Protein AF-0000000077050160 (afdb_homodimer)

Organism: Blastocystis hominis (NCBI:txid12968)

Nearest PDB structures (foldseek):
  3p71-assembly1_C  TM=9.881E-01  e=7.514E-26  Homo sapiens
  7k36-assembly1_C  TM=9.887E-01  e=1.638E-25  Homo sapiens
  8rbx-assembly1_q  TM=9.879E-01  e=2.647E-25  Homo sapiens
  2iae-assembly1_C  TM=9.768E-01  e=7.076E-26  Homo sapiens
  4v0v-assembly2_C  TM=9.607E-01  e=2.349E-20  Mus musculus

Secondary structure (DSSP, 8-state):
--------HHHHHHHHHHHHTTPPPPHHHHHHHHHHHHHHHHTS-SEEEEPSSEEEE---TT-HHHHHHHHHHH--TTTS-EEE-S--SSSSS-HHHHHHHHHHHHHH-TTTEEEB--TTSSHHHHHHTTHHHHHHHHHSSSHHHHHHHHHHTT-BSEEEETTTEEEESS---TT--SHHHHHT---SS---TTTSS--/--------HHHHHHHHHHHHTTPPPPHHHHHHHHHHHHHHHHTS-SEEEEPSSEEEE---TT-HHHHHHHHHHH--TTTS-EEE-S--SSSSS-HHHHHHHHHHHHHH-TTTEEEB--TTSSHHHHHHTTHHHHHHHHHSSSHHHHHHHHHHTT-BSEEEETTTEEEESS---TT--SHHHHHT---SS---TTTSS--

Solvent-accessible surface area (backbone atoms only — not comparable to full-atom values): 20282 Å² total; per-residue (Å²): 129,85,72,76,76,71,85,44,71,66,56,50,53,52,50,46,56,42,26,75,70,69,40,79,74,52,69,69,54,48,48,52,50,37,52,54,38,40,60,57,35,68,71,52,53,34,53,33,78,40,68,76,59,32,35,39,35,32,49,49,22,5,39,38,68,36,52,53,36,33,32,68,40,70,38,47,77,80,83,29,32,39,36,35,33,18,25,40,39,23,86,38,91,30,22,67,44,34,46,49,44,53,47,49,48,30,61,76,36,61,91,31,42,46,58,28,35,20,45,44,56,35,69,75,47,19,55,77,45,43,40,43,56,49,33,27,73,75,67,73,40,62,64,63,42,50,41,51,52,62,36,36,34,42,41,26,55,31,34,29,38,72,82,36,34,42,39,32,16,36,16,54,27,82,85,42,65,46,74,69,50,49,50,67,54,74,55,80,40,86,63,58,80,71,49,64,33,20,63,129,86,74,76,75,72,84,44,72,68,55,49,54,51,51,45,54,42,27,75,71,68,39,81,74,52,69,70,54,48,50,52,50,36,54,55,38,40,61,58,35,67,72,51,52,33,54,33,79,38,68,77,59,32,34,39,34,32,49,48,23,5,38,38,70,37,53,54,35,32,32,69,41,69,39,46,79,81,84,31,32,38,37,34,33,18,26,41,40,23,86,38,91,30,22,67,43,32,46,50,44,54,49,48,46,29,61,75,36,62,90,32,40,45,57,30,34,20,48,42,55,35,69,76,46,19,56,76,43,42,40,43,56,49,33,28,72,75,67,74,41,59,66,62,43,50,41,50,51,60,38,37,34,42,40,23,56,32,34,29,39,73,82,37,34,42,37,34,17,36,15,53,29,83,85,43,66,45,73,70,50,48,52,66,55,74,55,76,40,84,62,60,78,73,48,61,31,21,63

Radius of gyration: 20.78 Å; Cα contacts (8 Å, |Δi|>4): 787; chains: 2; bounding box: 42×75×48 Å

Structure (mmCIF, N/CA/C/O backbone):
data_AF-0000000077050160-model_v1
#
loop_
_entity.id
_entity.type
_entity.pdbx_description
1 polymer 'Serine/threonine-protein phosphatase'
#
loop_
_atom_site.group_PDB
_atom_site.id
_atom_site.type_symbol
_atom_site.label_atom_id
_atom_site.label_alt_id
_atom_site.label_comp_id
_atom_site.label_asym_id
_atom_site.label_entity_id
_atom_site.label_seq_id
_atom_site.pdbx_PDB_ins_code
_atom_site.Cartn_x
_atom_site.Cartn_y
_atom_site.Cartn_z
_atom_site.occupancy
_atom_site.B_iso_or_equiv
_atom_site.auth_seq_id
_atom_site.auth_comp_id
_atom_site.auth_asym_id
_atom_site.auth_atom_id
_atom_site.pdbx_PDB_model_num
ATOM 1 N N . MET A 1 1 ? -2.697 -35.281 -28.5 1 31.02 1 MET A N 1
ATOM 2 C CA . MET A 1 1 ? -3.154 -35.406 -27.109 1 31.02 1 MET A CA 1
ATOM 3 C C . MET A 1 1 ? -2.574 -34.281 -26.25 1 31.02 1 MET A C 1
ATOM 5 O O . MET A 1 1 ? -1.364 -34.25 -26.031 1 31.02 1 MET A O 1
ATOM 9 N N . SER A 1 2 ? -2.9 -33.031 -26.375 1 35.25 2 SER A N 1
ATOM 10 C CA . SER A 1 2 ? -2.336 -31.797 -25.812 1 35.25 2 SER A CA 1
ATOM 11 C C . SER A 1 2 ? -2.098 -31.953 -24.312 1 35.25 2 SER A C 1
ATOM 13 O O . SER A 1 2 ? -3.033 -32.219 -23.547 1 35.25 2 SER A O 1
ATOM 15 N N . GLN A 1 3 ? -1.143 -32.688 -23.812 1 40.5 3 GLN A N 1
ATOM 16 C CA . GLN A 1 3 ? -0.768 -33.031 -22.453 1 40.5 3 GLN A CA 1
ATOM 17 C C . GLN A 1 3 ? -0.972 -31.875 -21.484 1 40.5 3 GLN A C 1
ATOM 19 O O . GLN A 1 3 ? -0.324 -30.828 -21.625 1 40.5 3 GLN A O 1
ATOM 24 N N . THR A 1 4 ? -2.156 -31.531 -21.109 1 46.53 4 THR A N 1
ATOM 25 C CA . THR A 1 4 ? -2.502 -30.578 -20.062 1 46.53 4 THR A CA 1
ATOM 26 C C . THR A 1 4 ? -1.497 -30.641 -18.922 1 46.53 4 THR A C 1
ATOM 28 O O . THR A 1 4 ? -1.394 -31.656 -18.234 1 46.53 4 THR A O 1
ATOM 31 N N . LEU A 1 5 ? -0.265 -30.297 -19.156 1 55.25 5 LEU A N 1
ATOM 32 C CA . LEU A 1 5 ? 0.802 -30.297 -18.172 1 55.25 5 LEU A CA 1
ATOM 33 C C . LEU A 1 5 ? 0.271 -29.891 -16.797 1 55.25 5 LEU A C 1
ATOM 35 O O . LEU A 1 5 ? -0.174 -28.75 -16.609 1 55.25 5 LEU A O 1
ATOM 39 N N . GLU A 1 6 ? -0.238 -30.844 -16.031 1 78.88 6 GLU A N 1
ATOM 40 C CA . GLU A 1 6 ? -0.594 -30.625 -14.641 1 78.88 6 GLU A CA 1
ATOM 41 C C . GLU A 1 6 ? 0.589 -30.078 -13.852 1 78.88 6 GLU A C 1
ATOM 43 O O . GLU A 1 6 ? 1.718 -30.547 -14 1 78.88 6 GLU A O 1
ATOM 48 N N . ILE A 1 7 ? 0.459 -28.922 -13.359 1 89.56 7 ILE A N 1
ATOM 49 C CA . ILE A 1 7 ? 1.52 -28.328 -12.547 1 89.56 7 ILE A CA 1
ATOM 50 C C . ILE A 1 7 ? 1.723 -29.156 -11.281 1 89.56 7 ILE A C 1
ATOM 52 O O . ILE A 1 7 ? 0.797 -29.328 -10.484 1 89.56 7 ILE A O 1
ATOM 56 N N . SER A 1 8 ? 2.846 -29.812 -11.211 1 93 8 SER A N 1
ATOM 57 C CA . SER A 1 8 ? 3.176 -30.547 -10 1 93 8 SER A CA 1
ATOM 58 C C . SER A 1 8 ? 3.811 -29.641 -8.953 1 93 8 SER A C 1
ATOM 60 O O . SER A 1 8 ? 4.285 -28.547 -9.273 1 93 8 SER A O 1
ATOM 62 N N . LEU A 1 9 ? 3.811 -30.109 -7.738 1 94.5 9 LEU A N 1
ATOM 63 C CA . LEU A 1 9 ? 4.434 -29.359 -6.652 1 94.5 9 LEU A CA 1
ATOM 64 C C . LEU A 1 9 ? 5.93 -29.203 -6.891 1 94.5 9 LEU A C 1
ATOM 66 O O . LEU A 1 9 ? 6.504 -28.156 -6.582 1 94.5 9 LEU A O 1
ATOM 70 N N . GLN A 1 10 ? 6.523 -30.219 -7.438 1 94.81 10 GLN A N 1
ATOM 71 C CA . GLN A 1 10 ? 7.949 -30.156 -7.73 1 94.81 10 GLN A CA 1
ATOM 72 C C . GLN A 1 10 ? 8.25 -29.109 -8.805 1 94.81 10 GLN A C 1
ATOM 74 O O . GLN A 1 10 ? 9.242 -28.391 -8.711 1 94.81 10 GLN A O 1
ATOM 79 N N . MET A 1 11 ? 7.402 -29.125 -9.773 1 95.81 11 MET A N 1
ATOM 80 C CA . MET A 1 11 ? 7.551 -28.141 -10.844 1 95.81 11 MET A CA 1
ATOM 81 C C . MET A 1 11 ? 7.438 -26.719 -10.297 1 95.81 11 MET A C 1
ATOM 83 O O . MET A 1 11 ? 8.227 -25.844 -10.656 1 95.81 11 MET A O 1
ATOM 87 N N . LEU A 1 12 ? 6.469 -26.547 -9.414 1 97.69 12 LEU A N 1
ATOM 88 C CA . LEU A 1 12 ? 6.27 -25.234 -8.797 1 97.69 12 LEU A CA 1
ATOM 89 C C . LEU A 1 12 ? 7.5 -24.812 -8.008 1 97.69 12 LEU A C 1
ATOM 91 O O . LEU A 1 12 ? 7.953 -23.672 -8.109 1 97.69 12 LEU A O 1
ATOM 95 N N . ASP A 1 13 ? 8.047 -25.703 -7.23 1 98 13 ASP A N 1
ATOM 96 C CA . ASP A 1 13 ? 9.227 -25.406 -6.43 1 98 13 ASP A CA 1
ATOM 97 C C . ASP A 1 13 ? 10.414 -25.031 -7.312 1 98 13 ASP A C 1
ATOM 99 O O . ASP A 1 13 ? 11.18 -24.125 -6.973 1 98 13 ASP A O 1
ATOM 103 N N . GLU A 1 14 ? 10.547 -25.703 -8.406 1 97.88 14 GLU A N 1
ATOM 104 C CA . GLU A 1 14 ? 11.617 -25.391 -9.344 1 97.88 14 GLU A CA 1
ATOM 105 C C . GLU A 1 14 ? 11.414 -24.016 -9.977 1 97.88 14 GLU A C 1
ATOM 107 O O . GLU A 1 14 ? 12.367 -23.25 -10.125 1 97.88 14 GLU A O 1
ATOM 112 N N . TRP A 1 15 ? 10.156 -23.75 -10.406 1 98.38 15 TRP A N 1
ATOM 113 C CA . TRP A 1 15 ? 9.844 -22.438 -10.969 1 98.38 15 TRP A CA 1
ATOM 114 C C . TRP A 1 15 ? 10.117 -21.328 -9.961 1 98.38 15 TRP A C 1
ATOM 116 O O . TRP A 1 15 ? 10.68 -20.281 -10.305 1 98.38 15 TRP A O 1
ATOM 126 N N . ILE A 1 16 ? 9.734 -21.531 -8.664 1 98.5 16 ILE A N 1
ATOM 127 C CA . ILE A 1 16 ? 9.945 -20.562 -7.605 1 98.5 16 ILE A CA 1
ATOM 128 C C . ILE A 1 16 ? 11.438 -20.297 -7.43 1 98.5 16 ILE A C 1
ATOM 130 O O . ILE A 1 16 ? 11.867 -19.141 -7.336 1 98.5 16 ILE A O 1
ATOM 134 N N . ARG A 1 17 ? 12.203 -21.328 -7.402 1 97.88 17 ARG A N 1
ATOM 135 C CA . ARG A 1 17 ? 13.648 -21.188 -7.277 1 97.88 17 ARG A CA 1
ATOM 136 C C . ARG A 1 17 ? 14.227 -20.375 -8.438 1 97.88 17 ARG A C 1
ATOM 138 O O . ARG A 1 17 ? 15.016 -19.453 -8.219 1 97.88 17 ARG A O 1
ATOM 145 N N . GLY A 1 18 ? 13.898 -20.719 -9.633 1 98.38 18 GLY A N 1
ATOM 146 C CA . GLY A 1 18 ? 14.383 -20.016 -10.805 1 98.38 18 GLY A CA 1
ATOM 147 C C . GLY A 1 18 ? 13.992 -18.547 -10.836 1 98.38 18 GLY A C 1
ATOM 148 O O . GLY A 1 18 ? 14.844 -17.672 -11.039 1 98.38 18 GLY A O 1
ATOM 149 N N . VAL A 1 19 ? 12.727 -18.266 -10.617 1 98.5 19 VAL A N 1
ATOM 150 C CA . VAL A 1 19 ? 12.227 -16.891 -10.68 1 98.5 19 VAL A CA 1
ATOM 151 C C . VAL A 1 19 ? 12.828 -16.078 -9.539 1 98.5 19 VAL A C 1
ATOM 153 O O . VAL A 1 19 ? 13.109 -14.883 -9.695 1 98.5 19 VAL A O 1
ATOM 156 N N . SER A 1 20 ? 13.023 -16.703 -8.352 1 97.62 20 SER A N 1
ATOM 157 C CA . SER A 1 20 ? 13.656 -16.016 -7.23 1 97.62 20 SER A CA 1
ATOM 158 C C . SER A 1 20 ? 15.055 -15.539 -7.594 1 97.62 20 SER A C 1
ATOM 160 O O . SER A 1 20 ? 15.594 -14.633 -6.953 1 97.62 20 SER A O 1
ATOM 162 N N . GLU A 1 21 ? 15.617 -16.172 -8.586 1 96.94 21 GLU A N 1
ATOM 163 C CA . GLU A 1 21 ? 16.922 -15.758 -9.102 1 96.94 21 GLU A CA 1
ATOM 164 C C . GLU A 1 21 ? 16.781 -14.898 -10.352 1 96.94 21 GLU A C 1
ATOM 166 O O . GLU A 1 21 ? 17.703 -14.789 -11.148 1 96.94 21 GLU A O 1
ATOM 171 N N . CYS A 1 22 ? 15.562 -14.406 -10.586 1 96.12 22 CYS A N 1
ATOM 172 C CA . CYS A 1 22 ? 15.219 -13.414 -11.602 1 96.12 22 CYS A CA 1
ATOM 173 C C . CYS A 1 22 ? 15.188 -14.039 -12.984 1 96.12 22 CYS A C 1
ATOM 175 O O . CYS A 1 22 ? 15.406 -13.352 -13.984 1 96.12 22 CYS A O 1
ATOM 177 N N . GLN A 1 23 ? 15.023 -15.375 -13.055 1 97.56 23 GLN A N 1
ATOM 178 C CA . GLN A 1 23 ? 14.828 -16.047 -14.336 1 97.56 23 GLN A CA 1
ATOM 179 C C . GLN A 1 23 ? 13.375 -15.953 -14.781 1 97.56 23 GLN A C 1
ATOM 181 O O . GLN A 1 23 ? 12.461 -16.031 -13.953 1 97.56 23 GLN A O 1
ATOM 186 N N . LEU A 1 24 ? 13.188 -15.945 -16.047 1 98.38 24 LEU A N 1
ATOM 187 C CA . LEU A 1 24 ? 11.844 -15.867 -16.594 1 98.38 24 LEU A CA 1
ATOM 188 C C . LEU A 1 24 ? 11.289 -17.266 -16.859 1 98.38 24 LEU A C 1
ATOM 190 O O . LEU A 1 24 ? 12.023 -18.172 -17.266 1 98.38 24 LEU A O 1
ATOM 194 N N . LEU A 1 25 ? 10.055 -17.438 -16.625 1 98.5 25 LEU A N 1
ATOM 195 C CA . LEU A 1 25 ? 9.367 -18.609 -17.125 1 98.5 25 LEU A CA 1
ATOM 196 C C . LEU A 1 25 ? 9.141 -18.516 -18.641 1 98.5 25 LEU A C 1
ATOM 198 O O . LEU A 1 25 ? 9.055 -17.406 -19.172 1 98.5 25 LEU A O 1
ATOM 202 N N . SER A 1 26 ? 9.023 -19.641 -19.297 1 98 26 SER A N 1
ATOM 203 C CA . SER A 1 26 ? 8.641 -19.641 -20.703 1 98 26 SER A CA 1
ATOM 204 C C . SER A 1 26 ? 7.176 -19.25 -20.875 1 98 26 SER A C 1
ATOM 206 O O . SER A 1 26 ? 6.398 -19.297 -19.922 1 98 26 SER A O 1
ATOM 208 N N . LYS A 1 27 ? 6.828 -18.922 -22.094 1 97.81 27 LYS A N 1
ATOM 209 C CA . LYS A 1 27 ? 5.461 -18.5 -22.375 1 97.81 27 LYS A CA 1
ATOM 210 C C . LYS A 1 27 ? 4.461 -19.594 -22 1 97.81 27 LYS A C 1
ATOM 212 O O . LYS A 1 27 ? 3.494 -19.328 -21.281 1 97.81 27 LYS A O 1
ATOM 217 N N . PRO A 1 28 ? 4.738 -20.812 -22.375 1 97.12 28 PRO A N 1
ATOM 218 C CA . PRO A 1 28 ? 3.779 -21.844 -22 1 97.12 28 PRO A CA 1
ATOM 219 C C . PRO A 1 28 ? 3.686 -22.047 -20.484 1 97.12 28 PRO A C 1
ATOM 221 O O . PRO A 1 28 ? 2.611 -22.344 -19.969 1 97.12 28 PRO A O 1
ATOM 224 N N . GLU A 1 29 ? 4.758 -21.891 -19.812 1 97.81 29 GLU A N 1
ATOM 225 C CA . GLU A 1 29 ? 4.762 -22.031 -18.359 1 97.81 29 GLU A CA 1
ATOM 226 C C . GLU A 1 29 ? 3.943 -20.922 -17.703 1 97.81 29 GLU A C 1
ATOM 228 O O . GLU A 1 29 ? 3.184 -21.188 -16.766 1 97.81 29 GLU A O 1
ATOM 233 N N . VAL A 1 30 ? 4.066 -19.703 -18.172 1 98.44 30 VAL A N 1
ATOM 234 C CA . VAL A 1 30 ? 3.299 -18.578 -17.641 1 98.44 30 VAL A CA 1
ATOM 235 C C . VAL A 1 30 ? 1.808 -18.812 -17.859 1 98.44 30 VAL A C 1
ATOM 237 O O . VAL A 1 30 ? 0.996 -18.562 -16.969 1 98.44 30 VAL A O 1
ATOM 240 N N . GLU A 1 31 ? 1.505 -19.234 -19.062 1 97.69 31 GLU A N 1
ATOM 241 C CA . GLU A 1 31 ? 0.109 -19.5 -19.391 1 97.69 31 GLU A CA 1
ATOM 242 C C . GLU A 1 31 ? -0.494 -20.531 -18.438 1 97.69 31 GLU A C 1
ATOM 244 O O . GLU A 1 31 ? -1.593 -20.328 -17.906 1 97.69 31 GLU A O 1
ATOM 249 N N . LYS A 1 32 ? 0.192 -21.578 -18.25 1 97.62 32 LYS A N 1
ATOM 250 C CA . LYS A 1 32 ? -0.268 -22.625 -17.344 1 97.62 32 LYS A CA 1
ATOM 251 C C . LYS A 1 32 ? -0.391 -22.109 -15.914 1 97.62 32 LYS A C 1
ATOM 253 O O . LYS A 1 32 ? -1.358 -22.422 -15.219 1 97.62 32 LYS A O 1
ATOM 258 N N . LEU A 1 33 ? 0.587 -21.422 -15.484 1 98.31 33 LEU A N 1
ATOM 259 C CA . LEU A 1 33 ? 0.586 -20.844 -14.141 1 98.31 33 LEU A CA 1
ATOM 260 C C . LEU A 1 33 ? -0.634 -19.953 -13.938 1 98.31 33 LEU A C 1
ATOM 262 O O . LEU A 1 33 ? -1.321 -20.047 -12.922 1 98.31 33 LEU A O 1
ATOM 266 N N . CYS A 1 34 ? -0.883 -19.047 -14.875 1 98.25 34 CYS A N 1
ATOM 267 C CA . CYS A 1 34 ? -1.996 -18.109 -14.773 1 98.25 34 CYS A CA 1
ATOM 268 C C . CYS A 1 34 ? -3.33 -18.844 -14.75 1 98.25 34 CYS A C 1
ATOM 270 O O . CYS A 1 34 ? -4.25 -18.453 -14.031 1 98.25 34 CYS A O 1
ATOM 272 N N . GLU A 1 35 ? -3.416 -19.891 -15.5 1 97.19 35 GLU A N 1
ATOM 273 C CA . GLU A 1 35 ? -4.645 -20.672 -15.508 1 97.19 35 GLU A CA 1
ATOM 274 C C . GLU A 1 35 ? -4.895 -21.312 -14.141 1 97.19 35 GLU A C 1
ATOM 276 O O . GLU A 1 35 ? -6.02 -21.281 -13.633 1 97.19 35 GLU A O 1
ATOM 281 N N . LYS A 1 36 ? -3.906 -21.875 -13.641 1 97.75 36 LYS A N 1
ATOM 282 C CA . LYS A 1 36 ? -4.035 -22.484 -12.328 1 97.75 36 LYS A CA 1
ATOM 283 C C . LYS A 1 36 ? -4.371 -21.453 -11.266 1 97.75 36 LYS A C 1
ATOM 285 O O . LYS A 1 36 ? -5.191 -21.703 -10.375 1 97.75 36 LYS A O 1
ATOM 290 N N . ALA A 1 37 ? -3.664 -20.328 -11.32 1 98.12 37 ALA A N 1
ATOM 291 C CA . ALA A 1 37 ? -3.922 -19.25 -10.375 1 98.12 37 ALA A CA 1
ATOM 292 C C . ALA A 1 37 ? -5.367 -18.766 -10.477 1 98.12 37 ALA A C 1
ATOM 294 O O . ALA A 1 37 ? -6 -18.469 -9.461 1 98.12 37 ALA A O 1
ATOM 295 N N . LYS A 1 38 ? -5.867 -18.688 -11.664 1 97 38 LYS A N 1
ATOM 296 C CA . LYS A 1 38 ? -7.242 -18.266 -11.891 1 97 38 LYS A CA 1
ATOM 297 C C . LYS A 1 38 ? -8.227 -19.188 -11.18 1 97 38 LYS A C 1
ATOM 299 O O . LYS A 1 38 ? -9.211 -18.719 -10.602 1 97 38 LYS A O 1
ATOM 304 N N . GLU A 1 39 ? -7.992 -20.406 -11.219 1 96.5 39 GLU A N 1
ATOM 305 C CA . GLU A 1 39 ? -8.844 -21.391 -10.539 1 96.5 39 GLU A CA 1
ATOM 306 C C . GLU A 1 39 ? -8.891 -21.125 -9.039 1 96.5 39 GLU A C 1
ATOM 308 O O . GLU A 1 39 ? -9.953 -21.203 -8.422 1 96.5 39 GLU A O 1
ATOM 313 N N . ILE A 1 40 ? -7.812 -20.844 -8.516 1 97 40 ILE A N 1
ATOM 314 C CA . ILE A 1 40 ? -7.699 -20.609 -7.082 1 97 40 ILE A CA 1
ATOM 315 C C . ILE A 1 40 ? -8.383 -19.297 -6.707 1 97 40 ILE A C 1
ATOM 317 O O . ILE A 1 40 ? -9.211 -19.266 -5.793 1 97 40 ILE A O 1
ATOM 321 N N . LEU A 1 41 ? -8.078 -18.25 -7.445 1 96.38 41 LEU A N 1
ATOM 322 C CA . LEU A 1 41 ? -8.57 -16.906 -7.133 1 96.38 41 LEU A CA 1
ATOM 323 C C . LEU A 1 41 ? -10.07 -16.812 -7.363 1 96.38 41 LEU A C 1
ATOM 325 O O . LEU A 1 41 ? -10.766 -16.062 -6.68 1 96.38 41 LEU A O 1
ATOM 329 N N . ALA A 1 42 ? -10.539 -17.594 -8.312 1 94.06 42 ALA A N 1
ATOM 330 C CA . ALA A 1 42 ? -11.969 -17.594 -8.617 1 94.06 42 ALA A CA 1
ATOM 331 C C . ALA A 1 42 ? -12.781 -18.062 -7.41 1 94.06 42 ALA A C 1
ATOM 333 O O . ALA A 1 42 ? -13.953 -17.703 -7.258 1 94.06 42 ALA A O 1
ATOM 334 N N . GLU A 1 43 ? -12.188 -18.812 -6.555 1 94.38 43 GLU A N 1
ATOM 335 C CA . GLU A 1 43 ? -12.883 -19.359 -5.391 1 94.38 43 GLU A CA 1
ATOM 336 C C . GLU A 1 43 ? -12.766 -18.422 -4.195 1 94.38 43 GLU A C 1
ATOM 338 O O . GLU A 1 43 ? -13.438 -18.609 -3.182 1 94.38 43 GLU A O 1
ATOM 343 N N . GLU A 1 44 ? -11.992 -17.422 -4.266 1 93.19 44 GLU A N 1
ATOM 344 C CA . GLU A 1 44 ? -11.773 -16.484 -3.162 1 93.19 44 GLU A CA 1
ATOM 345 C C . GLU A 1 44 ? -12.828 -15.391 -3.152 1 93.19 44 GLU A C 1
ATOM 347 O O . GLU A 1 44 ? -13.25 -14.914 -4.211 1 93.19 44 GLU A O 1
ATOM 352 N N . SER A 1 45 ? -13.211 -15.008 -1.997 1 91.12 45 SER A N 1
ATOM 353 C CA . SER A 1 45 ? -14.18 -13.93 -1.829 1 91.12 45 SER A CA 1
ATOM 354 C C . SER A 1 45 ? -13.539 -12.57 -2.105 1 91.12 45 SER A C 1
ATOM 356 O O . SER A 1 45 ? -12.32 -12.422 -2 1 91.12 45 SER A O 1
ATOM 358 N N . ASN A 1 46 ? -14.367 -11.586 -2.406 1 88.19 46 ASN A N 1
ATOM 359 C CA . ASN A 1 46 ? -13.914 -10.219 -2.629 1 88.19 46 ASN A CA 1
ATOM 360 C C . ASN A 1 46 ? -13.266 -9.633 -1.376 1 88.19 46 ASN A C 1
ATOM 362 O O . ASN A 1 46 ? -12.359 -8.805 -1.47 1 88.19 46 ASN A O 1
ATOM 366 N N . VAL A 1 47 ? -13.859 -10.023 -0.271 1 90.38 47 VAL A N 1
ATOM 367 C CA . VAL A 1 47 ? -13.289 -9.68 1.028 1 90.38 47 VAL A CA 1
ATOM 368 C C . VAL A 1 47 ? -12.742 -10.938 1.698 1 90.38 47 VAL A C 1
ATOM 370 O O . VAL A 1 47 ? -13.5 -11.727 2.27 1 90.38 47 VAL A O 1
ATOM 373 N N . GLN A 1 48 ? -11.445 -11.102 1.716 1 93.75 48 GLN A N 1
ATOM 374 C CA . GLN A 1 48 ? -10.836 -12.336 2.195 1 93.75 48 GLN A CA 1
ATOM 375 C C . GLN A 1 48 ? -10.695 -12.328 3.713 1 93.75 48 GLN A C 1
ATOM 377 O O . GLN A 1 48 ? -10.078 -11.414 4.277 1 93.75 48 GLN A O 1
ATOM 382 N N . PRO A 1 49 ? -11.305 -13.312 4.352 1 95.06 49 PRO A N 1
ATOM 383 C CA . PRO A 1 49 ? -11.039 -13.453 5.785 1 95.06 49 PRO A CA 1
ATOM 384 C C . PRO A 1 49 ? -9.656 -14.047 6.066 1 95.06 49 PRO A C 1
ATOM 386 O O . PRO A 1 49 ? -9.297 -15.086 5.504 1 95.06 49 PRO A O 1
ATOM 389 N N . ILE A 1 50 ? -8.859 -13.398 6.883 1 95.94 50 ILE A N 1
ATOM 390 C CA . ILE A 1 50 ? -7.488 -13.844 7.121 1 95.94 50 ILE A CA 1
ATOM 391 C C . ILE A 1 50 ? -7.223 -13.914 8.625 1 95.94 50 ILE A C 1
ATOM 393 O O . ILE A 1 50 ? -7.688 -13.062 9.383 1 95.94 50 ILE A O 1
ATOM 397 N N . SER A 1 51 ? -6.492 -14.906 9.031 1 95.06 51 SER A N 1
ATOM 398 C CA . SER A 1 51 ? -6.125 -15.062 10.438 1 95.06 51 SER A CA 1
ATOM 399 C C . SER A 1 51 ? -4.723 -14.516 10.703 1 95.06 51 SER A C 1
ATOM 401 O O . SER A 1 51 ? -3.908 -14.414 9.789 1 95.06 51 SER A O 1
ATOM 403 N N . CYS A 1 52 ? -4.504 -14.148 11.961 1 93.06 52 CYS A N 1
ATOM 404 C CA . CYS A 1 52 ? -3.174 -13.75 12.406 1 93.06 52 CYS A CA 1
ATOM 405 C C . CYS A 1 52 ? -2.326 -14.977 12.742 1 93.06 52 CYS A C 1
ATOM 407 O O . CYS A 1 52 ? -2.859 -16.062 12.992 1 93.06 52 CYS A O 1
ATOM 409 N N . PRO A 1 53 ? -0.99 -14.82 12.672 1 94.69 53 PRO A N 1
ATOM 410 C CA . PRO A 1 53 ? -0.236 -13.617 12.312 1 94.69 53 PRO A CA 1
ATOM 411 C C . PRO A 1 53 ? -0.11 -13.43 10.805 1 94.69 53 PRO A C 1
ATOM 413 O O . PRO A 1 53 ? -0.101 -14.406 10.055 1 94.69 53 PRO A O 1
ATOM 416 N N . VAL A 1 54 ? -0.027 -12.172 10.336 1 95.62 54 VAL A N 1
ATOM 417 C CA . VAL A 1 54 ? 0.12 -11.891 8.914 1 95.62 54 VAL A CA 1
ATOM 418 C C . VAL A 1 54 ? 0.907 -10.594 8.719 1 95.62 54 VAL A C 1
ATOM 420 O O . VAL A 1 54 ? 0.846 -9.695 9.562 1 95.62 54 VAL A O 1
ATOM 423 N N . THR A 1 55 ? 1.677 -10.539 7.699 1 92.44 55 THR A N 1
ATOM 424 C CA . THR A 1 55 ? 2.391 -9.336 7.285 1 92.44 55 THR A CA 1
ATOM 425 C C . THR A 1 55 ? 1.688 -8.672 6.105 1 92.44 55 THR A C 1
ATOM 427 O O . THR A 1 55 ? 1.371 -9.328 5.109 1 92.44 55 THR A O 1
ATOM 430 N N . ILE A 1 56 ? 1.384 -7.367 6.219 1 92.88 56 ILE A N 1
ATOM 431 C CA . ILE A 1 56 ? 0.744 -6.613 5.148 1 92.88 56 ILE A CA 1
ATOM 432 C C . ILE A 1 56 ? 1.779 -5.738 4.441 1 92.88 56 ILE A C 1
ATOM 434 O O . ILE A 1 56 ? 2.469 -4.941 5.082 1 92.88 56 ILE A O 1
ATOM 438 N N . CYS A 1 57 ? 1.854 -5.883 3.15 1 90.81 57 CYS A N 1
ATOM 439 C CA . CYS A 1 57 ? 2.871 -5.215 2.35 1 90.81 57 CYS A CA 1
ATOM 440 C C . CYS A 1 57 ? 2.234 -4.27 1.337 1 90.81 57 CYS A C 1
ATOM 442 O O . CYS A 1 57 ? 1.221 -4.605 0.722 1 90.81 57 CYS A O 1
ATOM 444 N N . GLY A 1 58 ? 2.82 -3.16 1.159 1 88.19 58 GLY A N 1
ATOM 445 C CA . GLY A 1 58 ? 2.332 -2.172 0.212 1 88.19 58 GLY A CA 1
ATOM 446 C C . GLY A 1 58 ? 2.805 -2.42 -1.208 1 88.19 58 GLY A C 1
ATOM 447 O O . GLY A 1 58 ? 2.973 -3.568 -1.62 1 88.19 58 GLY A O 1
ATOM 448 N N . ASP A 1 59 ? 3.002 -1.387 -1.969 1 84.75 59 ASP A N 1
ATOM 449 C CA . ASP A 1 59 ? 3.209 -1.473 -3.41 1 84.75 59 ASP A CA 1
ATOM 450 C C . ASP A 1 59 ? 4.645 -1.884 -3.736 1 84.75 59 ASP A C 1
ATOM 452 O O . ASP A 1 59 ? 5.598 -1.245 -3.283 1 84.75 59 ASP A O 1
ATOM 456 N N . ILE A 1 60 ? 4.754 -2.92 -4.531 1 86.44 60 ILE A N 1
ATOM 457 C CA . ILE A 1 60 ? 6.074 -3.416 -4.902 1 86.44 60 ILE A CA 1
ATOM 458 C C . ILE A 1 60 ? 6.531 -2.744 -6.195 1 86.44 60 ILE A C 1
ATOM 460 O O . ILE A 1 60 ? 7.699 -2.363 -6.328 1 86.44 60 ILE A O 1
ATOM 464 N N . HIS A 1 61 ? 5.664 -2.688 -7.191 1 88.06 61 HIS A N 1
ATOM 465 C CA . HIS A 1 61 ? 5.887 -1.955 -8.43 1 88.06 61 HIS A CA 1
ATOM 466 C C . HIS A 1 61 ? 7.125 -2.471 -9.164 1 88.06 61 HIS A C 1
ATOM 468 O O . HIS A 1 61 ? 7.98 -1.684 -9.57 1 88.06 61 HIS A O 1
ATOM 474 N N . GLY A 1 62 ? 7.238 -3.791 -9.219 1 90.69 62 GLY A N 1
ATOM 475 C CA . GLY A 1 62 ? 8.305 -4.391 -10 1 90.69 62 GLY A CA 1
ATOM 476 C C . GLY A 1 62 ? 9.664 -4.289 -9.336 1 90.69 62 GLY A C 1
ATOM 477 O O . GLY A 1 62 ? 10.688 -4.57 -9.961 1 90.69 62 GLY A O 1
ATOM 478 N N . GLN A 1 63 ? 9.703 -3.84 -8.156 1 85.75 63 GLN A N 1
ATOM 479 C CA . GLN A 1 63 ? 10.945 -3.816 -7.387 1 85.75 63 GLN A CA 1
ATOM 480 C C . GLN A 1 63 ? 11.258 -5.191 -6.805 1 85.75 63 GLN A C 1
ATOM 482 O O . GLN A 1 63 ? 11.156 -5.402 -5.594 1 85.75 63 GLN A O 1
ATOM 487 N N . PHE A 1 64 ? 11.758 -5.977 -7.672 1 90.94 64 PHE A N 1
ATOM 488 C CA . PHE A 1 64 ? 11.914 -7.402 -7.41 1 90.94 64 PHE A CA 1
ATOM 489 C C . PHE A 1 64 ? 12.906 -7.633 -6.27 1 90.94 64 PHE A C 1
ATOM 491 O O . PHE A 1 64 ? 12.672 -8.484 -5.406 1 90.94 64 PHE A O 1
ATOM 498 N N . ARG A 1 65 ? 13.992 -6.961 -6.273 1 86.62 65 ARG A N 1
ATOM 499 C CA . ARG A 1 65 ? 14.984 -7.117 -5.215 1 86.62 65 ARG A CA 1
ATOM 500 C C . ARG A 1 65 ? 14.391 -6.785 -3.854 1 86.62 65 ARG A C 1
ATOM 502 O O . ARG A 1 65 ? 14.695 -7.445 -2.857 1 86.62 65 ARG A O 1
ATOM 509 N N . ASP A 1 66 ? 13.555 -5.828 -3.854 1 82.38 66 ASP A N 1
ATOM 510 C CA . ASP A 1 66 ? 12.875 -5.457 -2.615 1 82.38 66 ASP A CA 1
ATOM 511 C C . ASP A 1 66 ? 11.945 -6.57 -2.141 1 82.38 66 ASP A C 1
ATOM 513 O O . ASP A 1 66 ? 11.82 -6.812 -0.938 1 82.38 66 ASP A O 1
ATOM 517 N N . LEU A 1 67 ? 11.312 -7.121 -3.062 1 90.5 67 LEU A N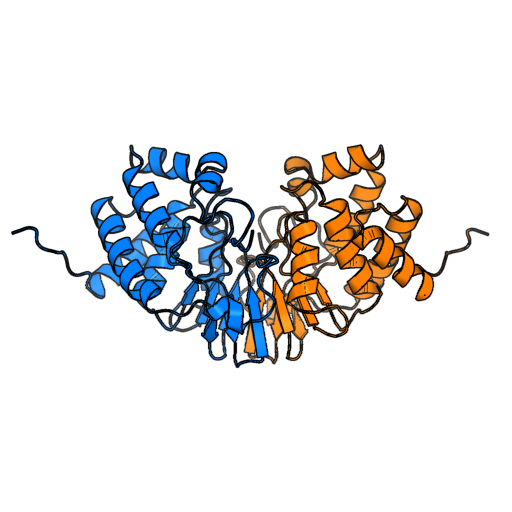 1
ATOM 518 C CA . LEU A 1 67 ? 10.43 -8.234 -2.734 1 90.5 67 LEU A CA 1
ATOM 519 C C . LEU A 1 67 ? 11.211 -9.391 -2.121 1 90.5 67 LEU A C 1
ATOM 521 O O . LEU A 1 67 ? 10.797 -9.953 -1.104 1 90.5 67 LEU A O 1
ATOM 525 N N . ILE A 1 68 ? 12.328 -9.695 -2.727 1 90.75 68 ILE A N 1
ATOM 526 C CA . ILE A 1 68 ? 13.164 -10.781 -2.225 1 90.75 68 ILE A CA 1
ATOM 527 C C . ILE A 1 68 ? 13.656 -10.445 -0.817 1 90.75 68 ILE A C 1
ATOM 529 O O . ILE A 1 68 ? 13.641 -11.297 0.072 1 90.75 68 ILE A O 1
ATOM 533 N N . GLU A 1 69 ? 14.016 -9.266 -0.667 1 84.75 69 GLU A N 1
ATOM 534 C CA . GLU A 1 69 ? 14.492 -8.836 0.642 1 84.75 69 GLU A CA 1
ATOM 535 C C . GLU A 1 69 ? 13.383 -8.883 1.685 1 84.75 69 GLU A C 1
ATOM 537 O O . GLU A 1 69 ? 13.633 -9.18 2.854 1 84.75 69 GLU A O 1
ATOM 542 N N . LEU A 1 70 ? 12.227 -8.5 1.282 1 85.19 70 LEU A N 1
ATOM 543 C CA . LEU A 1 70 ? 11.07 -8.578 2.166 1 85.19 70 LEU A CA 1
ATOM 544 C C . LEU A 1 70 ? 10.891 -9.992 2.707 1 85.19 70 LEU A C 1
ATOM 546 O O . LEU A 1 70 ? 10.68 -10.18 3.906 1 85.19 70 LEU A O 1
ATOM 550 N N . PHE A 1 71 ? 11.031 -10.992 1.829 1 89.62 71 PHE A N 1
ATOM 551 C CA . PHE A 1 71 ? 10.859 -12.375 2.244 1 89.62 71 PHE A CA 1
ATOM 552 C C . PHE A 1 71 ? 12.016 -12.82 3.133 1 89.62 71 PHE A C 1
ATOM 554 O O . PHE A 1 71 ? 11.828 -13.609 4.059 1 89.62 71 PHE A O 1
ATOM 561 N N . LYS A 1 72 ? 13.125 -12.32 2.807 1 84.69 72 LYS A N 1
ATOM 562 C CA . LYS A 1 72 ? 14.305 -12.672 3.598 1 84.69 72 LYS A CA 1
ATOM 563 C C . LYS A 1 72 ? 14.172 -12.156 5.031 1 84.69 72 LYS A C 1
ATOM 565 O O . LYS A 1 72 ? 14.477 -12.883 5.98 1 84.69 72 LYS A O 1
ATOM 570 N N . ILE A 1 73 ? 13.695 -10.992 5.148 1 78.81 73 ILE A N 1
ATOM 571 C CA . ILE A 1 73 ? 13.633 -10.328 6.449 1 78.81 73 ILE A CA 1
ATOM 572 C C . ILE A 1 73 ? 12.352 -10.75 7.176 1 78.81 73 ILE A C 1
ATOM 574 O O . ILE A 1 73 ? 12.383 -11.039 8.375 1 78.81 73 ILE A O 1
ATOM 578 N N . GLY A 1 74 ? 11.273 -10.734 6.469 1 83.12 74 GLY A N 1
ATOM 579 C CA . GLY A 1 74 ? 9.969 -10.992 7.062 1 83.12 74 GLY A CA 1
ATOM 580 C C . GLY A 1 74 ? 9.664 -12.477 7.211 1 83.12 74 GLY A C 1
ATOM 581 O O . GLY A 1 74 ? 8.734 -12.852 7.922 1 83.12 74 GLY A O 1
ATOM 582 N N . GLY A 1 75 ? 10.469 -13.297 6.5 1 87.94 75 GLY A N 1
ATOM 583 C CA . GLY A 1 75 ? 10.234 -14.734 6.508 1 87.94 75 GLY A CA 1
ATOM 584 C C . GLY A 1 75 ? 9.711 -15.258 5.184 1 87.94 75 GLY A C 1
ATOM 585 O O . GLY A 1 75 ? 8.953 -14.57 4.492 1 87.94 75 GLY A O 1
ATOM 586 N N . THR A 1 76 ? 10.055 -16.422 4.977 1 92.44 76 THR A N 1
ATOM 587 C CA . THR A 1 76 ? 9.648 -17.031 3.717 1 92.44 76 THR A CA 1
ATOM 588 C C . THR A 1 76 ? 8.266 -17.672 3.838 1 92.44 76 THR A C 1
ATOM 590 O O . THR A 1 76 ? 7.824 -18 4.941 1 92.44 76 THR A O 1
ATOM 593 N N . ILE A 1 77 ? 7.641 -17.672 2.756 1 95.31 77 ILE A N 1
ATOM 594 C CA . ILE A 1 77 ? 6.418 -18.469 2.66 1 95.31 77 ILE A CA 1
ATOM 595 C C . ILE A 1 77 ? 6.766 -19.938 2.537 1 95.31 77 ILE A C 1
ATOM 597 O O . ILE A 1 77 ? 7.645 -20.312 1.755 1 95.31 77 ILE A O 1
ATOM 601 N N . PRO A 1 78 ? 6.18 -20.875 3.275 1 96.38 78 PRO A N 1
ATOM 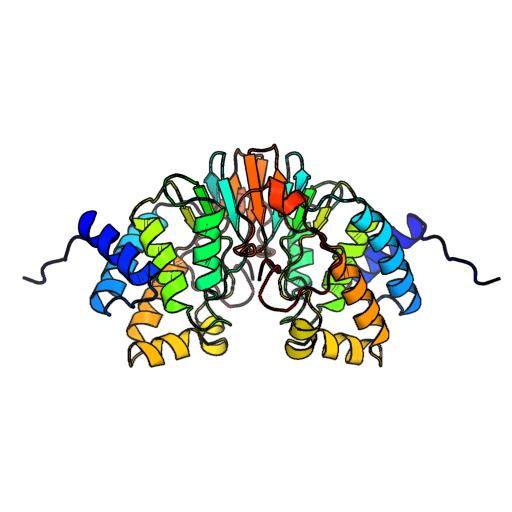602 C CA . PRO A 1 78 ? 4.91 -20.75 3.994 1 96.38 78 PRO A CA 1
ATOM 603 C C . PRO A 1 78 ? 5.102 -20.484 5.488 1 96.38 78 PRO A C 1
ATOM 605 O O . PRO A 1 78 ? 4.148 -20.609 6.266 1 96.38 78 PRO A O 1
ATOM 608 N N . ASN A 1 79 ? 6.219 -20.156 5.91 1 94.5 79 ASN A N 1
ATOM 609 C CA . ASN A 1 79 ? 6.457 -19.953 7.336 1 94.5 79 ASN A CA 1
ATOM 610 C C . ASN A 1 79 ? 5.855 -18.641 7.812 1 94.5 79 ASN A C 1
ATOM 612 O O . ASN A 1 79 ? 5.668 -18.438 9.016 1 94.5 79 ASN A O 1
ATOM 616 N N . THR A 1 80 ? 5.625 -17.75 6.93 1 93.88 80 THR A N 1
ATOM 617 C CA . THR A 1 80 ? 5.02 -16.453 7.207 1 93.88 80 THR A CA 1
ATOM 618 C C . THR A 1 80 ? 3.855 -16.188 6.254 1 93.88 80 THR A C 1
ATOM 620 O O . THR A 1 80 ? 3.932 -16.5 5.066 1 93.88 80 THR A O 1
ATOM 623 N N . ASN A 1 81 ? 2.789 -15.578 6.77 1 96.31 81 ASN A N 1
ATOM 624 C CA . ASN A 1 81 ? 1.644 -15.188 5.957 1 96.31 81 ASN A CA 1
ATOM 625 C C . ASN A 1 81 ? 1.773 -13.75 5.465 1 96.31 81 ASN A C 1
ATOM 627 O O . ASN A 1 81 ? 2.23 -12.875 6.203 1 96.31 81 ASN A O 1
ATOM 631 N N . TYR A 1 82 ? 1.323 -13.523 4.23 1 96.06 82 TYR A N 1
ATOM 632 C CA . TYR A 1 82 ? 1.466 -12.195 3.652 1 96.06 82 TYR A CA 1
ATOM 633 C C . TYR A 1 82 ? 0.178 -11.758 2.965 1 96.06 82 TYR A C 1
ATOM 635 O O . TYR A 1 82 ? -0.485 -12.555 2.305 1 96.06 82 TYR A O 1
ATOM 643 N N . ILE A 1 83 ? -0.161 -10.484 3.137 1 96 83 ILE A N 1
ATOM 644 C CA . ILE A 1 83 ? -1.106 -9.789 2.27 1 96 83 ILE A CA 1
ATOM 645 C C . ILE A 1 83 ? -0.372 -8.734 1.446 1 96 83 ILE A C 1
ATOM 647 O O . ILE A 1 83 ? 0.294 -7.859 2.002 1 96 83 ILE A O 1
ATOM 651 N N . PHE A 1 84 ? -0.416 -8.836 0.193 1 94.69 84 PHE A N 1
ATOM 652 C CA . PHE A 1 84 ? 0.1 -7.801 -0.693 1 94.69 84 PHE A CA 1
ATOM 653 C C . PHE A 1 84 ? -1.034 -6.938 -1.232 1 94.69 84 PHE A C 1
ATOM 655 O O . PHE A 1 84 ? -1.982 -7.449 -1.83 1 94.69 84 PHE A O 1
ATOM 662 N N . MET A 1 85 ? -0.894 -5.672 -1.119 1 92.44 85 MET A N 1
ATOM 663 C CA . MET A 1 85 ? -2.033 -4.77 -1.27 1 92.44 85 MET A CA 1
ATOM 664 C C . MET A 1 85 ? -2.182 -4.32 -2.719 1 92.44 85 MET A C 1
ATOM 666 O O . MET A 1 85 ? -2.965 -3.416 -3.014 1 92.44 85 MET A O 1
ATOM 670 N N . GLY A 1 86 ? -1.487 -4.93 -3.623 1 91 86 GLY A N 1
ATOM 671 C CA . GLY A 1 86 ? -1.625 -4.555 -5.02 1 91 86 GLY A CA 1
ATOM 672 C C . GLY A 1 86 ? -0.482 -3.693 -5.523 1 91 86 GLY A C 1
ATOM 673 O O . GLY A 1 86 ? 0.515 -3.504 -4.824 1 91 86 GLY A O 1
ATOM 674 N N . ASP A 1 87 ? -0.597 -3.309 -6.855 1 89.12 87 ASP A N 1
ATOM 675 C CA . ASP A 1 87 ? 0.431 -2.527 -7.539 1 89.12 87 ASP A CA 1
ATOM 676 C C . ASP A 1 87 ? 1.766 -3.27 -7.551 1 89.12 87 ASP A C 1
ATOM 678 O O . ASP A 1 87 ? 2.775 -2.75 -7.07 1 89.12 87 ASP A O 1
ATOM 682 N N . PHE A 1 88 ? 1.701 -4.402 -8.164 1 93 88 PHE A N 1
ATOM 683 C CA . PHE A 1 88 ? 2.842 -5.305 -8.258 1 93 88 PHE A CA 1
ATOM 684 C C . PHE A 1 88 ? 3.721 -4.953 -9.453 1 93 88 PHE A C 1
ATOM 686 O O . PHE A 1 88 ? 4.93 -5.191 -9.43 1 93 88 PHE A O 1
ATOM 693 N N . VAL A 1 89 ? 3 -4.34 -10.383 1 93.88 89 VAL A N 1
ATOM 694 C CA . VAL A 1 89 ? 3.686 -4.129 -11.648 1 93.88 89 VAL A CA 1
ATOM 695 C C . VAL A 1 89 ? 3.859 -2.631 -11.906 1 93.88 89 VAL A C 1
ATOM 697 O O . VAL A 1 89 ? 3.336 -1.805 -11.148 1 93.88 89 VAL A O 1
ATOM 700 N N . ASP A 1 90 ? 4.664 -2.338 -12.93 1 88.5 90 ASP A N 1
ATOM 701 C CA . ASP A 1 90 ? 4.922 -0.989 -13.422 1 88.5 90 ASP A CA 1
ATOM 702 C C . ASP A 1 90 ? 5.953 -0.273 -12.555 1 88.5 90 ASP A C 1
ATOM 704 O O . ASP A 1 90 ? 6.156 -0.638 -11.398 1 88.5 90 ASP A O 1
ATOM 708 N N . ARG A 1 91 ? 6.68 0.68 -13.141 1 78.62 91 ARG A N 1
ATOM 709 C CA . ARG A 1 91 ? 7.613 1.616 -12.523 1 78.62 91 ARG A CA 1
ATOM 710 C C . ARG A 1 91 ? 8.977 0.968 -12.312 1 78.62 91 ARG A C 1
ATOM 712 O O . ARG A 1 91 ? 10.008 1.645 -12.359 1 78.62 91 ARG A O 1
ATOM 719 N N . GLY A 1 92 ? 8.961 -0.288 -11.992 1 79.44 92 GLY A N 1
ATOM 720 C CA . GLY A 1 92 ? 10.227 -0.997 -11.875 1 79.44 92 GLY A CA 1
ATOM 721 C C . GLY A 1 92 ? 10.602 -1.75 -13.141 1 79.44 92 GLY A C 1
ATOM 722 O O . GLY A 1 92 ? 9.852 -1.757 -14.117 1 79.44 92 GLY A O 1
ATOM 723 N N . PHE A 1 93 ? 11.742 -2.457 -13.039 1 86.56 93 PHE A N 1
ATOM 724 C CA . PHE A 1 93 ? 12.281 -3.1 -14.234 1 86.56 93 PHE A CA 1
ATOM 725 C C . PHE A 1 93 ? 11.992 -4.598 -14.219 1 86.56 93 PHE A C 1
ATOM 727 O O . PHE A 1 93 ? 12.203 -5.285 -15.219 1 86.56 93 PHE A O 1
ATOM 734 N N . HIS A 1 94 ? 11.484 -5.047 -13.172 1 95.31 94 HIS A N 1
ATOM 735 C CA . HIS A 1 94 ? 11.289 -6.484 -13.039 1 95.31 94 HIS A CA 1
ATOM 736 C C . HIS A 1 94 ? 9.859 -6.809 -12.617 1 95.31 94 HIS A C 1
ATOM 738 O O . HIS A 1 94 ? 9.641 -7.566 -11.672 1 95.31 94 HIS A O 1
ATOM 744 N N . SER A 1 95 ? 8.961 -6.168 -13.281 1 96.75 95 SER A N 1
ATOM 745 C CA . SER A 1 95 ? 7.547 -6.383 -13 1 96.75 95 SER A CA 1
ATOM 746 C C . SER A 1 95 ? 7.141 -7.824 -13.281 1 96.75 95 SER A C 1
ATOM 748 O O . SER A 1 95 ? 6.387 -8.422 -12.508 1 96.75 95 SER A O 1
ATOM 750 N N . VAL A 1 96 ? 7.703 -8.367 -14.375 1 98.44 96 VAL A N 1
ATOM 751 C CA . VAL A 1 96 ? 7.336 -9.719 -14.781 1 98.44 96 VAL A CA 1
ATOM 752 C C . VAL A 1 96 ? 7.793 -10.719 -13.719 1 98.44 96 VAL A C 1
ATOM 754 O O . VAL A 1 96 ? 7.012 -11.555 -13.266 1 98.44 96 VAL A O 1
ATOM 757 N N . GLU A 1 97 ? 8.992 -10.594 -13.266 1 98.19 97 GLU A N 1
ATOM 758 C CA . GLU A 1 97 ? 9.523 -11.484 -12.242 1 98.19 97 GLU A CA 1
ATOM 759 C C . GLU A 1 97 ? 8.766 -11.328 -10.93 1 98.19 97 GLU A C 1
ATOM 761 O O . GLU A 1 97 ? 8.469 -12.312 -10.258 1 98.19 97 GLU A O 1
ATOM 766 N N . THR A 1 98 ? 8.453 -10.094 -10.617 1 97.06 98 THR A N 1
ATOM 767 C CA . THR A 1 98 ? 7.758 -9.781 -9.375 1 97.06 98 THR A CA 1
ATOM 768 C C . THR A 1 98 ? 6.395 -10.461 -9.336 1 97.06 98 THR A C 1
ATOM 770 O O . THR A 1 98 ? 6.109 -11.242 -8.422 1 97.06 98 THR A O 1
ATOM 773 N N . ILE A 1 99 ? 5.582 -10.211 -10.375 1 98.44 99 ILE A N 1
ATOM 774 C CA . ILE A 1 99 ? 4.227 -10.758 -10.375 1 98.44 99 ILE A CA 1
ATOM 775 C C . ILE A 1 99 ? 4.277 -12.273 -10.523 1 98.44 99 ILE A C 1
ATOM 777 O O . ILE A 1 99 ? 3.469 -12.992 -9.93 1 98.44 99 ILE A O 1
ATOM 781 N N . THR A 1 100 ? 5.258 -12.773 -11.312 1 98.81 100 THR A N 1
ATOM 782 C CA . THR A 1 100 ? 5.395 -14.219 -11.5 1 98.81 100 THR A CA 1
ATOM 783 C C . THR A 1 100 ? 5.684 -14.906 -10.172 1 98.81 100 THR A C 1
ATOM 785 O O . THR A 1 100 ? 5.043 -15.906 -9.836 1 98.81 100 THR A O 1
ATOM 788 N N . LEU A 1 101 ? 6.582 -14.375 -9.438 1 98.56 101 LEU A N 1
ATOM 789 C CA . LEU A 1 101 ? 6.934 -14.984 -8.156 1 98.56 101 LEU A CA 1
ATOM 790 C C . LEU A 1 101 ? 5.738 -14.984 -7.207 1 98.56 101 LEU A C 1
ATOM 792 O O . LEU A 1 101 ? 5.461 -15.992 -6.555 1 98.56 101 LEU A O 1
ATOM 796 N N . LEU A 1 102 ? 5.055 -13.898 -7.109 1 98.38 102 LEU A N 1
ATOM 797 C CA . LEU A 1 102 ? 3.908 -13.789 -6.219 1 98.38 102 LEU A CA 1
ATOM 798 C C . LEU A 1 102 ? 2.824 -14.789 -6.598 1 98.38 102 LEU A C 1
ATOM 800 O O . LEU A 1 102 ? 2.227 -15.43 -5.727 1 98.38 102 LEU A O 1
ATOM 804 N N . ILE A 1 103 ? 2.607 -14.969 -7.891 1 98.69 103 ILE A N 1
ATOM 805 C CA . ILE A 1 103 ? 1.59 -15.906 -8.359 1 98.69 103 ILE A CA 1
ATOM 806 C C . ILE A 1 103 ? 2.041 -17.344 -8.078 1 98.69 103 ILE A C 1
ATOM 808 O O . ILE A 1 103 ? 1.234 -18.188 -7.68 1 98.69 103 ILE A O 1
ATOM 812 N N . LEU A 1 104 ? 3.318 -17.594 -8.344 1 98.81 104 LEU A N 1
ATOM 813 C CA . LEU A 1 104 ? 3.852 -18.922 -8.031 1 98.81 104 LEU A CA 1
ATOM 814 C C . LEU A 1 104 ? 3.625 -19.266 -6.566 1 98.81 104 LEU A C 1
ATOM 816 O O . LEU A 1 104 ? 3.191 -20.375 -6.242 1 98.81 104 LEU A O 1
ATOM 820 N N . LEU A 1 105 ? 3.889 -18.359 -5.711 1 98.56 105 LEU A N 1
ATOM 821 C CA . LEU A 1 105 ? 3.713 -18.562 -4.277 1 98.56 105 LEU A CA 1
ATOM 822 C C . LEU A 1 105 ? 2.238 -18.75 -3.93 1 98.56 105 LEU A C 1
ATOM 824 O O . LEU A 1 105 ? 1.893 -19.547 -3.066 1 98.56 105 LEU A O 1
ATOM 828 N N . LYS A 1 106 ? 1.375 -18 -4.582 1 98.5 106 LYS A N 1
ATOM 829 C CA . LYS A 1 106 ? -0.064 -18.141 -4.379 1 98.5 106 LYS A CA 1
ATOM 830 C C . LYS A 1 106 ? -0.545 -19.531 -4.766 1 98.5 106 LYS A C 1
ATOM 832 O O . LYS A 1 106 ? -1.345 -20.141 -4.051 1 98.5 106 LYS A O 1
ATOM 837 N N . VAL A 1 107 ? -0.053 -20 -5.859 1 98.38 107 VAL A N 1
ATOM 838 C CA . VAL A 1 107 ? -0.472 -21.312 -6.336 1 98.38 107 VAL A CA 1
ATOM 839 C C . VAL A 1 107 ? 0.12 -22.406 -5.445 1 98.38 107 VAL A C 1
ATOM 841 O O . VAL A 1 107 ? -0.561 -23.375 -5.102 1 98.38 107 VAL A O 1
ATOM 844 N N . ARG A 1 108 ? 1.332 -22.25 -5.027 1 98.38 108 ARG A N 1
ATOM 845 C CA . ARG A 1 108 ? 2.037 -23.25 -4.219 1 98.38 108 ARG A CA 1
ATOM 846 C C . ARG A 1 108 ? 1.473 -23.297 -2.803 1 98.38 108 ARG A C 1
ATOM 848 O O . ARG A 1 108 ? 1.413 -24.359 -2.191 1 98.38 108 ARG A O 1
ATOM 855 N N . TYR A 1 109 ? 1.125 -22.125 -2.26 1 97.81 109 TYR A N 1
ATOM 856 C CA . TYR A 1 109 ? 0.646 -21.984 -0.889 1 97.81 109 TYR A CA 1
ATOM 857 C C . TYR A 1 109 ? -0.578 -21.078 -0.825 1 97.81 109 TYR A C 1
ATOM 859 O O . TYR A 1 109 ? -0.533 -20 -0.219 1 97.81 109 TYR A O 1
ATOM 867 N N . PRO A 1 110 ? -1.715 -21.5 -1.316 1 97.19 110 PRO A N 1
ATOM 868 C CA . PRO A 1 110 ? -2.881 -20.641 -1.51 1 97.19 110 PRO A CA 1
ATOM 869 C C . PRO A 1 110 ? -3.418 -20.062 -0.198 1 97.19 110 PRO A C 1
ATOM 871 O O . PRO A 1 110 ? -4.09 -19.031 -0.199 1 97.19 110 PRO A O 1
ATOM 874 N N . ASP A 1 111 ? -3.045 -20.656 0.961 1 96.62 111 ASP A N 1
ATOM 875 C CA . ASP A 1 111 ? -3.6 -20.203 2.232 1 96.62 111 ASP A CA 1
ATOM 876 C C . ASP A 1 111 ? -2.566 -19.406 3.027 1 96.62 111 ASP A C 1
ATOM 878 O O . ASP A 1 111 ? -2.725 -19.219 4.234 1 96.62 111 ASP A O 1
ATOM 882 N N . ARG A 1 112 ? -1.486 -19.016 2.354 1 97.75 112 ARG A N 1
ATOM 883 C CA . ARG A 1 112 ? -0.412 -18.344 3.078 1 97.75 112 ARG A CA 1
ATOM 884 C C . ARG A 1 112 ? -0.134 -16.969 2.488 1 97.75 112 ARG A C 1
ATOM 886 O O . ARG A 1 112 ? 0.578 -16.156 3.09 1 97.75 112 ARG A O 1
ATOM 893 N N . ILE A 1 113 ? -0.679 -16.656 1.349 1 97.88 113 ILE A N 1
ATOM 894 C CA . ILE A 1 113 ? -0.441 -15.375 0.684 1 97.88 113 ILE A CA 1
ATOM 895 C C . ILE A 1 113 ? -1.727 -14.891 0.015 1 97.88 113 ILE A C 1
ATOM 897 O O . ILE A 1 113 ? -2.453 -15.688 -0.589 1 97.88 113 ILE A O 1
ATOM 901 N N . TRP A 1 114 ? -2.068 -13.641 0.19 1 97.12 114 TRP A N 1
ATOM 902 C CA . TRP A 1 114 ? -3.24 -13.008 -0.411 1 97.12 114 TRP A CA 1
ATOM 903 C C . TRP A 1 114 ? -2.842 -11.789 -1.239 1 97.12 114 TRP A C 1
ATOM 905 O O . TRP A 1 114 ? -2.025 -10.977 -0.803 1 97.12 114 TRP A O 1
ATOM 915 N N . LEU A 1 115 ? -3.381 -11.711 -2.381 1 96.5 115 LEU A N 1
ATOM 916 C CA . LEU A 1 115 ? -3.02 -10.68 -3.348 1 96.5 115 LEU A CA 1
ATOM 917 C C . LEU A 1 115 ? -4.219 -9.797 -3.678 1 96.5 115 LEU A C 1
ATOM 919 O O . LEU A 1 115 ? -5.172 -10.25 -4.312 1 96.5 115 LEU A O 1
ATOM 923 N N . LEU A 1 116 ? -4.148 -8.57 -3.293 1 93.38 116 LEU A N 1
ATOM 924 C CA . LEU A 1 116 ? -5.203 -7.621 -3.633 1 93.38 116 LEU A CA 1
ATOM 925 C C . LEU A 1 116 ? -4.934 -6.965 -4.98 1 93.38 116 LEU A C 1
ATOM 927 O O . LEU A 1 116 ? -3.791 -6.949 -5.449 1 93.38 116 LEU A O 1
ATOM 931 N N . ARG A 1 117 ? -5.969 -6.449 -5.547 1 91.38 117 ARG A N 1
ATOM 932 C CA . ARG A 1 117 ? -5.828 -5.762 -6.828 1 91.38 117 ARG A CA 1
ATOM 933 C C . ARG A 1 117 ? -5.57 -4.273 -6.625 1 91.38 117 ARG A C 1
ATOM 935 O O . ARG A 1 117 ? -6.266 -3.617 -5.848 1 91.38 117 ARG A O 1
ATOM 942 N N . GLY A 1 118 ? -4.562 -3.814 -7.195 1 87.94 118 GLY A N 1
ATOM 943 C CA . GLY A 1 118 ? -4.316 -2.381 -7.246 1 87.94 118 GLY A CA 1
ATOM 944 C C . GLY A 1 118 ? -4.695 -1.757 -8.578 1 87.94 118 GLY A C 1
ATOM 945 O O . GLY A 1 118 ? -5.195 -2.443 -9.469 1 87.94 118 GLY A O 1
ATOM 946 N N . ASN A 1 119 ? -4.52 -0.517 -8.727 1 82.44 119 ASN A N 1
ATOM 947 C CA . ASN A 1 119 ? -4.934 0.146 -9.961 1 82.44 119 ASN A CA 1
ATOM 948 C C . ASN A 1 119 ? -3.996 -0.182 -11.117 1 82.44 119 ASN A C 1
ATOM 950 O O . ASN A 1 119 ? -4.379 -0.065 -12.281 1 82.44 119 ASN A O 1
ATOM 954 N N . HIS A 1 120 ? -2.781 -0.591 -10.906 1 88.5 120 HIS A N 1
ATOM 955 C CA . HIS A 1 120 ? -1.833 -0.934 -11.961 1 88.5 120 HIS A CA 1
ATOM 956 C C . HIS A 1 120 ? -2.105 -2.33 -12.508 1 88.5 120 HIS A C 1
ATOM 958 O O . HIS A 1 120 ? -1.574 -2.699 -13.562 1 88.5 120 HIS A O 1
ATOM 964 N N . GLU A 1 121 ? -2.955 -3.066 -11.82 1 91.44 121 GLU A N 1
ATOM 965 C CA . GLU A 1 121 ? -3.428 -4.344 -12.352 1 91.44 121 GLU A CA 1
ATOM 966 C C . GLU A 1 121 ? -4.688 -4.16 -13.188 1 91.44 121 GLU A C 1
ATOM 968 O O . GLU A 1 121 ? -5.656 -4.902 -13.039 1 91.44 121 GLU A O 1
ATOM 973 N N . ALA A 1 122 ? -4.578 -3.182 -14.031 1 88.5 122 ALA A N 1
ATOM 974 C CA . ALA A 1 122 ? -5.598 -2.844 -15.023 1 88.5 122 ALA A CA 1
ATOM 975 C C . ALA A 1 122 ? -4.969 -2.592 -16.391 1 88.5 122 ALA A C 1
ATOM 977 O O . ALA A 1 122 ? -3.924 -1.947 -16.5 1 88.5 122 ALA A O 1
ATOM 978 N N . ARG A 1 123 ? -5.523 -3.066 -17.453 1 91.62 123 ARG A N 1
ATOM 979 C CA . ARG A 1 123 ? -4.977 -3.088 -18.797 1 91.62 123 ARG A CA 1
ATOM 980 C C . ARG A 1 123 ? -4.559 -1.691 -19.25 1 91.62 123 ARG A C 1
ATOM 982 O O . ARG A 1 123 ? -3.398 -1.469 -19.594 1 91.62 123 ARG A O 1
ATOM 989 N N . GLN A 1 124 ? -5.43 -0.711 -19.156 1 87.12 124 GLN A N 1
ATOM 990 C CA . GLN A 1 124 ? -5.141 0.627 -19.656 1 87.12 124 GLN A CA 1
ATOM 991 C C . GLN A 1 124 ? -3.994 1.271 -18.891 1 87.12 124 GLN A C 1
ATOM 993 O O . GLN A 1 124 ? -3.154 1.958 -19.469 1 87.12 124 GLN A O 1
ATOM 998 N N . VAL A 1 125 ? -3.947 1.011 -17.656 1 85.88 125 VAL A N 1
ATOM 999 C CA . VAL A 1 125 ? -2.926 1.61 -16.812 1 85.88 125 VAL A CA 1
ATOM 1000 C C . VAL A 1 125 ? -1.566 0.987 -17.109 1 85.88 125 VAL A C 1
ATOM 1002 O O . VAL A 1 125 ? -0.579 1.699 -17.312 1 85.88 125 VAL A O 1
ATOM 1005 N N . ASN A 1 126 ? -1.533 -0.368 -17.188 1 90.88 126 ASN A N 1
ATOM 1006 C CA . ASN A 1 126 ? -0.213 -0.983 -17.297 1 90.88 126 ASN A CA 1
ATOM 1007 C C . ASN A 1 126 ? 0.3 -0.988 -18.734 1 90.88 126 ASN A C 1
ATOM 1009 O O . ASN A 1 126 ? 1.462 -1.315 -18.969 1 90.88 126 ASN A O 1
ATOM 1013 N N . ILE A 1 127 ? -0.538 -0.578 -19.719 1 92.5 127 ILE A N 1
ATOM 1014 C CA . ILE A 1 127 ? -0.053 -0.24 -21.062 1 92.5 127 ILE A CA 1
ATOM 1015 C C . ILE A 1 127 ? 0.735 1.067 -21 1 92.5 127 ILE A C 1
ATOM 1017 O O . ILE A 1 127 ? 1.802 1.181 -21.609 1 92.5 127 ILE A O 1
ATOM 1021 N N . SER A 1 128 ? 0.253 2.004 -20.234 1 88.5 128 SER A N 1
ATOM 1022 C CA . SER A 1 128 ? 0.821 3.348 -20.203 1 88.5 128 SER A CA 1
ATOM 1023 C C . SER A 1 128 ? 1.959 3.439 -19.188 1 88.5 128 SER A C 1
ATOM 1025 O O . SER A 1 128 ? 2.785 4.352 -19.266 1 88.5 128 SER A O 1
ATOM 1027 N N . CYS A 1 129 ? 2.033 2.434 -18.344 1 88.12 129 CYS A N 1
ATOM 1028 C CA . CYS A 1 129 ? 2.967 2.602 -17.234 1 88.12 129 CYS A CA 1
ATOM 1029 C C . CYS A 1 129 ? 4.125 1.615 -17.344 1 88.12 129 CYS A C 1
ATOM 1031 O O . CYS A 1 129 ? 5 1.585 -16.484 1 88.12 129 CYS A O 1
ATOM 1033 N N . GLY A 1 130 ? 4.125 0.797 -18.406 1 92.38 130 GLY A N 1
ATOM 1034 C CA . GLY A 1 130 ? 5.383 0.148 -18.734 1 92.38 130 GLY A CA 1
ATOM 1035 C C . GLY A 1 130 ? 5.309 -1.366 -18.672 1 92.38 130 GLY A C 1
ATOM 1036 O O . GLY A 1 130 ? 6.172 -2.059 -19.219 1 92.38 130 GLY A O 1
ATOM 1037 N N . PHE A 1 131 ? 4.289 -1.926 -18.016 1 96.69 131 PHE A N 1
ATOM 1038 C CA . PHE A 1 131 ? 4.227 -3.377 -17.875 1 96.69 131 PHE A CA 1
ATOM 1039 C C . PHE A 1 131 ? 4.043 -4.039 -19.234 1 96.69 131 PHE A C 1
ATOM 1041 O O . PHE A 1 131 ? 4.66 -5.07 -19.516 1 96.69 131 PHE A O 1
ATOM 1048 N N . PHE A 1 132 ? 3.178 -3.453 -20.031 1 97.44 132 PHE A N 1
ATOM 1049 C CA . PHE A 1 132 ? 2.953 -3.947 -21.375 1 97.44 132 PHE A CA 1
ATOM 1050 C C . PHE A 1 132 ? 4.258 -4 -22.156 1 97.44 132 PHE A C 1
ATOM 1052 O O . PHE A 1 132 ? 4.613 -5.043 -22.719 1 97.44 132 PHE A O 1
ATOM 1059 N N . ASP A 1 133 ? 4.996 -2.938 -22.156 1 97.38 133 ASP A N 1
ATOM 1060 C CA . ASP A 1 133 ? 6.25 -2.844 -22.891 1 97.38 133 ASP A CA 1
ATOM 1061 C C . ASP A 1 133 ? 7.27 -3.855 -22.375 1 97.38 133 ASP A C 1
ATOM 1063 O O . ASP A 1 133 ? 8.016 -4.449 -23.156 1 97.38 133 ASP A O 1
ATOM 1067 N N . GLU A 1 134 ? 7.285 -4.004 -21.078 1 97.56 134 GLU A N 1
ATOM 1068 C CA . GLU A 1 134 ? 8.211 -4.965 -20.484 1 97.56 134 GLU A CA 1
ATOM 1069 C C . GLU A 1 134 ? 7.918 -6.383 -20.969 1 97.56 134 GLU A C 1
ATOM 1071 O O . GLU A 1 134 ? 8.836 -7.137 -21.297 1 97.56 134 GLU A O 1
ATOM 1076 N N . CYS A 1 135 ? 6.648 -6.754 -20.969 1 98 135 CYS A N 1
ATOM 1077 C CA . CYS A 1 135 ? 6.258 -8.078 -21.438 1 98 135 CYS A CA 1
ATOM 1078 C C . CYS A 1 135 ? 6.66 -8.281 -22.891 1 98 135 CYS A C 1
ATOM 1080 O O . CYS A 1 135 ? 7.168 -9.344 -23.25 1 98 135 CYS A O 1
ATOM 1082 N N . ILE A 1 136 ? 6.449 -7.262 -23.719 1 97.94 136 ILE A N 1
ATOM 1083 C CA . ILE A 1 136 ? 6.812 -7.352 -25.125 1 97.94 136 ILE A CA 1
ATOM 1084 C C . ILE A 1 136 ? 8.328 -7.527 -25.25 1 97.94 136 ILE A C 1
ATOM 1086 O O . ILE A 1 136 ? 8.797 -8.359 -26.031 1 97.94 136 ILE A O 1
ATOM 1090 N N . ARG A 1 137 ? 9.07 -6.758 -24.516 1 97.75 137 ARG A N 1
ATOM 1091 C CA . ARG A 1 137 ? 10.523 -6.805 -24.578 1 97.75 137 ARG A CA 1
ATOM 1092 C C . ARG A 1 137 ? 11.047 -8.18 -24.156 1 97.75 137 ARG A C 1
ATOM 1094 O O . ARG A 1 137 ? 11.961 -8.719 -24.781 1 97.75 137 ARG A O 1
ATOM 1101 N N . LYS A 1 138 ? 10.438 -8.758 -23.219 1 97.81 138 LYS A N 1
ATOM 1102 C CA . LYS A 1 138 ? 10.969 -9.984 -22.641 1 97.81 138 LYS A CA 1
ATOM 1103 C C . LYS A 1 138 ? 10.469 -11.219 -23.391 1 97.81 138 LYS A C 1
ATOM 1105 O O . LYS A 1 138 ? 11.172 -12.227 -23.469 1 97.81 138 LYS A O 1
ATOM 1110 N N . TYR A 1 139 ? 9.281 -11.086 -23.953 1 98.25 139 TYR A N 1
ATOM 1111 C CA . TYR A 1 139 ? 8.703 -12.297 -24.516 1 98.25 139 TYR A CA 1
ATOM 1112 C C . TYR A 1 139 ? 8.477 -12.148 -26.031 1 98.25 139 TYR A C 1
ATOM 1114 O O . TYR A 1 139 ? 8.117 -13.109 -26.703 1 98.25 139 TYR A O 1
ATOM 1122 N N . GLY A 1 140 ? 8.602 -10.961 -26.578 1 97.62 140 GLY A N 1
ATOM 1123 C CA . GLY A 1 140 ? 8.562 -10.75 -28.016 1 97.62 140 GLY A CA 1
ATOM 1124 C C . GLY A 1 140 ? 7.172 -10.445 -28.547 1 97.62 140 GLY A C 1
ATOM 1125 O O . GLY A 1 140 ? 7.004 -10.094 -29.703 1 97.62 140 GLY A O 1
ATOM 1126 N N . ASP A 1 141 ? 6.137 -10.672 -27.688 1 97.38 141 ASP A N 1
ATOM 1127 C CA . ASP A 1 141 ? 4.766 -10.352 -28.047 1 97.38 141 ASP A CA 1
ATOM 1128 C C . ASP A 1 141 ? 3.904 -10.094 -26.812 1 97.38 141 ASP A C 1
ATOM 1130 O O . ASP A 1 141 ? 4.414 -10.062 -25.703 1 97.38 141 ASP A O 1
ATOM 1134 N N . SER A 1 142 ? 2.605 -9.961 -26.969 1 98.06 142 SER A N 1
ATOM 1135 C CA . SER A 1 142 ? 1.738 -9.523 -25.875 1 98.06 142 SER A CA 1
ATOM 1136 C C . SER A 1 142 ? 1.077 -10.719 -25.188 1 98.06 142 SER A C 1
ATOM 1138 O O . SER A 1 142 ? 0.195 -10.539 -24.359 1 98.06 142 SER A O 1
ATOM 1140 N N . SER A 1 143 ? 1.408 -11.93 -25.531 1 98.12 143 SER A N 1
ATOM 1141 C CA . SER A 1 143 ? 0.714 -13.102 -25.016 1 98.12 143 SER A CA 1
ATOM 1142 C C . SER A 1 143 ? 0.814 -13.195 -23.5 1 98.12 143 SER A C 1
ATOM 1144 O O . SER A 1 143 ? -0.186 -13.43 -22.828 1 98.12 143 SER A O 1
ATOM 1146 N N . VAL A 1 144 ? 1.973 -12.984 -22.969 1 98.44 144 VAL A N 1
ATOM 1147 C CA . VAL A 1 144 ? 2.205 -13.062 -21.531 1 98.44 144 VAL A CA 1
ATOM 1148 C C . VAL A 1 144 ? 1.467 -11.922 -20.828 1 98.44 144 VAL A C 1
ATOM 1150 O O . VAL A 1 144 ? 0.859 -12.125 -19.781 1 98.44 144 VAL A O 1
ATOM 1153 N N . TRP A 1 145 ? 1.505 -10.781 -21.422 1 98.44 145 TRP A N 1
ATOM 1154 C CA . TRP A 1 145 ? 0.764 -9.641 -20.891 1 98.44 145 TRP A CA 1
ATOM 1155 C C . TRP A 1 145 ? -0.725 -9.953 -20.797 1 98.44 145 TRP A C 1
ATOM 1157 O O . TRP A 1 145 ? -1.362 -9.656 -19.781 1 98.44 145 TRP A O 1
ATOM 1167 N N . LYS A 1 146 ? -1.235 -10.547 -21.797 1 98.31 146 LYS A N 1
ATOM 1168 C CA . LYS A 1 146 ? -2.648 -10.922 -21.828 1 98.31 146 LYS A CA 1
ATOM 1169 C C . LYS A 1 146 ? -2.967 -11.93 -20.734 1 98.31 146 LYS A C 1
ATOM 1171 O O . LYS A 1 146 ? -4 -11.828 -20.062 1 98.31 146 LYS A O 1
ATOM 1176 N N . CYS A 1 147 ? -2.068 -12.883 -20.562 1 98.12 147 CYS A N 1
ATOM 1177 C CA . CYS A 1 147 ? -2.254 -13.891 -19.531 1 98.12 147 CYS A CA 1
ATOM 1178 C C . CYS A 1 147 ? -2.344 -13.242 -18.141 1 98.12 147 CYS A C 1
ATOM 1180 O O . CYS A 1 147 ? -3.262 -13.539 -17.375 1 98.12 147 CYS A O 1
ATOM 1182 N N . PHE A 1 148 ? -1.444 -12.336 -17.859 1 98.25 148 PHE A N 1
ATOM 1183 C CA . PHE A 1 148 ? -1.424 -11.688 -16.547 1 98.25 148 PHE A CA 1
ATOM 1184 C C . PHE A 1 148 ? -2.65 -10.797 -16.359 1 98.25 148 PHE A C 1
ATOM 1186 O O . PHE A 1 148 ? -3.256 -10.781 -15.289 1 98.25 148 PHE A O 1
ATOM 1193 N N . ASN A 1 149 ? -3.023 -10.094 -17.344 1 96.94 149 ASN A N 1
ATOM 1194 C CA . ASN A 1 149 ? -4.148 -9.18 -17.203 1 96.94 149 ASN A CA 1
ATOM 1195 C C . ASN A 1 149 ? -5.469 -9.93 -17.047 1 96.94 149 ASN A C 1
ATOM 1197 O O . ASN A 1 149 ? -6.355 -9.492 -16.312 1 96.94 149 ASN A O 1
ATOM 1201 N N . ASP A 1 150 ? -5.539 -11.055 -17.75 1 96.38 150 ASP A N 1
ATOM 1202 C CA . ASP A 1 150 ? -6.703 -11.906 -17.531 1 96.38 150 ASP A CA 1
ATOM 1203 C C . ASP A 1 150 ? -6.754 -12.383 -16.078 1 96.38 150 ASP A C 1
ATOM 1205 O O . ASP A 1 150 ? -7.824 -12.422 -15.469 1 96.38 150 ASP A O 1
ATOM 1209 N N . LEU A 1 151 ? -5.656 -12.695 -15.562 1 97.19 151 LEU A N 1
ATOM 1210 C CA . LEU A 1 151 ? -5.562 -13.148 -14.18 1 97.19 151 LEU A CA 1
ATOM 1211 C C . LEU A 1 151 ? -5.863 -12.008 -13.211 1 97.19 151 LEU A C 1
ATOM 1213 O O . LEU A 1 151 ? -6.484 -12.227 -12.164 1 97.19 151 LEU A O 1
ATOM 1217 N N . PHE A 1 152 ? -5.391 -10.742 -13.539 1 95.81 152 PHE A N 1
ATOM 1218 C CA . PHE A 1 152 ? -5.566 -9.578 -12.672 1 95.81 152 PHE A CA 1
ATOM 1219 C C . PHE A 1 152 ? -7.043 -9.344 -12.383 1 95.81 152 PHE A C 1
ATOM 1221 O O . PHE A 1 152 ? -7.402 -8.883 -11.297 1 95.81 152 PHE A O 1
ATOM 1228 N N . ASP A 1 153 ? -7.871 -9.781 -13.289 1 92.06 153 ASP A N 1
ATOM 1229 C CA . ASP A 1 153 ? -9.312 -9.609 -13.133 1 92.06 153 ASP A CA 1
ATOM 1230 C C . ASP A 1 153 ? -9.844 -10.438 -11.961 1 92.06 153 ASP A C 1
ATOM 1232 O O . ASP A 1 153 ? -10.938 -10.172 -11.453 1 92.06 153 ASP A O 1
ATOM 1236 N N . TYR A 1 154 ? -9.047 -11.352 -11.523 1 93.88 154 TYR A N 1
ATOM 1237 C CA . TYR A 1 154 ? -9.531 -12.273 -10.5 1 93.88 154 TYR A CA 1
ATOM 1238 C C . TYR A 1 154 ? -8.938 -11.93 -9.133 1 93.88 154 TYR A C 1
ATOM 1240 O O . TYR A 1 154 ? -9.289 -12.547 -8.125 1 93.88 154 TYR A O 1
ATOM 1248 N N . LEU A 1 155 ? -8.078 -10.969 -9.055 1 93.88 155 LEU A N 1
ATOM 1249 C CA . LEU A 1 155 ? -7.512 -10.562 -7.777 1 93.88 155 LEU A CA 1
ATOM 1250 C C . LEU A 1 155 ? -8.594 -10.023 -6.844 1 93.88 155 LEU A C 1
ATOM 1252 O O . LEU A 1 155 ? -9.586 -9.453 -7.297 1 93.88 155 LEU A O 1
ATOM 1256 N N . THR A 1 156 ? -8.383 -10.18 -5.578 1 90.94 156 THR A N 1
ATOM 1257 C CA . THR A 1 156 ? -9.398 -9.805 -4.605 1 90.94 156 THR A CA 1
ATOM 1258 C C . THR A 1 156 ? -9.336 -8.312 -4.297 1 90.94 156 THR A C 1
ATOM 1260 O O . THR A 1 156 ? -8.336 -7.656 -4.605 1 90.94 156 THR A O 1
ATOM 1263 N N . ILE A 1 157 ? -10.383 -7.82 -3.682 1 86.44 157 ILE A N 1
ATOM 1264 C CA . ILE A 1 157 ? -10.562 -6.383 -3.516 1 86.44 157 ILE A CA 1
ATOM 1265 C C . ILE A 1 157 ? -10.023 -5.949 -2.152 1 86.44 157 ILE A C 1
ATOM 1267 O O . ILE A 1 157 ? -9.375 -4.906 -2.039 1 86.44 157 ILE A O 1
ATOM 1271 N N . SER A 1 158 ? -10.328 -6.727 -1.154 1 89.81 158 SER A N 1
ATOM 1272 C CA . SER A 1 158 ? -9.93 -6.379 0.205 1 89.81 158 SER A CA 1
ATOM 1273 C C . SER A 1 158 ? -9.766 -7.621 1.07 1 89.81 158 SER A C 1
ATOM 1275 O O . SER A 1 158 ? -10.016 -8.742 0.613 1 89.81 158 SER A O 1
ATOM 1277 N N . SER A 1 159 ? -9.227 -7.398 2.277 1 93.12 159 SER A N 1
ATOM 1278 C CA . SER A 1 159 ? -9.125 -8.461 3.27 1 93.12 159 SER A CA 1
ATOM 1279 C C . SER A 1 159 ? -9.578 -7.984 4.645 1 93.12 159 SER A C 1
ATOM 1281 O O . SER A 1 159 ? -9.562 -6.785 4.926 1 93.12 159 SER A O 1
ATOM 1283 N N . LEU A 1 160 ? -10.062 -8.836 5.398 1 93.44 160 LEU A N 1
ATOM 1284 C CA . LEU A 1 160 ? -10.43 -8.609 6.793 1 93.44 160 LEU A CA 1
ATOM 1285 C C . LEU A 1 160 ? -9.672 -9.562 7.715 1 93.44 160 LEU A C 1
ATOM 1287 O O . LEU A 1 160 ? -9.945 -10.766 7.738 1 93.44 160 LEU A O 1
ATOM 1291 N N . VAL A 1 161 ? -8.711 -9 8.5 1 94.75 161 VAL A N 1
ATOM 1292 C CA . VAL A 1 161 ? -7.887 -9.812 9.383 1 94.75 161 VAL A CA 1
ATOM 1293 C C . VAL A 1 161 ? -8.539 -9.906 10.766 1 94.75 161 VAL A C 1
ATOM 1295 O O . VAL A 1 161 ? -8.758 -8.883 11.422 1 94.75 161 VAL A O 1
ATOM 1298 N N . GLU A 1 162 ? -8.844 -11.055 11.242 1 94.69 162 GLU A N 1
ATOM 1299 C CA . GLU A 1 162 ? -9.461 -11.344 12.531 1 94.69 162 GLU A CA 1
ATOM 1300 C C . GLU A 1 162 ? -10.711 -10.492 12.75 1 94.69 162 GLU A C 1
ATOM 1302 O O . GLU A 1 162 ? -10.945 -10.008 13.859 1 94.69 162 GLU A O 1
ATOM 1307 N N . ASN A 1 163 ? -11.328 -10.125 11.719 1 90.94 163 ASN A N 1
ATOM 1308 C CA . ASN A 1 163 ? -12.562 -9.344 11.734 1 90.94 163 ASN A CA 1
ATOM 1309 C C . ASN A 1 163 ? -12.336 -7.965 12.359 1 90.94 163 ASN A C 1
ATOM 1311 O O . ASN A 1 163 ? -13.289 -7.324 12.812 1 90.94 163 ASN A O 1
ATOM 1315 N N . GLU A 1 164 ? -11.086 -7.527 12.422 1 92.75 164 GLU A N 1
ATOM 1316 C CA . GLU A 1 164 ? -10.812 -6.277 13.125 1 92.75 164 GLU A CA 1
ATOM 1317 C C . GLU A 1 164 ? -9.906 -5.363 12.305 1 92.75 164 GLU A C 1
ATOM 1319 O O . GLU A 1 164 ? -9.82 -4.168 12.578 1 92.75 164 GLU A O 1
ATOM 1324 N N . VAL A 1 165 ? -9.25 -5.918 11.352 1 92.06 165 VAL A N 1
ATOM 1325 C CA . VAL A 1 165 ? -8.336 -5.141 10.516 1 92.06 165 VAL A CA 1
ATOM 1326 C C . VAL A 1 165 ? -8.781 -5.203 9.062 1 92.06 165 VAL A C 1
ATOM 1328 O O . VAL A 1 165 ? -8.68 -6.246 8.414 1 92.06 165 VAL A O 1
ATOM 1331 N N . PHE A 1 166 ? -9.305 -4.09 8.555 1 89.94 166 PHE A N 1
ATOM 1332 C CA . PHE A 1 166 ? -9.75 -3.988 7.172 1 89.94 166 PHE A CA 1
ATOM 1333 C C . PHE A 1 166 ? -8.625 -3.498 6.27 1 89.94 166 PHE A C 1
ATOM 1335 O O . PHE A 1 166 ? -8.031 -2.447 6.527 1 89.94 166 PHE A O 1
ATOM 1342 N N . VAL A 1 167 ? -8.242 -4.238 5.23 1 91.25 167 VAL A N 1
ATOM 1343 C CA . VAL A 1 167 ? -7.105 -3.957 4.359 1 91.25 167 VAL A CA 1
ATOM 1344 C C . VAL A 1 167 ? -7.594 -3.686 2.941 1 91.25 167 VAL A C 1
ATOM 1346 O O . VAL A 1 167 ? -8.242 -4.535 2.328 1 91.25 167 VAL A O 1
ATOM 1349 N N . VAL A 1 168 ? -7.305 -2.566 2.41 1 87.5 168 VAL A N 1
ATOM 1350 C CA . VAL A 1 168 ? -7.738 -2.217 1.062 1 87.5 168 VAL A CA 1
ATOM 1351 C C . VAL A 1 168 ? -6.617 -1.481 0.332 1 87.5 168 VAL A C 1
ATOM 1353 O O . VAL A 1 168 ? -5.812 -0.785 0.957 1 87.5 168 VAL A O 1
ATOM 1356 N N . HIS A 1 169 ? -6.43 -1.727 -0.957 1 82.19 169 HIS A N 1
ATOM 1357 C CA . HIS A 1 169 ? -5.402 -1.038 -1.729 1 82.19 169 HIS A CA 1
ATOM 1358 C C . HIS A 1 169 ? -5.656 0.464 -1.772 1 82.19 169 HIS A C 1
ATOM 1360 O O . HIS A 1 169 ? -4.742 1.261 -1.548 1 82.19 169 HIS A O 1
ATOM 1366 N N . GLY A 1 170 ? -6.859 0.88 -2.057 1 72.94 170 GLY A N 1
ATOM 1367 C CA . GLY A 1 170 ? -7.254 2.27 -2.209 1 72.94 170 GLY A CA 1
ATOM 1368 C C . GLY A 1 170 ? -8.734 2.498 -1.962 1 72.94 170 GLY A C 1
ATOM 1369 O O . GLY A 1 170 ? -9.344 1.821 -1.13 1 72.94 170 GLY A O 1
ATOM 1370 N N . GLY A 1 171 ? -9.156 3.555 -2.686 1 63.34 171 GLY A N 1
ATOM 1371 C CA . GLY A 1 171 ? -10.531 3.969 -2.449 1 63.34 171 GLY A CA 1
ATOM 1372 C C . GLY A 1 171 ? -11.547 3.098 -3.162 1 63.34 171 GLY A C 1
ATOM 1373 O O . GLY A 1 171 ? -11.219 2.43 -4.145 1 63.34 171 GLY A O 1
ATOM 1374 N N . LEU A 1 172 ? -12.57 2.701 -2.49 1 63.62 172 LEU A N 1
ATOM 1375 C CA . LEU A 1 172 ? -13.703 1.943 -3.012 1 63.62 172 LEU A CA 1
ATOM 1376 C C . LEU A 1 172 ? -14.68 2.859 -3.736 1 63.62 172 LEU A C 1
ATOM 1378 O O . LEU A 1 172 ? -14.75 4.055 -3.439 1 63.62 172 LEU A O 1
ATOM 1382 N N . SER A 1 173 ? -15.234 2.262 -4.82 1 62.28 173 SER A N 1
ATOM 1383 C CA . SER A 1 173 ? -16.25 3.012 -5.559 1 62.28 173 SER A CA 1
ATOM 1384 C C . SER A 1 173 ? -17.234 3.691 -4.609 1 62.28 173 SER A C 1
ATOM 1386 O O . SER A 1 173 ? -17.594 3.125 -3.576 1 62.28 173 SER A O 1
ATOM 1388 N N . PRO A 1 174 ? -17.625 4.875 -4.953 1 59.53 174 PRO A N 1
ATOM 1389 C CA . PRO A 1 174 ? -18.562 5.641 -4.129 1 59.53 174 PRO A CA 1
ATOM 1390 C C . PRO A 1 174 ? -19.859 4.891 -3.867 1 59.53 174 PRO A C 1
ATOM 1392 O O . PRO A 1 174 ? -20.578 5.207 -2.914 1 59.53 174 PRO A O 1
ATOM 1395 N N . SER A 1 175 ? -20.156 4.004 -4.691 1 61.91 175 SER A N 1
ATOM 1396 C CA . SER A 1 175 ? -21.422 3.289 -4.539 1 61.91 175 SER A CA 1
ATOM 1397 C C . SER A 1 175 ? -21.344 2.248 -3.43 1 61.91 175 SER A C 1
ATOM 1399 O O . SER A 1 175 ? -22.375 1.742 -2.969 1 61.91 175 SER A O 1
ATOM 1401 N N . ILE A 1 176 ? -20.219 2.053 -3.072 1 65.5 176 ILE A N 1
ATOM 1402 C CA . ILE A 1 176 ? -20.016 1.041 -2.037 1 65.5 176 ILE A CA 1
ATOM 1403 C C . ILE A 1 176 ? -20.016 1.703 -0.662 1 65.5 176 ILE A C 1
ATOM 1405 O O . ILE A 1 176 ? -19.188 2.559 -0.376 1 65.5 176 ILE A O 1
ATOM 1409 N N . GLN A 1 177 ? -20.984 1.319 0.198 1 65.31 177 GLN A N 1
ATOM 1410 C CA . GLN A 1 177 ? -21.141 2.004 1.478 1 65.31 177 GLN A CA 1
ATOM 1411 C C . GLN A 1 177 ? -20.859 1.06 2.643 1 65.31 177 GLN A C 1
ATOM 1413 O O . GLN A 1 177 ? -20.844 1.479 3.803 1 65.31 177 GLN A O 1
ATOM 1418 N N . SER A 1 178 ? -20.688 -0.212 2.33 1 72.06 178 SER A N 1
ATOM 1419 C CA . SER A 1 178 ? -20.453 -1.18 3.396 1 72.06 178 SER A CA 1
ATOM 1420 C C . SER A 1 178 ? -19.562 -2.324 2.922 1 72.06 178 SER A C 1
ATOM 1422 O O . SER A 1 178 ? -19.438 -2.562 1.719 1 72.06 178 SER A O 1
ATOM 1424 N N . ILE A 1 179 ? -18.969 -2.977 3.885 1 77.44 179 ILE A N 1
ATOM 1425 C CA . ILE A 1 179 ? -18.156 -4.152 3.59 1 77.44 179 ILE A CA 1
ATOM 1426 C C . ILE A 1 179 ? -19 -5.199 2.877 1 77.44 179 ILE A C 1
ATOM 1428 O O . ILE A 1 179 ? -18.516 -5.902 1.988 1 77.44 179 ILE A O 1
ATOM 1432 N N . ASP A 1 180 ? -20.266 -5.266 3.219 1 78.69 180 ASP A N 1
ATOM 1433 C CA . ASP A 1 180 ? -21.172 -6.238 2.604 1 78.69 180 ASP A CA 1
ATOM 1434 C C . ASP A 1 180 ? -21.344 -5.953 1.115 1 78.69 180 ASP A C 1
ATOM 1436 O O . ASP A 1 180 ? -21.484 -6.879 0.313 1 78.69 180 ASP A O 1
ATOM 1440 N N . GLN A 1 181 ? -21.344 -4.766 0.792 1 78.5 181 GLN A N 1
ATOM 1441 C CA . GLN A 1 181 ? -21.469 -4.398 -0.616 1 78.5 181 GLN A CA 1
ATOM 1442 C C . GLN A 1 181 ? -20.219 -4.805 -1.396 1 78.5 181 GLN A C 1
ATOM 1444 O O . GLN A 1 181 ? -20.312 -5.168 -2.57 1 78.5 181 GLN A O 1
ATOM 1449 N N . ILE A 1 182 ? -19.125 -4.734 -0.709 1 77.75 182 ILE A N 1
ATOM 1450 C CA . ILE A 1 182 ? -17.891 -5.152 -1.353 1 77.75 182 ILE A CA 1
ATOM 1451 C C . ILE A 1 182 ? -17.938 -6.648 -1.646 1 77.75 182 ILE A C 1
ATOM 1453 O O . ILE A 1 182 ? -17.516 -7.094 -2.721 1 77.75 182 ILE A O 1
ATOM 1457 N N . ARG A 1 183 ? -18.469 -7.395 -0.754 1 80.75 183 ARG A N 1
ATOM 1458 C CA . ARG A 1 183 ? -18.578 -8.844 -0.909 1 80.75 183 ARG A CA 1
ATOM 1459 C C . ARG A 1 183 ? -19.406 -9.203 -2.131 1 80.75 183 ARG A C 1
ATOM 1461 O O . ARG A 1 183 ? -19.172 -10.234 -2.77 1 80.75 183 ARG A O 1
ATOM 1468 N N . ALA A 1 184 ? -20.234 -8.336 -2.529 1 78.44 184 ALA A N 1
ATOM 1469 C CA . ALA A 1 184 ? -21.234 -8.641 -3.561 1 78.44 184 ALA A CA 1
ATOM 1470 C C . ALA A 1 184 ? -20.75 -8.188 -4.934 1 78.44 184 ALA A C 1
ATOM 1472 O O . ALA A 1 184 ? -21.391 -8.469 -5.949 1 78.44 184 ALA A O 1
ATOM 1473 N N . ILE A 1 185 ? -19.656 -7.555 -4.992 1 76.62 185 ILE A N 1
ATOM 1474 C CA . ILE A 1 185 ? -19.156 -7.023 -6.25 1 76.62 185 ILE A CA 1
ATOM 1475 C C . ILE A 1 185 ? -18.766 -8.172 -7.176 1 76.62 185 ILE A C 1
ATOM 1477 O O . ILE A 1 185 ? -18.172 -9.164 -6.734 1 76.62 185 ILE A O 1
ATOM 1481 N N . ASP A 1 186 ? -19.141 -8.031 -8.461 1 75.88 186 ASP A N 1
ATOM 1482 C CA . ASP A 1 186 ? -18.594 -8.906 -9.484 1 75.88 186 ASP A CA 1
ATOM 1483 C C . ASP A 1 186 ? -17.234 -8.398 -9.969 1 75.88 186 ASP A C 1
ATOM 1485 O O . ASP A 1 186 ? -17.156 -7.492 -10.797 1 75.88 186 ASP A O 1
ATOM 1489 N N . ARG A 1 187 ? -16.25 -8.953 -9.445 1 73.38 187 ARG A N 1
ATOM 1490 C CA . ARG A 1 187 ? -14.93 -8.375 -9.688 1 73.38 187 ARG A CA 1
ATOM 1491 C C . ARG A 1 187 ? -14.414 -8.758 -11.07 1 73.38 187 ARG A C 1
ATOM 1493 O O . ARG A 1 187 ? -13.5 -8.125 -11.594 1 73.38 187 ARG A O 1
ATOM 1500 N N . VAL A 1 188 ? -14.898 -9.82 -11.594 1 68.5 188 VAL A N 1
ATOM 1501 C CA . VAL A 1 188 ? -14.391 -10.258 -12.891 1 68.5 188 VAL A CA 1
ATOM 1502 C C . VAL A 1 188 ? -14.891 -9.305 -13.977 1 68.5 188 VAL A C 1
ATOM 1504 O O . VAL A 1 188 ? -15.906 -9.578 -14.625 1 68.5 188 VAL A O 1
ATOM 1507 N N . VAL A 1 189 ? -15.047 -7.977 -13.578 1 58.25 189 VAL A N 1
ATOM 1508 C CA . VAL A 1 189 ? -15.445 -6.977 -14.562 1 58.25 189 VAL A CA 1
ATOM 1509 C C . VAL A 1 189 ? -14.25 -6.113 -14.945 1 58.25 189 VAL A C 1
ATOM 1511 O O . VAL A 1 189 ? -13.32 -5.945 -14.156 1 58.25 189 VAL A O 1
ATOM 1514 N N . GLU A 1 190 ? -14.188 -5.957 -16.312 1 49.53 190 GLU A N 1
ATOM 1515 C CA . GLU A 1 190 ? -13.18 -4.988 -16.734 1 49.53 190 GLU A CA 1
ATOM 1516 C C . GLU A 1 190 ? -13.344 -3.662 -16.016 1 49.53 190 GLU A C 1
ATOM 1518 O O . GLU A 1 190 ? -14.461 -3.141 -15.906 1 49.53 190 GLU A O 1
ATOM 1523 N N . VAL A 1 191 ? -12.625 -3.516 -14.945 1 47.16 191 VAL A N 1
ATOM 1524 C CA . VAL A 1 191 ? -12.727 -2.27 -14.195 1 47.16 191 VAL A CA 1
ATOM 1525 C C . VAL A 1 191 ? -12.516 -1.082 -15.133 1 47.16 191 VAL A C 1
ATOM 1527 O O . VAL A 1 191 ? -11.492 -1.001 -15.82 1 47.16 191 VAL A O 1
ATOM 1530 N N . ASP A 1 192 ? -13.641 -0.564 -15.711 1 38.34 192 ASP A N 1
ATOM 1531 C CA . ASP A 1 192 ? -13.359 0.761 -16.25 1 38.34 192 ASP A CA 1
ATOM 1532 C C . ASP A 1 192 ? -12.445 1.556 -15.328 1 38.34 192 ASP A C 1
ATOM 1534 O O . ASP A 1 192 ? -12.391 1.285 -14.125 1 38.34 192 ASP A O 1
ATOM 1538 N N . SER A 1 193 ? -11.578 2.404 -15.758 1 35.06 193 SER A N 1
ATOM 1539 C CA . SER A 1 193 ? -10.5 3.133 -15.102 1 35.06 193 SER A CA 1
ATOM 1540 C C . SER A 1 193 ? -10.797 3.34 -13.617 1 35.06 193 SER A C 1
ATOM 1542 O O . SER A 1 193 ? -9.953 3.035 -12.766 1 35.06 193 SER A O 1
ATOM 1544 N N . ILE A 1 194 ? -11.578 4.398 -13.258 1 35.41 194 ILE A N 1
ATOM 1545 C CA . ILE A 1 194 ? -11.672 5.168 -12.016 1 35.41 194 ILE A CA 1
ATOM 1546 C C . ILE A 1 194 ? -12.414 4.355 -10.961 1 35.41 194 ILE A C 1
ATOM 1548 O O . ILE A 1 194 ? -12.133 4.48 -9.766 1 35.41 194 ILE A O 1
ATOM 1552 N N . SER A 1 195 ? -13.445 3.643 -11.414 1 36.28 195 SER A N 1
ATOM 1553 C CA . SER A 1 195 ? -14.531 3.455 -10.453 1 36.28 195 SER A CA 1
ATOM 1554 C C . SER A 1 195 ? -14.141 2.469 -9.359 1 36.28 195 SER A C 1
ATOM 1556 O O . SER A 1 195 ? -14.406 2.703 -8.18 1 36.28 195 SER A O 1
ATOM 1558 N N . TYR A 1 196 ? -14.297 1.213 -9.797 1 39.59 196 TYR A N 1
ATOM 1559 C CA . TYR A 1 196 ? -14.266 0.242 -8.711 1 39.59 196 TYR A CA 1
ATOM 1560 C C . TYR A 1 196 ? -12.859 0.116 -8.133 1 39.59 196 TYR A C 1
ATOM 1562 O O . TYR A 1 196 ? -12.617 -0.717 -7.254 1 39.59 196 TYR A O 1
ATOM 1570 N N . ILE A 1 197 ? -12.109 0.304 -9.156 1 40.03 197 ILE A N 1
ATOM 1571 C CA . ILE A 1 197 ? -10.742 -0.056 -8.797 1 40.03 197 ILE A CA 1
ATOM 1572 C C . ILE A 1 197 ? -10.273 0.804 -7.629 1 40.03 197 ILE A C 1
ATOM 1574 O O . ILE A 1 197 ? -10.414 2.029 -7.656 1 40.03 197 ILE A O 1
ATOM 1578 N N . VAL A 1 198 ? -10.297 0.241 -6.57 1 40.84 198 VAL A N 1
ATOM 1579 C CA . VAL A 1 198 ? -9.398 0.694 -5.512 1 40.84 198 VAL A CA 1
ATOM 1580 C C . VAL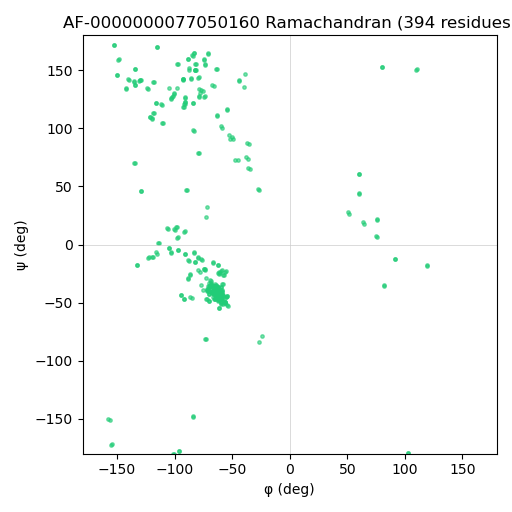 A 1 198 ? -8.164 1.354 -6.125 1 40.84 198 VAL A C 1
ATOM 1582 O O . VAL A 1 198 ? -7.293 0.67 -6.668 1 40.84 198 VAL A O 1
ATOM 1585 N N . LEU A 1 199 ? -8.367 2.344 -7.191 1 33.72 199 LEU A N 1
ATOM 1586 C CA . LEU A 1 199 ? -7.227 3.137 -7.629 1 33.72 199 LEU A CA 1
ATOM 1587 C C . LEU A 1 199 ? -6.422 3.641 -6.434 1 33.72 199 LEU A C 1
ATOM 1589 O O . LEU A 1 199 ? -6.996 4.078 -5.434 1 33.72 199 LEU A O 1
ATOM 1593 N N . MET B 1 1 ? 7.008 40.938 17.812 1 31.11 1 MET B N 1
ATOM 1594 C CA . MET B 1 1 ? 6.602 39.844 18.672 1 31.11 1 MET B CA 1
ATOM 1595 C C . MET B 1 1 ? 5.996 38.688 17.844 1 31.11 1 MET B C 1
ATOM 1597 O O . MET B 1 1 ? 4.922 38.875 17.266 1 31.11 1 MET B O 1
ATOM 1601 N N . SER B 1 2 ? 6.691 38 16.984 1 35.5 2 SER B N 1
ATOM 1602 C CA . SER B 1 2 ? 6.281 37.031 15.969 1 35.5 2 SER B CA 1
ATOM 1603 C C . SER B 1 2 ? 5.258 36.031 16.516 1 35.5 2 SER B C 1
ATOM 1605 O O . SER B 1 2 ? 5.535 35.344 17.5 1 35.5 2 SER B O 1
ATOM 1607 N N . GLN B 1 3 ? 4.012 36.344 16.766 1 41.09 3 GLN B N 1
ATOM 1608 C CA . GLN B 1 3 ? 2.889 35.625 17.359 1 41.09 3 GLN B CA 1
ATOM 1609 C C . GLN B 1 3 ? 2.883 34.156 16.938 1 41.09 3 GLN B C 1
ATOM 1611 O O . GLN B 1 3 ? 2.729 33.844 15.75 1 41.09 3 GLN B O 1
ATOM 1616 N N . THR B 1 4 ? 3.715 33.312 17.438 1 46.91 4 THR B N 1
ATOM 1617 C CA . THR B 1 4 ? 3.729 31.859 17.281 1 46.91 4 THR B CA 1
ATOM 1618 C C . THR B 1 4 ? 2.307 31.312 17.25 1 46.91 4 THR B C 1
ATOM 1620 O O . THR B 1 4 ? 1.582 31.375 18.234 1 46.91 4 THR B O 1
ATOM 1623 N N . LEU B 1 5 ? 1.557 31.656 16.234 1 55.28 5 LEU B N 1
ATOM 1624 C CA . LEU B 1 5 ? 0.175 31.219 16.062 1 55.28 5 LEU B CA 1
ATOM 1625 C C . LEU B 1 5 ? -0.004 29.781 16.531 1 55.28 5 LEU B C 1
ATOM 1627 O O . LEU B 1 5 ? 0.582 28.859 15.953 1 55.28 5 LEU B O 1
ATOM 1631 N N . GLU B 1 6 ? -0.271 29.594 17.797 1 79.12 6 GLU B N 1
ATOM 1632 C CA . GLU B 1 6 ? -0.656 28.297 18.328 1 79.12 6 GLU B CA 1
ATOM 1633 C C . GLU B 1 6 ? -1.853 27.719 17.578 1 79.12 6 GLU B C 1
ATOM 1635 O O . GLU B 1 6 ? -2.809 28.438 17.281 1 79.12 6 GLU B O 1
ATOM 1640 N N . ILE B 1 7 ? -1.672 26.656 16.938 1 89.5 7 ILE B N 1
ATOM 1641 C CA . ILE B 1 7 ? -2.771 26 16.219 1 89.5 7 ILE B CA 1
ATOM 1642 C C . ILE B 1 7 ? -3.84 25.562 17.219 1 89.5 7 ILE B C 1
ATOM 1644 O O . ILE B 1 7 ? -3.566 24.781 18.125 1 89.5 7 ILE B O 1
ATOM 1648 N N . SER B 1 8 ? -4.953 26.219 17.156 1 92.94 8 SER B N 1
ATOM 1649 C CA . SER B 1 8 ? -6.07 25.797 18.016 1 92.94 8 SER B CA 1
ATOM 1650 C C . SER B 1 8 ? -6.863 24.672 17.359 1 92.94 8 SER B C 1
ATOM 1652 O O . SER B 1 8 ? -6.758 24.438 16.156 1 92.94 8 SER B O 1
ATOM 1654 N N . LEU B 1 9 ? -7.637 24 18.172 1 94.5 9 LEU B N 1
ATOM 1655 C CA . LEU B 1 9 ? -8.484 22.922 17.672 1 94.5 9 LEU B CA 1
ATOM 1656 C C . LEU B 1 9 ? -9.508 23.453 16.672 1 94.5 9 LEU B C 1
ATOM 1658 O O . LEU B 1 9 ? -9.828 22.781 15.688 1 94.5 9 LEU B O 1
ATOM 1662 N N . GLN B 1 10 ? -9.992 24.625 16.953 1 94.69 10 GLN B N 1
ATOM 1663 C CA . GLN B 1 10 ? -10.961 25.234 16.047 1 94.69 10 GLN B CA 1
ATOM 1664 C C . GLN B 1 10 ? -10.328 25.547 14.695 1 94.69 10 GLN B C 1
ATOM 1666 O O . GLN B 1 10 ? -10.969 25.359 13.656 1 94.69 10 GLN B O 1
ATOM 1671 N N . MET B 1 11 ? -9.156 26.047 14.773 1 95.88 11 MET B N 1
ATOM 1672 C CA . MET B 1 11 ? -8.43 26.359 13.547 1 95.88 11 MET B CA 1
ATOM 1673 C C . MET B 1 11 ? -8.211 25.094 12.727 1 95.88 11 MET B C 1
ATOM 1675 O O . MET B 1 11 ? -8.391 25.094 11.508 1 95.88 11 MET B O 1
ATOM 1679 N N . LEU B 1 12 ? -7.84 24.031 13.414 1 97.75 12 LEU B N 1
ATOM 1680 C CA . LEU B 1 12 ? -7.617 22.75 12.742 1 97.75 12 LEU B CA 1
ATOM 1681 C C . LEU B 1 12 ? -8.898 22.266 12.07 1 97.75 12 LEU B C 1
ATOM 1683 O O . LEU B 1 12 ? -8.867 21.828 10.922 1 97.75 12 LEU B O 1
ATOM 1687 N N . ASP B 1 13 ? -10 22.328 12.766 1 98 13 ASP B N 1
ATOM 1688 C CA . ASP B 1 13 ? -11.281 21.891 12.211 1 98 13 ASP B CA 1
ATOM 1689 C C . ASP B 1 13 ? -11.648 22.703 10.969 1 98 13 ASP B C 1
ATOM 1691 O O . ASP B 1 13 ? -12.188 22.156 10.008 1 98 13 ASP B O 1
ATOM 1695 N N . GLU B 1 14 ? -11.383 23.969 11.023 1 97.94 14 GLU B N 1
ATOM 1696 C CA . GLU B 1 14 ? -11.656 24.828 9.867 1 97.94 14 GLU B CA 1
ATOM 1697 C C . GLU B 1 14 ? -10.758 24.453 8.688 1 97.94 14 GLU B C 1
ATOM 1699 O O . GLU B 1 14 ? -11.219 24.422 7.543 1 97.94 14 GLU B O 1
ATOM 1704 N N . TRP B 1 15 ? -9.453 24.281 8.969 1 98.44 15 TRP B N 1
ATOM 1705 C CA . TRP B 1 15 ? -8.523 23.875 7.922 1 98.44 15 TRP B CA 1
ATOM 1706 C C . TRP B 1 15 ? -8.945 22.547 7.305 1 98.44 15 TRP B C 1
ATOM 1708 O O . TRP B 1 15 ? -8.906 22.391 6.082 1 98.44 15 TRP B O 1
ATOM 1718 N N . ILE B 1 16 ? -9.367 21.562 8.141 1 98.5 16 ILE B N 1
ATOM 1719 C CA . ILE B 1 16 ? -9.805 20.25 7.676 1 98.5 16 ILE B CA 1
ATOM 1720 C C . ILE B 1 16 ? -11.016 20.391 6.758 1 98.5 16 ILE B C 1
ATOM 1722 O O . ILE B 1 16 ? -11.07 19.797 5.684 1 98.5 16 ILE B O 1
ATOM 1726 N N . ARG B 1 17 ? -11.953 21.188 7.16 1 97.88 17 ARG B N 1
ATOM 1727 C CA . ARG B 1 17 ? -13.133 21.422 6.34 1 97.88 17 ARG B CA 1
ATOM 1728 C C . ARG B 1 17 ? -12.75 22.016 4.988 1 97.88 17 ARG B C 1
ATOM 1730 O O . ARG B 1 17 ? -13.219 21.562 3.947 1 97.88 17 ARG B O 1
ATOM 1737 N N . GLY B 1 18 ? -11.977 23.047 4.977 1 98.38 18 GLY B N 1
ATOM 1738 C CA . GLY B 1 18 ? -11.539 23.688 3.748 1 98.38 18 GLY B CA 1
ATOM 1739 C C . GLY B 1 18 ? -10.789 22.75 2.818 1 98.38 18 GLY B C 1
ATOM 1740 O O . GLY B 1 18 ? -11.102 22.672 1.629 1 98.38 18 GLY B O 1
ATOM 1741 N N . VAL B 1 19 ? -9.797 22.062 3.336 1 98.56 19 VAL B N 1
ATOM 1742 C CA . VAL B 1 19 ? -8.969 21.172 2.525 1 98.56 19 VAL B CA 1
ATOM 1743 C C . VAL B 1 19 ? -9.805 20 2.006 1 98.56 19 VAL B C 1
ATOM 1745 O O . VAL B 1 19 ? -9.602 19.531 0.887 1 98.56 19 VAL B O 1
ATOM 1748 N N . SER B 1 20 ? -10.758 19.531 2.826 1 97.56 20 SER B N 1
ATOM 1749 C CA . SER B 1 20 ? -11.648 18.453 2.383 1 97.56 20 SER B CA 1
ATOM 1750 C C . SER B 1 20 ? -12.438 18.875 1.148 1 97.56 20 SER B C 1
ATOM 1752 O O . SER B 1 20 ? -12.938 18.016 0.41 1 97.56 20 SER B O 1
ATOM 1754 N N . GLU B 1 21 ? -12.57 20.156 0.976 1 96.94 21 GLU B N 1
ATOM 1755 C CA . GLU B 1 21 ? -13.219 20.688 -0.214 1 96.94 21 GLU B CA 1
ATOM 1756 C C . GLU B 1 21 ? -12.195 21.109 -1.263 1 96.94 21 GLU B C 1
ATOM 1758 O O . GLU B 1 21 ? -12.492 21.938 -2.129 1 96.94 21 GLU B O 1
ATOM 1763 N N . CYS B 1 22 ? -10.961 20.656 -1.094 1 96.19 22 CYS B N 1
ATOM 1764 C CA . CYS B 1 22 ? -9.859 20.766 -2.051 1 96.19 22 CYS B CA 1
ATOM 1765 C C . CYS B 1 22 ? -9.297 22.172 -2.068 1 96.19 22 CYS B C 1
ATOM 1767 O O . CYS B 1 22 ? -8.742 22.609 -3.08 1 96.19 22 CYS B O 1
ATOM 1769 N N . GLN B 1 23 ? -9.516 22.938 -0.984 1 97.56 23 GLN B N 1
ATOM 1770 C CA . GLN B 1 23 ? -8.883 24.25 -0.845 1 97.56 23 GLN B CA 1
ATOM 1771 C C . GLN B 1 23 ? -7.461 24.109 -0.313 1 97.56 23 GLN B C 1
ATOM 1773 O O . GLN B 1 23 ? -7.184 23.266 0.53 1 97.56 23 GLN B O 1
ATOM 1778 N N . LEU B 1 24 ? -6.648 25.031 -0.698 1 98.38 24 LEU B N 1
ATOM 1779 C CA . LEU B 1 24 ? -5.258 25.016 -0.256 1 98.38 24 LEU B CA 1
ATOM 1780 C C . LEU B 1 24 ? -5.086 25.859 1.006 1 98.38 24 LEU B C 1
ATOM 1782 O O . LEU B 1 24 ? -5.734 26.891 1.162 1 98.38 24 LEU B O 1
ATOM 1786 N N . LEU B 1 25 ? -4.273 25.391 1.871 1 98.5 25 LEU B N 1
ATOM 1787 C CA . LEU B 1 25 ? -3.809 26.266 2.949 1 98.5 25 LEU B CA 1
ATOM 1788 C C . LEU B 1 25 ? -2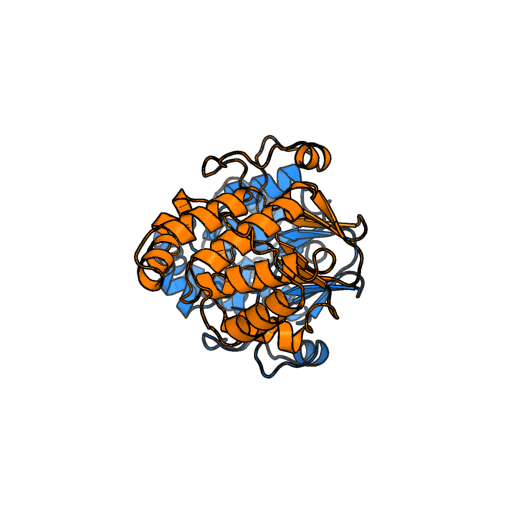.809 27.281 2.428 1 98.5 25 LEU B C 1
ATOM 1790 O O . LEU B 1 25 ? -2.133 27.047 1.423 1 98.5 25 LEU B O 1
ATOM 1794 N N . SER B 1 26 ? -2.701 28.406 3.121 1 98.06 26 SER B N 1
ATOM 1795 C CA . SER B 1 26 ? -1.66 29.375 2.799 1 98.06 26 SER B CA 1
ATOM 1796 C C . SER B 1 26 ? -0.282 28.859 3.203 1 98.06 26 SER B C 1
ATOM 1798 O O . SER B 1 26 ? -0.17 27.922 3.998 1 98.06 26 SER B O 1
ATOM 1800 N N . LYS B 1 27 ? 0.732 29.5 2.672 1 97.88 27 LYS B N 1
ATOM 1801 C CA . LYS B 1 27 ? 2.102 29.078 2.963 1 97.88 27 LYS B CA 1
ATOM 1802 C C . LYS B 1 27 ? 2.379 29.125 4.465 1 97.88 27 LYS B C 1
ATOM 1804 O O . LYS B 1 27 ? 2.855 28.141 5.039 1 97.88 27 LYS B O 1
ATOM 1809 N N . PRO B 1 28 ? 2.012 30.188 5.109 1 97.19 28 PRO B N 1
ATOM 1810 C CA . PRO B 1 28 ? 2.277 30.219 6.551 1 97.19 28 PRO B CA 1
ATOM 1811 C C . PRO B 1 28 ? 1.502 29.141 7.309 1 97.19 28 PRO B C 1
ATOM 1813 O O . PRO B 1 28 ? 1.999 28.594 8.297 1 97.19 28 PRO B O 1
ATOM 1816 N N . GLU B 1 29 ? 0.323 28.844 6.895 1 97.81 29 GLU B N 1
ATOM 1817 C CA . GLU B 1 29 ? -0.481 27.812 7.535 1 97.81 29 GLU B CA 1
ATOM 1818 C C . GLU B 1 29 ? 0.154 26.438 7.363 1 97.81 29 GLU B C 1
ATOM 1820 O O . GLU B 1 29 ? 0.193 25.641 8.305 1 97.81 29 GLU B O 1
ATOM 1825 N N . VAL B 1 30 ? 0.661 26.125 6.168 1 98.5 30 VAL B N 1
ATOM 1826 C CA . VAL B 1 30 ? 1.328 24.859 5.902 1 98.5 30 VAL B CA 1
ATOM 1827 C C . VAL B 1 30 ? 2.564 24.734 6.789 1 98.5 30 VAL B C 1
ATOM 1829 O O . VAL B 1 30 ? 2.82 23.672 7.355 1 98.5 30 VAL B O 1
ATOM 1832 N N . GLU B 1 31 ? 3.316 25.797 6.82 1 97.75 31 GLU B N 1
ATOM 1833 C CA . GLU B 1 31 ? 4.523 25.797 7.641 1 97.75 31 GLU B CA 1
ATOM 1834 C C . GLU B 1 31 ? 4.203 25.469 9.094 1 97.75 31 GLU B C 1
ATOM 1836 O O . GLU B 1 31 ? 4.867 24.641 9.711 1 97.75 31 GLU B O 1
ATOM 1841 N N . LYS B 1 32 ? 3.26 26.125 9.602 1 97.69 32 LYS B N 1
ATOM 1842 C CA . LYS B 1 32 ? 2.846 25.906 10.984 1 97.69 32 LYS B CA 1
ATOM 1843 C C . LYS B 1 32 ? 2.346 24.484 11.18 1 97.69 32 LYS B C 1
ATOM 1845 O O . LYS B 1 32 ? 2.66 23.844 12.188 1 97.69 32 LYS B O 1
ATOM 1850 N N . LEU B 1 33 ? 1.533 24.031 10.305 1 98.31 33 LEU B N 1
ATOM 1851 C CA . LEU B 1 33 ? 1.003 22.688 10.359 1 98.31 33 LEU B CA 1
ATOM 1852 C C . LEU B 1 33 ? 2.133 21.656 10.391 1 98.31 33 LEU B C 1
ATOM 1854 O O . LEU B 1 33 ? 2.117 20.734 11.203 1 98.31 33 LEU B O 1
ATOM 1858 N N . CYS B 1 34 ? 3.08 21.781 9.477 1 98.31 34 CYS B N 1
ATOM 1859 C CA . CYS B 1 34 ? 4.191 20.844 9.383 1 98.31 34 CYS B CA 1
ATOM 1860 C C . CYS B 1 34 ? 5.031 20.859 10.648 1 98.31 34 CYS B C 1
ATOM 1862 O O . CYS B 1 34 ? 5.504 19.812 11.102 1 98.31 34 CYS B O 1
ATOM 1864 N N . GLU B 1 35 ? 5.207 22.016 11.203 1 97.19 35 GLU B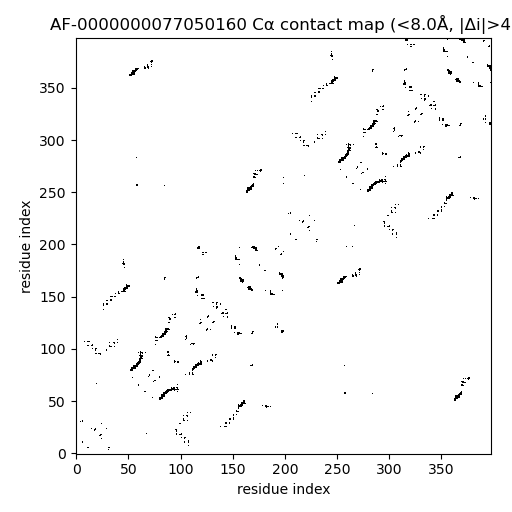 N 1
ATOM 1865 C CA . GLU B 1 35 ? 5.953 22.109 12.453 1 97.19 35 GLU B CA 1
ATOM 1866 C C . GLU B 1 35 ? 5.254 21.344 13.578 1 97.19 35 GLU B C 1
ATOM 1868 O O . GLU B 1 35 ? 5.898 20.609 14.328 1 97.19 35 GLU B O 1
ATOM 1873 N N . LYS B 1 36 ? 4.035 21.578 13.695 1 97.81 36 LYS B N 1
ATOM 1874 C CA . LYS B 1 36 ? 3.27 20.875 14.719 1 97.81 36 LYS B CA 1
ATOM 1875 C C . LYS B 1 36 ? 3.289 19.375 14.492 1 97.81 36 LYS B C 1
ATOM 1877 O O . LYS B 1 36 ? 3.408 18.594 15.438 1 97.81 36 LYS B O 1
ATOM 1882 N N . ALA B 1 37 ? 3.074 18.984 13.242 1 98.12 37 ALA B N 1
ATOM 1883 C CA . ALA B 1 37 ? 3.105 17.562 12.898 1 98.12 37 ALA B CA 1
ATOM 1884 C C . ALA B 1 37 ? 4.453 16.938 13.242 1 98.12 37 ALA B C 1
ATOM 1886 O O . ALA B 1 37 ? 4.516 15.805 13.719 1 98.12 37 ALA B O 1
ATOM 1887 N N . LYS B 1 38 ? 5.5 17.672 12.992 1 97 38 LYS B N 1
ATOM 1888 C CA . LYS B 1 38 ? 6.844 17.188 13.305 1 97 38 LYS B CA 1
ATOM 1889 C C . LYS B 1 38 ? 6.992 16.891 14.789 1 97 38 LYS B C 1
ATOM 1891 O O . LYS B 1 38 ? 7.605 15.891 15.172 1 97 38 LYS B O 1
ATOM 1896 N N . GLU B 1 39 ? 6.477 17.688 15.594 1 96.56 39 GLU B N 1
ATOM 1897 C CA . GLU B 1 39 ? 6.512 17.484 17.047 1 96.56 39 GLU B CA 1
ATOM 1898 C C . GLU B 1 39 ? 5.84 16.156 17.422 1 96.56 39 GLU B C 1
ATOM 1900 O O . GLU B 1 39 ? 6.348 15.422 18.266 1 96.56 39 GLU B O 1
ATOM 1905 N N . ILE B 1 40 ? 4.789 15.914 16.844 1 97 40 ILE B N 1
ATOM 1906 C CA . ILE B 1 40 ? 4.008 14.719 17.141 1 97 40 ILE B CA 1
ATOM 1907 C C . ILE B 1 40 ? 4.742 13.484 16.625 1 97 40 ILE B C 1
ATOM 1909 O O . ILE B 1 40 ? 4.93 12.516 17.375 1 97 40 ILE B O 1
ATOM 1913 N N . LEU B 1 41 ? 5.184 13.531 15.391 1 96.38 41 LEU B N 1
ATOM 1914 C CA . LEU B 1 41 ? 5.805 12.383 14.734 1 96.38 41 LEU B CA 1
ATOM 1915 C C . LEU B 1 41 ? 7.156 12.062 15.359 1 96.38 41 LEU B C 1
ATOM 1917 O O . LEU B 1 41 ? 7.57 10.906 15.398 1 96.38 41 LEU B O 1
ATOM 1921 N N . ALA B 1 42 ? 7.809 13.094 15.836 1 94.06 42 ALA B N 1
ATOM 1922 C CA . ALA B 1 42 ? 9.109 12.914 16.484 1 94.06 42 ALA B CA 1
ATOM 1923 C C . ALA B 1 42 ? 8.992 12.016 17.719 1 94.06 42 ALA B C 1
ATOM 1925 O O . ALA B 1 42 ? 9.953 11.352 18.094 1 94.06 42 ALA B O 1
ATOM 1926 N N . GLU B 1 43 ? 7.844 11.969 18.297 1 94.31 43 GLU B N 1
ATOM 1927 C CA . GLU B 1 43 ? 7.633 11.18 19.516 1 94.31 43 GLU B CA 1
ATOM 1928 C C . GLU B 1 43 ? 7.184 9.758 19.172 1 94.31 43 GLU B C 1
ATOM 1930 O O . GLU B 1 43 ? 7.137 8.891 20.047 1 94.31 43 GLU B O 1
ATOM 1935 N N . GLU B 1 44 ? 6.898 9.469 17.984 1 93.25 44 GLU B N 1
ATOM 1936 C CA . GLU B 1 44 ? 6.422 8.156 17.562 1 93.25 44 GLU B CA 1
ATOM 1937 C C . GLU B 1 44 ? 7.586 7.211 17.281 1 93.25 44 GLU B C 1
ATOM 1939 O O . GLU B 1 44 ? 8.609 7.629 16.734 1 93.25 44 GLU B O 1
ATOM 1944 N N . SER B 1 45 ? 7.391 6.012 17.625 1 91.19 45 SER B N 1
ATOM 1945 C CA . SER B 1 45 ? 8.398 4.984 17.359 1 91.19 45 SER B CA 1
ATOM 1946 C C . SER B 1 45 ? 8.422 4.602 15.883 1 91.19 45 SER B C 1
ATOM 1948 O O . SER B 1 45 ? 7.438 4.797 15.164 1 91.19 45 SER B O 1
ATOM 1950 N N . ASN B 1 46 ? 9.539 4.016 15.445 1 88.31 46 ASN B N 1
ATOM 1951 C CA . ASN B 1 46 ? 9.688 3.541 14.078 1 88.31 46 ASN B CA 1
ATOM 1952 C C . ASN B 1 46 ? 8.695 2.43 13.75 1 88.31 46 ASN B C 1
ATOM 1954 O O . ASN B 1 46 ? 8.258 2.295 12.609 1 88.31 46 ASN B O 1
ATOM 1958 N N . VAL B 1 47 ? 8.469 1.636 14.766 1 90.56 47 VAL B N 1
ATOM 1959 C CA . VAL B 1 47 ? 7.434 0.614 14.688 1 90.56 47 VAL B CA 1
ATOM 1960 C C . VAL B 1 47 ? 6.277 0.979 15.617 1 90.56 47 VAL B C 1
ATOM 1962 O O . VAL B 1 47 ? 6.355 0.77 16.828 1 90.56 47 VAL B O 1
ATOM 1965 N N . GLN B 1 48 ? 5.188 1.45 15.078 1 93.88 48 GLN B N 1
ATOM 1966 C CA . GLN B 1 48 ? 4.09 1.966 15.891 1 93.88 48 GLN B CA 1
ATOM 1967 C C . GLN B 1 48 ? 3.178 0.838 16.359 1 93.88 48 GLN B C 1
ATOM 1969 O O . GLN B 1 48 ? 2.654 0.072 15.555 1 93.88 48 GLN B O 1
ATOM 1974 N N . PRO B 1 49 ? 3.049 0.726 17.672 1 95.12 49 PRO B N 1
ATOM 1975 C CA . PRO B 1 49 ? 2.041 -0.211 18.172 1 95.12 49 PRO B CA 1
ATOM 1976 C C . PRO B 1 49 ? 0.616 0.314 18 1 95.12 49 PRO B C 1
ATOM 1978 O O . PRO B 1 49 ? 0.322 1.444 18.406 1 95.12 49 PRO B O 1
ATOM 1981 N N . ILE B 1 50 ? -0.261 -0.447 17.406 1 96 50 ILE B N 1
ATOM 1982 C CA . ILE B 1 50 ? -1.611 0.024 17.109 1 96 50 ILE B CA 1
ATOM 1983 C C . ILE B 1 50 ? -2.631 -1.009 17.578 1 96 50 ILE B C 1
ATOM 1985 O O . ILE B 1 50 ? -2.408 -2.215 17.453 1 96 50 ILE B O 1
ATOM 1989 N N . SER B 1 51 ? -3.707 -0.544 18.125 1 95.12 51 SER B N 1
ATOM 1990 C CA . SER B 1 51 ? -4.781 -1.426 18.562 1 95.12 51 SER B CA 1
ATOM 1991 C C . SER B 1 51 ? -5.887 -1.528 17.516 1 95.12 51 SER B C 1
ATOM 1993 O O . SER B 1 51 ? -6.02 -0.649 16.656 1 95.12 51 SER B O 1
ATOM 1995 N N . CYS B 1 52 ? -6.621 -2.648 17.578 1 93.06 52 CYS B N 1
ATOM 1996 C CA . CYS B 1 52 ? -7.805 -2.828 16.75 1 93.06 52 CYS B CA 1
ATOM 1997 C C . CYS B 1 52 ? -9.016 -2.135 17.359 1 93.06 52 CYS B C 1
ATOM 1999 O O . CYS B 1 52 ? -9.031 -1.859 18.562 1 93.06 52 CYS B O 1
ATOM 2001 N N . PRO B 1 53 ? -10 -1.78 16.516 1 94.56 53 PRO B N 1
ATOM 2002 C CA . PRO B 1 53 ? -10.062 -1.973 15.07 1 94.56 53 PRO B CA 1
ATOM 2003 C C . PRO B 1 53 ? -9.312 -0.887 14.297 1 94.56 53 PRO B C 1
ATOM 2005 O O . PRO B 1 53 ? -9.211 0.25 14.766 1 94.56 53 PRO B O 1
ATOM 2008 N N . VAL B 1 54 ? -8.766 -1.224 13.117 1 95.62 54 VAL B N 1
ATOM 2009 C CA . VAL B 1 54 ? -8.055 -0.25 12.297 1 95.62 54 VAL B CA 1
ATOM 2010 C C . VAL B 1 54 ? -8.203 -0.614 10.82 1 95.62 54 VAL B C 1
ATOM 2012 O O . VAL B 1 54 ? -8.328 -1.791 10.477 1 95.62 54 VAL B O 1
ATOM 2015 N N . THR B 1 55 ? -8.273 0.361 10 1 92.38 55 THR B N 1
ATOM 2016 C CA . THR B 1 55 ? -8.281 0.2 8.547 1 92.38 55 THR B CA 1
ATOM 2017 C C . THR B 1 55 ? -6.902 0.519 7.969 1 92.38 55 THR B C 1
ATOM 2019 O O . THR B 1 55 ? -6.324 1.564 8.266 1 92.38 55 THR B O 1
ATOM 2022 N N . ILE B 1 56 ? -6.34 -0.407 7.164 1 92.88 56 ILE B N 1
ATOM 2023 C CA . ILE B 1 56 ? -5.047 -0.204 6.52 1 92.88 56 ILE B CA 1
ATOM 2024 C C . ILE B 1 56 ? -5.25 0.14 5.047 1 92.88 56 ILE B C 1
ATOM 2026 O O . ILE B 1 56 ? -5.906 -0.605 4.312 1 92.88 56 ILE B O 1
ATOM 2030 N N . CYS B 1 57 ? -4.688 1.234 4.645 1 90.75 57 CYS B N 1
ATOM 2031 C CA . CYS B 1 57 ? -4.887 1.762 3.299 1 90.75 57 CYS B CA 1
ATOM 2032 C C . CYS B 1 57 ? -3.572 1.812 2.531 1 90.75 57 CYS B C 1
ATOM 2034 O O . CYS B 1 57 ? -2.537 2.178 3.09 1 90.75 57 CYS B O 1
ATOM 2036 N N . GLY B 1 58 ? -3.611 1.485 1.306 1 88.19 58 GLY B N 1
ATOM 2037 C CA . GLY B 1 58 ? -2.436 1.508 0.451 1 88.19 58 GLY B CA 1
ATOM 2038 C C . GLY B 1 58 ? -2.146 2.879 -0.131 1 88.19 58 GLY B C 1
ATOM 2039 O O . GLY B 1 58 ? -2.396 3.898 0.514 1 88.19 58 GLY B O 1
ATOM 2040 N N . ASP B 1 59 ? -1.598 2.943 -1.311 1 84.56 59 ASP B N 1
ATOM 2041 C CA . ASP B 1 59 ? -1.039 4.16 -1.886 1 84.56 59 ASP B CA 1
ATOM 2042 C C . ASP B 1 59 ? -2.141 5.062 -2.438 1 84.56 59 ASP B C 1
ATOM 2044 O O . ASP B 1 59 ? -2.965 4.625 -3.242 1 84.56 59 ASP B O 1
ATOM 2048 N N . ILE B 1 60 ? -2.104 6.293 -2.002 1 86.25 60 ILE B N 1
ATOM 2049 C CA . ILE B 1 60 ? -3.111 7.246 -2.453 1 86.25 60 ILE B CA 1
ATOM 2050 C C . ILE B 1 60 ? -2.604 7.988 -3.688 1 86.25 60 ILE B C 1
ATOM 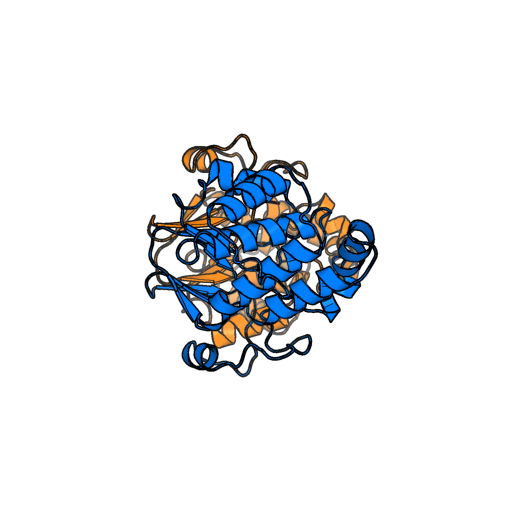2052 O O . ILE B 1 60 ? -3.357 8.219 -4.637 1 86.25 60 ILE B O 1
ATOM 2056 N N . HIS B 1 61 ? -1.364 8.469 -3.645 1 88.12 61 HIS B N 1
ATOM 2057 C CA . HIS B 1 61 ? -0.68 9.062 -4.785 1 88.12 61 HIS B CA 1
ATOM 2058 C C . HIS B 1 61 ? -1.439 10.281 -5.309 1 88.12 61 HIS B C 1
ATOM 2060 O O . HIS B 1 61 ? -1.684 10.398 -6.512 1 88.12 61 HIS B O 1
ATOM 2066 N N . GLY B 1 62 ? -1.892 11.109 -4.371 1 90.69 62 GLY B N 1
ATOM 2067 C CA . GLY B 1 62 ? -2.508 12.367 -4.754 1 90.69 62 GLY B CA 1
ATOM 2068 C C . GLY B 1 62 ? -3.916 12.203 -5.297 1 90.69 62 GLY B C 1
ATOM 2069 O O . GLY B 1 62 ? -4.492 13.148 -5.844 1 90.69 62 GLY B O 1
ATOM 2070 N N . GLN B 1 63 ? -4.426 11.047 -5.23 1 85.69 63 GLN B N 1
ATOM 2071 C CA . GLN B 1 63 ? -5.812 10.812 -5.617 1 85.69 63 GLN B CA 1
ATOM 2072 C C . GLN B 1 63 ? -6.777 11.25 -4.516 1 85.69 63 GLN B C 1
ATOM 2074 O O . GLN B 1 63 ? -7.402 10.406 -3.867 1 85.69 63 GLN B O 1
ATOM 2079 N N . PHE B 1 64 ? -6.953 12.5 -4.488 1 90.75 64 PHE B N 1
ATOM 2080 C CA . PHE B 1 64 ? -7.637 13.164 -3.383 1 90.75 64 PHE B CA 1
ATOM 2081 C C . PHE B 1 64 ? -9.094 12.711 -3.303 1 90.75 64 PHE B C 1
ATOM 2083 O O . PHE B 1 64 ? -9.609 12.461 -2.211 1 90.75 64 PHE B O 1
ATOM 2090 N N . ARG B 1 65 ? -9.766 12.648 -4.398 1 86.38 65 ARG B N 1
ATOM 2091 C CA . ARG B 1 65 ? -11.164 12.227 -4.406 1 86.38 65 ARG B CA 1
ATOM 2092 C C . ARG B 1 65 ? -11.312 10.812 -3.844 1 86.38 65 ARG B C 1
ATOM 2094 O O . ARG B 1 65 ? -12.266 10.523 -3.125 1 86.38 65 ARG B O 1
ATOM 2101 N N . ASP B 1 66 ? -10.375 10.023 -4.137 1 82 66 ASP B N 1
ATOM 2102 C CA . ASP B 1 66 ? -10.375 8.656 -3.611 1 82 66 ASP B CA 1
ATOM 2103 C C . ASP B 1 66 ? -10.203 8.656 -2.094 1 82 66 ASP B C 1
ATOM 2105 O O . ASP B 1 66 ? -10.812 7.836 -1.397 1 82 66 ASP B O 1
ATOM 2109 N N . LEU B 1 67 ? -9.359 9.484 -1.671 1 90.31 67 LEU B N 1
ATOM 2110 C CA . LEU B 1 67 ? -9.148 9.609 -0.233 1 90.31 67 LEU B CA 1
ATOM 2111 C C . LEU B 1 67 ? -10.43 10.031 0.469 1 90.31 67 LEU B C 1
ATOM 2113 O O . LEU B 1 67 ? -10.805 9.461 1.496 1 90.31 67 LEU B O 1
ATOM 2117 N N . ILE B 1 68 ? -11.094 10.992 -0.103 1 90.62 68 ILE B N 1
ATOM 2118 C CA . ILE B 1 68 ? -12.344 11.477 0.473 1 90.62 68 ILE B CA 1
ATOM 2119 C C . ILE B 1 68 ? -13.375 10.352 0.482 1 90.62 68 ILE B C 1
ATOM 2121 O O . ILE B 1 68 ? -14.078 10.156 1.475 1 90.62 68 ILE B O 1
ATOM 2125 N N . GLU B 1 69 ? -13.406 9.672 -0.549 1 84.56 69 GLU B N 1
ATOM 2126 C CA . GLU B 1 69 ? -14.352 8.57 -0.646 1 84.56 69 GLU B CA 1
ATOM 2127 C C . GLU B 1 69 ? -14.023 7.469 0.36 1 84.56 69 GLU B C 1
ATOM 2129 O O . GLU B 1 69 ? -14.922 6.816 0.892 1 84.56 69 GLU B O 1
ATOM 2134 N N . LEU B 1 70 ? -12.773 7.211 0.518 1 84.88 70 LEU B N 1
ATOM 2135 C CA . LEU B 1 70 ? -12.336 6.238 1.511 1 84.88 70 LEU B CA 1
ATOM 2136 C C . LEU B 1 70 ? -12.891 6.578 2.891 1 84.88 70 LEU B C 1
ATOM 2138 O O . LEU B 1 70 ? -13.406 5.707 3.592 1 84.88 70 LEU B O 1
ATOM 2142 N N . PHE B 1 71 ? -12.82 7.863 3.258 1 89.44 71 PHE B N 1
ATOM 2143 C CA . PHE B 1 71 ? -13.305 8.289 4.562 1 89.44 71 PHE B CA 1
ATOM 2144 C C . PHE B 1 71 ? -14.828 8.203 4.629 1 89.44 71 PHE B C 1
ATOM 2146 O O . PHE B 1 71 ? -15.391 7.887 5.676 1 89.44 71 PHE B O 1
ATOM 2153 N N . LYS B 1 72 ? -15.406 8.484 3.551 1 84.75 72 LYS B N 1
ATOM 2154 C CA . LYS B 1 72 ? -16.859 8.422 3.494 1 84.75 72 LYS B CA 1
ATOM 2155 C C . LYS B 1 72 ? -17.359 6.996 3.699 1 84.75 72 LYS B C 1
ATOM 2157 O O . LYS B 1 72 ? -18.312 6.766 4.449 1 84.75 72 LYS B O 1
ATOM 2162 N N . ILE B 1 73 ? -16.688 6.102 3.102 1 78.44 73 ILE B N 1
ATOM 2163 C CA . ILE B 1 73 ? -17.141 4.711 3.111 1 78.44 73 ILE B CA 1
ATOM 2164 C C . ILE B 1 73 ? -16.609 4.016 4.367 1 78.44 73 ILE B C 1
ATOM 2166 O O . ILE B 1 73 ? -17.344 3.271 5.02 1 78.44 73 ILE B O 1
ATOM 2170 N N . GLY B 1 74 ? -15.383 4.223 4.648 1 82.88 74 GLY B N 1
ATOM 2171 C CA . GLY B 1 74 ? -14.727 3.533 5.746 1 82.88 74 GLY B CA 1
ATOM 2172 C C . GLY B 1 74 ? -14.984 4.176 7.098 1 82.88 74 GLY B C 1
ATOM 2173 O O . GLY B 1 74 ? -14.727 3.57 8.141 1 82.88 74 GLY B O 1
ATOM 2174 N N . GLY B 1 75 ? -15.492 5.43 7.043 1 87.88 75 GLY B N 1
ATOM 2175 C CA . GLY B 1 75 ? -15.727 6.176 8.273 1 87.88 75 GLY B CA 1
ATOM 2176 C C . GLY B 1 75 ? -14.773 7.34 8.453 1 87.88 75 GLY B C 1
ATOM 2177 O O . GLY B 1 75 ? -13.609 7.258 8.062 1 87.88 75 GLY B O 1
ATOM 2178 N N . THR B 1 76 ? -15.289 8.258 9.102 1 92.31 76 THR B N 1
ATOM 2179 C CA . THR B 1 76 ? -14.484 9.453 9.312 1 92.31 76 THR B CA 1
ATOM 2180 C C . THR B 1 76 ? -13.617 9.312 10.562 1 92.31 76 THR B C 1
ATOM 2182 O O . THR B 1 76 ? -13.938 8.523 11.453 1 92.31 76 THR B O 1
ATOM 2185 N N . ILE B 1 77 ? -12.57 9.977 10.5 1 95.25 77 ILE B N 1
ATOM 2186 C CA . ILE B 1 77 ? -11.773 10.141 11.711 1 95.25 77 ILE B CA 1
ATOM 2187 C C . ILE B 1 77 ? -12.414 11.18 12.625 1 95.25 77 ILE B C 1
ATOM 2189 O O . ILE B 1 77 ? -12.82 12.258 12.164 1 95.25 77 ILE B O 1
ATOM 2193 N N . PRO B 1 78 ? -12.594 10.984 13.914 1 96.31 78 PRO B N 1
ATOM 2194 C CA . PRO B 1 78 ? -11.914 9.992 14.75 1 96.31 78 PRO B CA 1
ATOM 2195 C C . PRO B 1 78 ? -12.773 8.75 15 1 96.31 78 PRO B C 1
ATOM 2197 O O . PRO B 1 78 ? -12.453 7.941 15.867 1 96.31 78 PRO B O 1
ATOM 2200 N N . ASN B 1 79 ? -13.797 8.578 14.336 1 94.38 79 ASN B N 1
ATOM 2201 C CA . ASN B 1 79 ? -14.664 7.434 14.578 1 94.38 79 ASN B CA 1
ATOM 2202 C C . ASN B 1 79 ? -14.055 6.137 14.055 1 94.38 79 ASN B C 1
ATOM 2204 O O . ASN B 1 79 ? -14.469 5.043 14.445 1 94.38 79 ASN B O 1
ATOM 2208 N N . THR B 1 80 ? -13.156 6.234 13.172 1 93.69 80 THR B N 1
ATOM 2209 C CA . THR B 1 80 ? -12.438 5.102 12.602 1 93.69 80 THR B CA 1
ATOM 2210 C C . THR B 1 80 ? -10.93 5.34 12.648 1 93.69 80 THR B C 1
ATOM 2212 O O . THR B 1 80 ? -10.461 6.457 12.406 1 93.69 80 THR B O 1
ATOM 2215 N N . ASN B 1 81 ? -10.164 4.289 12.938 1 96.25 81 ASN B N 1
ATOM 2216 C CA . ASN B 1 81 ? -8.711 4.352 12.93 1 96.25 81 ASN B CA 1
ATOM 2217 C C . ASN B 1 81 ? -8.133 3.941 11.578 1 96.25 81 ASN B C 1
ATOM 2219 O O . ASN B 1 81 ? -8.625 3.008 10.945 1 96.25 81 ASN B O 1
ATOM 2223 N N . TYR B 1 82 ? -7.055 4.633 11.18 1 96 82 TYR B N 1
ATOM 2224 C CA . TYR B 1 82 ? -6.477 4.352 9.867 1 96 82 TYR B CA 1
ATOM 2225 C C . TYR B 1 82 ? -4.957 4.25 9.953 1 96 82 TYR B C 1
ATOM 2227 O O . TYR B 1 82 ? -4.32 5.023 10.672 1 96 82 TYR B O 1
ATOM 2235 N N . ILE B 1 83 ? -4.41 3.301 9.219 1 96 83 ILE B N 1
ATOM 2236 C CA . ILE B 1 83 ? -2.996 3.295 8.859 1 96 83 ILE B CA 1
ATOM 2237 C C . ILE B 1 83 ? -2.844 3.537 7.355 1 96 83 ILE B C 1
ATOM 2239 O O . ILE B 1 83 ? -3.41 2.805 6.543 1 96 83 ILE B O 1
ATOM 2243 N N . PHE B 1 84 ? -2.186 4.531 7.004 1 94.62 84 PHE B N 1
ATOM 2244 C CA . PHE B 1 84 ? -1.829 4.77 5.609 1 94.62 84 PHE B CA 1
ATOM 2245 C C . PHE B 1 84 ? -0.387 4.355 5.34 1 94.62 84 PHE B C 1
ATOM 2247 O O . PHE B 1 84 ? 0.534 4.824 6.012 1 94.62 84 PHE B O 1
ATOM 2254 N N . MET B 1 85 ? -0.178 3.6 4.324 1 92.44 85 MET B N 1
ATOM 2255 C CA . MET B 1 85 ? 1.077 2.869 4.172 1 92.44 85 MET B CA 1
ATOM 2256 C C . MET B 1 85 ? 2.086 3.68 3.367 1 92.44 85 MET B C 1
ATOM 2258 O O . MET B 1 85 ? 3.137 3.164 2.98 1 92.44 85 MET B O 1
ATOM 2262 N N . GLY B 1 86 ? 1.821 4.918 3.131 1 91 86 GLY B N 1
ATOM 2263 C CA . GLY B 1 86 ? 2.775 5.738 2.398 1 91 86 GLY B CA 1
ATOM 2264 C C . GLY B 1 86 ? 2.375 5.969 0.954 1 91 86 GLY B C 1
ATOM 2265 O O . GLY B 1 86 ? 1.267 5.617 0.546 1 91 86 GLY B O 1
ATOM 2266 N N . ASP B 1 87 ? 3.275 6.742 0.23 1 89.12 87 ASP B N 1
ATOM 2267 C CA . ASP B 1 87 ? 3.035 7.121 -1.159 1 89.12 87 ASP B CA 1
ATOM 2268 C C . ASP B 1 87 ? 1.758 7.945 -1.291 1 89.12 87 ASP B C 1
ATOM 2270 O O . ASP B 1 87 ? 0.852 7.582 -2.043 1 89.12 87 ASP B O 1
ATOM 2274 N N . PHE B 1 88 ? 1.805 9.039 -0.611 1 93 88 PHE B N 1
ATOM 2275 C CA . PHE B 1 88 ? 0.674 9.953 -0.546 1 93 88 PHE B CA 1
ATOM 2276 C C . PHE B 1 88 ? 0.7 10.93 -1.718 1 93 88 PHE B C 1
ATOM 2278 O O . PHE B 1 88 ? -0.348 11.406 -2.156 1 93 88 PHE B O 1
ATOM 2285 N N . VAL B 1 89 ? 1.943 11.086 -2.156 1 93.88 89 VAL B N 1
ATOM 2286 C CA . VAL B 1 89 ? 2.123 12.141 -3.146 1 93.88 89 VAL B CA 1
ATOM 2287 C C . VAL B 1 89 ? 2.551 11.531 -4.48 1 93.88 89 VAL B C 1
ATOM 2289 O O . VAL B 1 89 ? 2.809 10.328 -4.566 1 93.88 89 VAL B O 1
ATOM 2292 N N . ASP B 1 90 ? 2.531 12.383 -5.508 1 88.56 90 ASP B N 1
ATOM 2293 C CA . ASP B 1 90 ? 2.977 12.07 -6.859 1 88.56 90 ASP B CA 1
ATOM 2294 C C . ASP B 1 90 ? 1.903 11.297 -7.625 1 88.56 90 ASP B C 1
ATOM 2296 O O . ASP B 1 90 ? 1.034 10.664 -7.02 1 88.56 90 ASP B O 1
ATOM 2300 N N . ARG B 1 91 ? 1.918 11.43 -8.969 1 78.81 91 ARG B N 1
ATOM 2301 C CA . ARG B 1 91 ? 1.125 10.695 -9.953 1 78.81 91 ARG B CA 1
ATOM 2302 C C . ARG B 1 91 ? -0.27 11.289 -10.086 1 78.81 91 ARG B C 1
ATOM 2304 O O . ARG B 1 91 ? -0.873 11.234 -11.164 1 78.81 91 ARG B O 1
ATOM 2311 N N . GLY B 1 92 ? -0.799 11.758 -9 1 79.75 92 GLY B N 1
ATOM 2312 C CA . GLY B 1 92 ? -2.08 12.445 -9.078 1 79.75 92 GLY B CA 1
ATOM 2313 C C . GLY B 1 92 ? -1.948 13.953 -9.164 1 79.75 92 GLY B C 1
ATOM 2314 O O . GLY B 1 92 ? -0.838 14.484 -9.133 1 79.75 92 GLY B O 1
ATOM 2315 N N . PHE B 1 93 ? -3.109 14.609 -9.18 1 86.56 93 PHE B N 1
ATOM 2316 C CA . PHE B 1 93 ? -3.107 16.047 -9.414 1 86.56 93 PHE B CA 1
ATOM 2317 C C . PHE B 1 93 ? -3.322 16.812 -8.109 1 86.56 93 PHE B C 1
ATOM 2319 O O . PHE B 1 93 ? -3.166 18.031 -8.055 1 86.56 93 PHE B O 1
ATOM 2326 N N . 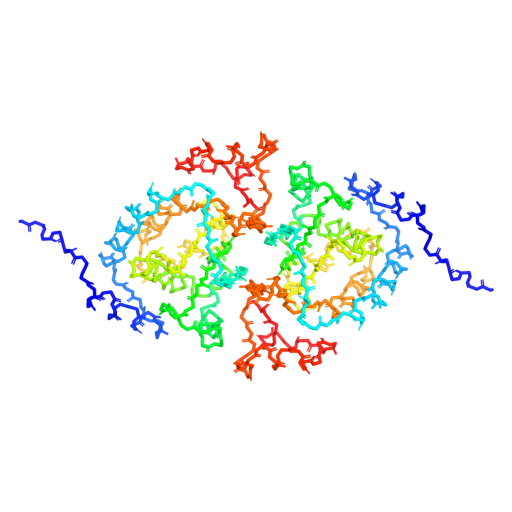HIS B 1 94 ? -3.596 16.109 -7.102 1 95.38 94 HIS B N 1
ATOM 2327 C CA . HIS B 1 94 ? -3.924 16.766 -5.844 1 95.38 94 HIS B CA 1
ATOM 2328 C C . HIS B 1 94 ? -3.096 16.219 -4.695 1 95.38 94 HIS B C 1
ATOM 2330 O O . HIS B 1 94 ? -3.639 15.859 -3.645 1 95.38 94 HIS B O 1
ATOM 2336 N N . SER B 1 95 ? -1.846 16.094 -4.961 1 96.75 95 SER B N 1
ATOM 2337 C CA . SER B 1 95 ? -0.922 15.586 -3.951 1 96.75 95 SER B CA 1
ATOM 2338 C C . SER B 1 95 ? -0.875 16.5 -2.736 1 96.75 95 SER B C 1
ATOM 2340 O O . SER B 1 95 ? -0.851 16.031 -1.597 1 96.75 95 SER B O 1
ATOM 2342 N N . VAL B 1 96 ? -0.901 17.812 -3.025 1 98.5 96 VAL B N 1
ATOM 2343 C CA . VAL B 1 96 ? -0.792 18.797 -1.947 1 98.5 96 VAL B CA 1
ATOM 2344 C C . VAL B 1 96 ? -2.006 18.688 -1.027 1 98.5 96 VAL B C 1
ATOM 2346 O O . VAL B 1 96 ? -1.86 18.594 0.194 1 98.5 96 VAL B O 1
ATOM 2349 N N . GLU B 1 97 ? -3.166 18.625 -1.581 1 98.19 97 GLU B N 1
ATOM 2350 C CA . GLU B 1 97 ? -4.391 18.5 -0.794 1 98.19 97 GLU B CA 1
ATOM 2351 C C . GLU B 1 97 ? -4.426 17.188 -0.031 1 98.19 97 GLU B C 1
ATOM 2353 O O . GLU B 1 97 ? -4.828 17.141 1.133 1 98.19 97 GLU B O 1
ATOM 2358 N N . THR B 1 98 ? -3.975 16.156 -0.696 1 97.06 98 THR B N 1
ATOM 2359 C CA . THR B 1 98 ? -3.982 14.812 -0.109 1 97.06 98 THR B CA 1
ATOM 2360 C C . THR B 1 98 ? -3.109 14.766 1.142 1 97.06 98 THR B C 1
ATOM 2362 O O . THR B 1 98 ? -3.586 14.43 2.227 1 97.06 98 THR B O 1
ATOM 2365 N N . ILE B 1 99 ? -1.843 15.188 0.987 1 98.44 99 ILE B N 1
ATOM 2366 C CA . ILE B 1 99 ? -0.918 15.102 2.113 1 98.44 99 ILE B CA 1
ATOM 2367 C C . ILE B 1 99 ? -1.327 16.094 3.197 1 98.44 99 ILE B C 1
ATOM 2369 O O . ILE B 1 99 ? -1.205 15.805 4.391 1 98.44 99 ILE B O 1
ATOM 2373 N N . THR B 1 100 ? -1.85 17.281 2.779 1 98.81 100 THR B N 1
ATOM 2374 C CA . THR B 1 100 ? -2.285 18.281 3.744 1 98.81 100 THR B CA 1
ATOM 2375 C C . THR B 1 100 ? -3.414 17.75 4.617 1 98.81 100 THR B C 1
ATOM 2377 O O . THR B 1 100 ? -3.373 17.859 5.844 1 98.81 100 THR B O 1
ATOM 2380 N N . LEU B 1 101 ? -4.355 17.125 4.008 1 98.56 101 LEU B N 1
ATOM 2381 C CA . LEU B 1 101 ? -5.484 16.594 4.762 1 98.56 101 LEU B CA 1
ATOM 2382 C C . LEU B 1 101 ? -5.027 15.523 5.738 1 98.56 101 LEU B C 1
ATOM 2384 O O . LEU B 1 101 ? -5.441 15.516 6.902 1 98.56 101 LEU B O 1
ATOM 2388 N N . LEU B 1 102 ? -4.223 14.625 5.301 1 98.31 102 LEU B N 1
ATOM 2389 C CA . LEU B 1 102 ? -3.74 13.539 6.148 1 98.31 102 LEU B CA 1
ATOM 2390 C C . LEU B 1 102 ? -2.969 14.086 7.348 1 98.31 102 LEU B C 1
ATOM 2392 O O . LEU B 1 102 ? -3.133 13.609 8.469 1 98.31 102 LEU B O 1
ATOM 2396 N N . ILE B 1 103 ? -2.162 15.125 7.117 1 98.69 103 ILE B N 1
ATOM 2397 C CA . ILE B 1 103 ? -1.379 15.719 8.195 1 98.69 103 ILE B CA 1
ATOM 2398 C C . ILE B 1 103 ? -2.305 16.453 9.164 1 98.69 103 ILE B C 1
ATOM 2400 O O . ILE B 1 103 ? -2.111 16.406 10.375 1 98.69 103 ILE B O 1
ATOM 2404 N N . LEU B 1 104 ? -3.258 17.172 8.594 1 98.81 104 LEU B N 1
ATOM 2405 C CA . LEU B 1 104 ? -4.234 17.844 9.438 1 98.81 104 LEU B CA 1
ATOM 2406 C C . LEU B 1 104 ? -4.922 16.859 10.367 1 98.81 104 LEU B C 1
ATOM 2408 O O . LEU B 1 104 ? -5.07 17.109 11.562 1 98.81 104 LEU B O 1
ATOM 2412 N N . LEU B 1 105 ? -5.324 15.758 9.852 1 98.56 105 LEU B N 1
ATOM 2413 C CA . LEU B 1 105 ? -5.992 14.727 10.633 1 98.56 105 LEU B CA 1
ATOM 2414 C C . LEU B 1 105 ? -5.047 14.133 11.672 1 98.56 105 LEU B C 1
ATOM 2416 O O . LEU B 1 105 ? -5.457 13.836 12.797 1 98.56 105 LEU B O 1
ATOM 2420 N N . LYS B 1 106 ? -3.799 13.969 11.312 1 98.5 106 LYS B N 1
ATOM 2421 C CA . LYS B 1 106 ? -2.795 13.469 12.25 1 98.5 106 LYS B CA 1
ATOM 2422 C C . LYS B 1 106 ? -2.617 14.422 13.43 1 98.5 106 LYS B C 1
ATOM 2424 O O . LYS B 1 106 ? -2.527 13.984 14.578 1 98.5 106 LYS B O 1
ATOM 2429 N N . VAL B 1 107 ? -2.572 15.664 13.125 1 98.44 107 VAL B N 1
ATOM 2430 C CA . VAL B 1 107 ? -2.369 16.656 14.172 1 98.44 107 VAL B CA 1
ATOM 2431 C C . VAL B 1 107 ? -3.629 16.766 15.023 1 98.44 107 VAL B C 1
ATOM 2433 O O . VAL B 1 107 ? -3.547 16.859 16.25 1 98.44 107 VAL B O 1
ATOM 2436 N N . ARG B 1 108 ? -4.773 16.719 14.438 1 98.38 108 ARG B N 1
ATOM 2437 C CA . ARG B 1 108 ? -6.051 16.875 15.125 1 98.38 108 ARG B CA 1
ATOM 2438 C C . ARG B 1 108 ? -6.355 15.656 15.992 1 98.38 108 ARG B C 1
ATOM 2440 O O . ARG B 1 108 ? -6.938 15.781 17.062 1 98.38 108 ARG B O 1
ATOM 2447 N N . TYR B 1 109 ? -6.008 14.461 15.469 1 97.81 109 TYR B N 1
ATOM 2448 C CA . TYR B 1 109 ? -6.301 13.195 16.125 1 97.81 109 TYR B CA 1
ATOM 2449 C C . TYR B 1 109 ? -5.09 12.266 16.094 1 97.81 109 TYR B C 1
ATOM 2451 O O . TYR B 1 109 ? -5.129 11.203 15.469 1 97.81 109 TYR B O 1
ATOM 2459 N N . PRO B 1 110 ? -4.051 12.555 16.828 1 97.19 110 PRO B N 1
ATOM 2460 C CA . PRO B 1 110 ? -2.764 11.867 16.703 1 97.19 110 PRO B CA 1
ATOM 2461 C C . PRO B 1 110 ? -2.857 10.383 17.031 1 97.19 110 PRO B C 1
ATOM 2463 O O . PRO B 1 110 ? -2.018 9.594 16.594 1 97.19 110 PRO B O 1
ATOM 2466 N N . ASP B 1 111 ? -3.939 9.953 17.719 1 96.62 111 ASP B N 1
ATOM 2467 C CA . ASP B 1 111 ? -4.027 8.555 18.141 1 96.62 111 ASP B CA 1
ATOM 2468 C C . ASP B 1 111 ? -5.043 7.793 17.281 1 96.62 111 ASP B C 1
ATOM 2470 O O . ASP B 1 111 ? -5.492 6.711 17.672 1 96.62 111 ASP B O 1
ATOM 2474 N N . ARG B 1 112 ? -5.438 8.391 16.156 1 97.75 112 ARG B N 1
ATOM 2475 C CA . ARG B 1 112 ? -6.48 7.77 15.352 1 97.75 112 ARG B CA 1
ATOM 2476 C C . ARG B 1 112 ? -5.988 7.512 13.93 1 97.75 112 ARG B C 1
ATOM 2478 O O . ARG B 1 112 ? -6.633 6.793 13.172 1 97.75 112 ARG B O 1
ATOM 2485 N N . ILE B 1 113 ? -4.867 8.055 13.555 1 97.88 113 ILE B N 1
ATOM 2486 C CA . ILE B 1 113 ? -4.336 7.898 1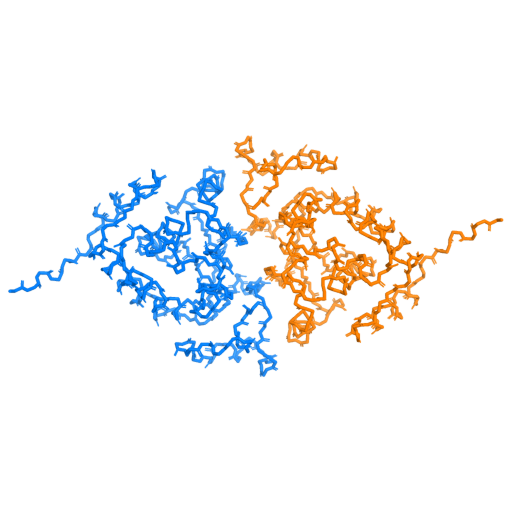2.203 1 97.88 113 ILE B CA 1
ATOM 2487 C C . ILE B 1 113 ? -2.818 7.762 12.266 1 97.88 113 ILE B C 1
ATOM 2489 O O . ILE B 1 113 ? -2.152 8.469 13.023 1 97.88 113 ILE B O 1
ATOM 2493 N N . TRP B 1 114 ? -2.268 6.816 11.547 1 97.19 114 TRP B N 1
ATOM 2494 C CA . TRP B 1 114 ? -0.83 6.578 11.453 1 97.19 114 TRP B CA 1
ATOM 2495 C C . TRP B 1 114 ? -0.361 6.625 10 1 97.19 114 TRP B C 1
ATOM 2497 O O . TRP B 1 114 ? -1.006 6.062 9.117 1 97.19 114 TRP B O 1
ATOM 2507 N N . LEU B 1 115 ? 0.693 7.285 9.797 1 96.56 115 LEU B N 1
ATOM 2508 C CA . LEU B 1 115 ? 1.211 7.543 8.453 1 96.56 115 LEU B CA 1
ATOM 2509 C C . LEU B 1 115 ? 2.602 6.938 8.289 1 96.56 115 LEU B C 1
ATOM 2511 O O . LEU B 1 115 ? 3.564 7.41 8.898 1 96.56 115 LEU B O 1
ATOM 2515 N N . LEU B 1 116 ? 2.697 5.961 7.453 1 93.5 116 LEU B N 1
ATOM 2516 C CA . LEU B 1 116 ? 3.996 5.375 7.148 1 93.5 116 LEU B CA 1
ATOM 2517 C C . LEU B 1 116 ? 4.676 6.113 6 1 93.5 116 LEU B C 1
ATOM 2519 O O . LEU B 1 116 ? 4.012 6.801 5.219 1 93.5 116 LEU B O 1
ATOM 2523 N N . ARG B 1 117 ? 5.953 5.957 5.934 1 91.56 117 ARG B N 1
ATOM 2524 C CA . ARG B 1 117 ? 6.711 6.59 4.859 1 91.56 117 ARG B CA 1
ATOM 2525 C C . ARG B 1 117 ? 6.832 5.66 3.656 1 91.56 117 ARG B C 1
ATOM 2527 O O . ARG B 1 117 ? 7.18 4.488 3.805 1 91.56 117 ARG B O 1
ATOM 2534 N N . GLY B 1 118 ? 6.473 6.125 2.562 1 87.94 118 GLY B N 1
ATOM 2535 C CA . GLY B 1 118 ? 6.723 5.418 1.315 1 87.94 118 GLY B CA 1
ATOM 2536 C C . GLY B 1 118 ? 7.906 5.973 0.543 1 87.94 118 GLY B C 1
ATOM 2537 O O . GLY B 1 118 ? 8.562 6.914 0.997 1 87.94 118 GLY B O 1
ATOM 2538 N N . ASN B 1 119 ? 8.203 5.43 -0.554 1 82.56 119 ASN B N 1
ATOM 2539 C CA . ASN B 1 119 ? 9.375 5.875 -1.301 1 82.56 119 ASN B CA 1
ATOM 2540 C C . ASN B 1 119 ? 9.133 7.223 -1.972 1 82.56 119 ASN B C 1
ATOM 2542 O O . ASN B 1 119 ? 10.086 7.938 -2.299 1 82.56 119 ASN B O 1
ATOM 2546 N N . HIS B 1 120 ? 7.93 7.652 -2.211 1 88.62 120 HIS B N 1
ATOM 2547 C CA . HIS B 1 120 ? 7.621 8.93 -2.836 1 88.62 120 HIS B CA 1
ATOM 2548 C C . HIS B 1 120 ? 7.723 10.078 -1.83 1 88.62 120 HIS B C 1
ATOM 2550 O O . HIS B 1 120 ? 7.734 11.25 -2.213 1 88.62 120 HIS B O 1
ATOM 2556 N N . GLU B 1 121 ? 7.828 9.711 -0.562 1 91.69 121 GLU B N 1
ATOM 2557 C CA . GLU B 1 121 ? 8.109 10.711 0.468 1 91.69 121 GLU B CA 1
ATOM 2558 C C . GLU B 1 121 ? 9.609 10.883 0.669 1 91.69 121 GLU B C 1
ATOM 2560 O O . GLU B 1 121 ? 10.094 10.914 1.805 1 91.69 121 GLU B O 1
ATOM 2565 N N . ALA B 1 122 ? 10.25 11.008 -0.444 1 88.69 122 ALA B N 1
ATOM 2566 C CA . ALA B 1 122 ? 11.688 11.281 -0.54 1 88.69 122 ALA B CA 1
ATOM 2567 C C . ALA B 1 122 ? 11.969 12.375 -1.567 1 88.69 122 ALA B C 1
ATOM 2569 O O . ALA B 1 122 ? 11.375 12.391 -2.646 1 88.69 122 ALA B O 1
ATOM 2570 N N . ARG B 1 123 ? 12.828 13.289 -1.299 1 91.81 123 ARG B N 1
ATOM 2571 C CA . ARG B 1 123 ? 13.094 14.5 -2.068 1 91.81 123 ARG B CA 1
ATOM 2572 C C . ARG B 1 123 ? 13.398 14.164 -3.525 1 91.81 123 ARG B C 1
ATOM 2574 O O . ARG B 1 123 ? 12.727 14.648 -4.434 1 91.81 123 ARG B O 1
ATOM 2581 N N . GLN B 1 124 ? 14.336 13.273 -3.781 1 87.69 124 GLN B N 1
ATOM 2582 C CA . GLN B 1 124 ? 14.766 12.977 -5.145 1 87.69 124 GLN B CA 1
ATOM 2583 C C . GLN B 1 124 ? 13.633 12.352 -5.953 1 87.69 124 GLN B C 1
ATOM 2585 O O . GLN B 1 124 ? 13.477 12.656 -7.141 1 87.69 124 GLN B O 1
ATOM 2590 N N . VAL B 1 125 ? 12.867 11.578 -5.324 1 86 125 VAL B N 1
ATOM 2591 C CA . VAL B 1 125 ? 11.781 10.883 -6.008 1 86 125 VAL B CA 1
ATOM 2592 C C . VAL B 1 125 ? 10.672 11.875 -6.355 1 86 125 VAL B C 1
ATOM 2594 O O . VAL B 1 125 ? 10.195 11.906 -7.492 1 86 125 VAL B O 1
ATOM 2597 N N . ASN B 1 126 ? 10.289 12.727 -5.371 1 90.88 126 ASN B N 1
ATOM 2598 C CA . ASN B 1 126 ? 9.102 13.539 -5.621 1 90.88 126 ASN B CA 1
ATOM 2599 C C . ASN B 1 126 ? 9.445 14.789 -6.426 1 90.88 126 ASN B C 1
ATOM 2601 O O . ASN B 1 126 ? 8.555 15.508 -6.879 1 90.88 126 ASN B O 1
ATOM 2605 N N . ILE B 1 127 ? 10.758 15.078 -6.664 1 92.44 127 ILE B N 1
ATOM 2606 C CA . ILE B 1 127 ? 11.172 16.047 -7.672 1 92.44 127 ILE B CA 1
ATOM 2607 C C . ILE B 1 127 ? 10.898 15.492 -9.07 1 92.44 127 ILE B C 1
ATOM 2609 O O . ILE B 1 127 ? 10.406 16.203 -9.945 1 92.44 127 ILE B O 1
ATOM 2613 N N . SER B 1 128 ? 11.148 14.227 -9.242 1 88.56 128 SER B N 1
ATOM 2614 C CA . SER B 1 128 ? 11.07 13.602 -10.555 1 88.56 128 SER B CA 1
ATOM 2615 C C . SER B 1 128 ? 9.656 13.102 -10.852 1 88.56 128 SER B C 1
ATOM 2617 O O . SER B 1 128 ? 9.297 12.875 -12.008 1 88.56 128 SER B O 1
ATOM 2619 N N . CYS B 1 129 ? 8.852 13.062 -9.812 1 88.38 129 CYS B N 1
ATOM 2620 C CA . CYS B 1 129 ? 7.574 12.391 -10.016 1 88.38 129 CYS B CA 1
ATOM 2621 C C . CYS B 1 129 ? 6.414 13.367 -9.906 1 88.38 129 CYS B C 1
ATOM 2623 O O . CYS B 1 129 ? 5.25 12.969 -10.008 1 88.38 129 CYS B O 1
ATOM 2625 N N . GLY B 1 130 ? 6.73 14.656 -9.672 1 92.25 130 GLY B N 1
ATOM 2626 C CA . GLY B 1 130 ? 5.695 15.641 -9.953 1 92.25 130 GLY B CA 1
ATOM 2627 C C . GLY B 1 130 ? 5.289 16.438 -8.727 1 92.25 130 GLY B C 1
ATOM 2628 O O . GLY B 1 130 ? 4.676 17.5 -8.844 1 92.25 130 GLY B O 1
ATOM 2629 N N . PHE B 1 131 ? 5.602 15.93 -7.531 1 96.62 131 PHE B N 1
ATOM 2630 C CA . PHE B 1 131 ? 5.16 16.641 -6.336 1 96.62 131 PHE B CA 1
ATOM 2631 C C . PHE B 1 131 ? 5.824 18 -6.234 1 96.62 131 PHE B C 1
ATOM 2633 O O . PHE B 1 131 ? 5.18 18.984 -5.871 1 96.62 131 PHE B O 1
ATOM 2640 N N . PHE B 1 132 ? 7.098 18.031 -6.531 1 97.44 132 PHE B N 1
ATOM 2641 C CA . PHE B 1 132 ? 7.84 19.281 -6.535 1 97.44 132 PHE B CA 1
ATOM 2642 C C . PHE B 1 132 ? 7.188 20.297 -7.469 1 97.44 132 PHE B C 1
ATOM 2644 O O . PHE B 1 132 ? 6.895 21.422 -7.062 1 97.44 132 PHE B O 1
ATOM 2651 N N . ASP B 1 133 ? 6.91 19.891 -8.648 1 97.38 133 ASP B N 1
ATOM 2652 C CA . ASP B 1 133 ? 6.32 20.766 -9.656 1 97.38 133 ASP B CA 1
ATOM 2653 C C . ASP B 1 133 ? 4.938 21.25 -9.227 1 97.38 133 ASP B C 1
ATOM 2655 O O . ASP B 1 133 ? 4.574 22.406 -9.445 1 97.38 133 ASP B O 1
ATOM 2659 N N . GLU B 1 134 ? 4.211 20.344 -8.641 1 97.56 134 GLU B N 1
ATOM 2660 C CA . GLU B 1 134 ? 2.877 20.703 -8.18 1 97.56 134 GLU B CA 1
ATOM 2661 C C . GLU B 1 134 ? 2.943 21.797 -7.109 1 97.56 134 GLU B C 1
ATOM 2663 O O . GLU B 1 134 ? 2.16 22.75 -7.133 1 97.56 134 GLU B O 1
ATOM 2668 N N . CYS B 1 135 ? 3.852 21.641 -6.156 1 97.94 135 CYS B N 1
ATOM 2669 C CA . CYS B 1 135 ? 4.02 22.641 -5.109 1 97.94 135 CYS B CA 1
ATOM 2670 C C . CYS B 1 135 ? 4.398 24 -5.703 1 97.94 135 CYS B C 1
ATOM 2672 O O . CYS B 1 135 ? 3.875 25.031 -5.289 1 97.94 135 CYS B O 1
ATOM 2674 N N . ILE B 1 136 ? 5.293 23.984 -6.676 1 97.94 136 ILE B N 1
ATOM 2675 C CA . ILE B 1 136 ? 5.711 25.234 -7.32 1 97.94 136 ILE B CA 1
ATOM 2676 C C . ILE B 1 136 ? 4.52 25.875 -8.031 1 97.94 136 ILE B C 1
ATOM 2678 O O . ILE B 1 136 ? 4.309 27.078 -7.922 1 97.94 136 ILE B O 1
ATOM 2682 N N . ARG B 1 137 ? 3.775 25.094 -8.734 1 97.75 137 ARG B N 1
ATOM 2683 C CA . ARG B 1 137 ? 2.625 25.578 -9.484 1 97.75 137 ARG B CA 1
ATOM 2684 C C . ARG B 1 137 ? 1.591 26.203 -8.547 1 97.75 137 ARG B C 1
ATOM 2686 O O . ARG B 1 137 ? 1.027 27.25 -8.844 1 97.75 137 ARG B O 1
ATOM 2693 N N . LYS B 1 138 ? 1.415 25.641 -7.438 1 97.81 138 LYS B N 1
ATOM 2694 C CA . LYS B 1 138 ? 0.326 26.047 -6.551 1 97.81 138 LYS B CA 1
ATOM 2695 C C . LYS B 1 138 ? 0.759 27.172 -5.621 1 97.81 138 LYS B C 1
ATOM 2697 O O . LYS B 1 138 ? -0.052 28.016 -5.25 1 97.81 138 LYS B O 1
ATOM 2702 N N . TYR B 1 139 ? 2.043 27.188 -5.316 1 98.25 139 TYR B N 1
ATOM 2703 C CA . TYR B 1 139 ? 2.447 28.141 -4.289 1 98.25 139 TYR B CA 1
ATOM 2704 C C . TYR B 1 139 ? 3.453 29.141 -4.844 1 98.25 139 TYR B C 1
ATOM 2706 O O . TYR B 1 139 ? 3.818 30.109 -4.16 1 98.25 139 TYR B O 1
ATOM 2714 N N . GLY B 1 140 ? 3.998 28.938 -6.02 1 97.62 140 GLY B N 1
ATOM 2715 C CA . GLY B 1 140 ? 4.848 29.906 -6.691 1 97.62 140 GLY B CA 1
ATOM 2716 C C . GLY B 1 140 ? 6.324 29.719 -6.383 1 97.62 140 GLY B C 1
ATOM 2717 O O . GLY B 1 140 ? 7.176 30.375 -7 1 97.62 140 GLY B O 1
ATOM 2718 N N . ASP B 1 141 ? 6.629 28.891 -5.363 1 97.38 141 ASP B N 1
ATOM 2719 C CA . ASP B 1 141 ? 8.016 28.594 -5.027 1 97.38 141 ASP B CA 1
ATOM 2720 C C . ASP B 1 141 ? 8.133 27.25 -4.312 1 97.38 141 ASP B C 1
ATOM 2722 O O . ASP B 1 141 ? 7.145 26.516 -4.195 1 97.38 141 ASP B O 1
ATOM 2726 N N . SER B 1 142 ? 9.297 26.891 -3.799 1 98.06 142 SER B N 1
ATOM 2727 C CA . SER B 1 142 ? 9.539 25.547 -3.27 1 98.06 142 SER B CA 1
ATOM 2728 C C . SER B 1 142 ? 9.367 25.516 -1.756 1 98.06 142 SER B C 1
ATOM 2730 O O . SER B 1 142 ? 9.68 24.516 -1.113 1 98.06 142 SER B O 1
ATOM 2732 N N . SER B 1 143 ? 8.922 26.562 -1.138 1 98.12 143 SER B N 1
ATOM 2733 C CA . SER B 1 143 ? 8.867 26.641 0.318 1 98.12 143 SER B CA 1
ATOM 2734 C C . SER B 1 143 ? 7.965 25.562 0.9 1 98.12 143 SER B C 1
ATOM 2736 O O . SER B 1 143 ? 8.336 24.891 1.857 1 98.12 143 SER B O 1
ATOM 2738 N N . VAL B 1 144 ? 6.816 25.375 0.33 1 98.44 144 VAL B N 1
ATOM 2739 C CA . VAL B 1 144 ? 5.855 24.391 0.802 1 98.44 144 VAL B CA 1
ATOM 2740 C C . VAL B 1 144 ? 6.41 22.984 0.576 1 98.44 144 VAL B C 1
ATOM 2742 O O . VAL B 1 144 ? 6.285 22.109 1.441 1 98.44 144 VAL B O 1
ATOM 2745 N N . TRP B 1 145 ? 7.023 22.797 -0.541 1 98.44 145 TRP B N 1
ATOM 2746 C CA . TRP B 1 145 ? 7.672 21.516 -0.831 1 98.44 145 TRP B CA 1
ATOM 2747 C C . TRP B 1 145 ? 8.719 21.188 0.23 1 98.44 145 TRP B C 1
ATOM 2749 O O . TRP B 1 145 ? 8.781 20.047 0.709 1 98.44 145 TRP B O 1
ATOM 2759 N N . LYS B 1 146 ? 9.492 22.156 0.577 1 98.31 146 LYS B N 1
ATOM 2760 C CA . LYS B 1 146 ? 10.523 21.969 1.594 1 98.31 146 LYS B CA 1
ATOM 2761 C C . LYS B 1 146 ? 9.906 21.609 2.943 1 98.31 146 LYS B C 1
ATOM 2763 O O . LYS B 1 146 ? 10.414 20.734 3.654 1 98.31 146 LYS B O 1
ATOM 2768 N N . CYS B 1 147 ? 8.82 22.281 3.268 1 98.12 147 CYS B N 1
ATOM 2769 C CA . CYS B 1 147 ? 8.133 22.016 4.523 1 98.12 147 CYS B CA 1
ATOM 2770 C C . CYS B 1 147 ? 7.668 20.562 4.586 1 98.12 147 CYS B C 1
ATOM 2772 O O . CYS B 1 147 ? 7.91 19.875 5.574 1 98.12 147 CYS B O 1
ATOM 2774 N N . PHE B 1 148 ? 7.062 20.078 3.521 1 98.31 148 PHE B N 1
ATOM 2775 C CA . PHE B 1 148 ? 6.547 18.719 3.496 1 98.31 148 PHE B CA 1
ATOM 2776 C C . PHE B 1 148 ? 7.691 17.703 3.527 1 98.31 148 PHE B C 1
ATOM 2778 O O . PHE B 1 148 ? 7.617 16.703 4.234 1 98.31 148 PHE B O 1
ATOM 2785 N N . ASN B 1 149 ? 8.711 17.953 2.801 1 97.06 149 ASN B N 1
ATOM 2786 C CA . ASN B 1 149 ? 9.797 16.984 2.748 1 97.06 149 ASN B CA 1
ATOM 2787 C C . ASN B 1 149 ? 10.547 16.906 4.074 1 97.06 149 ASN B C 1
ATOM 2789 O O . ASN B 1 149 ? 11 15.836 4.48 1 97.06 149 ASN B O 1
ATOM 2793 N N . ASP B 1 150 ? 10.656 18.062 4.711 1 96.5 150 ASP B N 1
ATOM 2794 C CA . ASP B 1 150 ? 11.219 18.031 6.059 1 96.5 150 ASP B CA 1
ATOM 2795 C C . ASP B 1 150 ? 10.359 17.188 6.992 1 96.5 150 ASP B C 1
ATOM 2797 O O . ASP B 1 150 ? 10.883 16.422 7.809 1 96.5 150 ASP B O 1
ATOM 2801 N N . LEU B 1 151 ? 9.117 17.297 6.855 1 97.31 151 LEU B N 1
ATOM 2802 C CA . LEU B 1 151 ? 8.18 16.516 7.668 1 97.31 151 LEU B CA 1
ATOM 2803 C C . LEU B 1 151 ? 8.25 15.039 7.312 1 97.31 151 LEU B C 1
ATOM 2805 O O . LEU B 1 151 ? 8.141 14.18 8.188 1 97.31 151 LEU B O 1
ATOM 2809 N N . PHE B 1 152 ? 8.422 14.703 5.969 1 95.94 152 PHE B N 1
ATOM 2810 C CA . PHE B 1 152 ? 8.453 13.328 5.496 1 95.94 152 PHE B CA 1
ATOM 2811 C C . PHE B 1 152 ? 9.555 12.539 6.195 1 95.94 152 PHE B C 1
ATOM 2813 O O . PHE B 1 152 ? 9.406 11.336 6.434 1 95.94 152 PHE B O 1
ATOM 2820 N N . ASP B 1 153 ? 10.555 13.242 6.629 1 92.38 153 ASP B N 1
ATOM 2821 C CA . ASP B 1 153 ? 11.68 12.602 7.312 1 92.38 153 ASP B CA 1
ATOM 2822 C C . ASP B 1 153 ? 11.25 12.023 8.656 1 92.38 153 ASP B C 1
ATOM 2824 O O . ASP B 1 153 ? 11.93 11.164 9.219 1 92.38 153 ASP B O 1
ATOM 2828 N N . TYR B 1 154 ? 10.117 12.445 9.109 1 94 154 TYR B N 1
ATOM 2829 C CA . TYR B 1 154 ? 9.688 12.047 10.445 1 94 154 TYR B CA 1
ATOM 2830 C C . TYR B 1 154 ? 8.602 10.984 10.375 1 94 154 TYR B C 1
ATOM 2832 O O . TYR B 1 154 ? 8.172 10.453 11.406 1 94 154 TYR B O 1
ATOM 2840 N N . LEU B 1 155 ? 8.164 10.609 9.219 1 94.06 155 LEU B N 1
ATOM 2841 C CA . LEU B 1 155 ? 7.156 9.562 9.078 1 94.06 155 LEU B CA 1
ATOM 2842 C C . LEU B 1 155 ? 7.691 8.227 9.586 1 94.06 155 LEU B C 1
ATOM 2844 O O . LEU B 1 155 ? 8.891 7.957 9.492 1 94.06 155 LEU B O 1
ATOM 2848 N N . THR B 1 156 ? 6.812 7.41 10.055 1 91.06 156 THR B N 1
ATOM 2849 C CA . THR B 1 156 ? 7.227 6.148 10.664 1 91.06 156 THR B CA 1
ATOM 2850 C C . THR B 1 156 ? 7.453 5.082 9.594 1 91.06 156 THR B C 1
ATOM 2852 O O . THR B 1 156 ? 7.016 5.234 8.453 1 91.06 156 THR B O 1
ATOM 2855 N N . ILE B 1 157 ? 8.117 4.02 10 1 86.56 157 ILE B N 1
ATOM 2856 C CA . ILE B 1 157 ? 8.602 3.016 9.055 1 86.56 157 ILE B CA 1
ATOM 2857 C C . ILE B 1 157 ? 7.582 1.88 8.945 1 86.56 157 ILE B C 1
ATOM 2859 O O . ILE B 1 157 ? 7.305 1.39 7.848 1 86.56 157 ILE B O 1
ATOM 2863 N N . SER B 1 158 ? 7.07 1.472 10.07 1 90 158 SER B N 1
ATOM 2864 C CA . SER B 1 158 ? 6.141 0.346 10.102 1 90 158 SER B CA 1
ATOM 2865 C C . SER B 1 158 ? 5.195 0.44 11.289 1 90 158 SER B C 1
ATOM 2867 O O . SER B 1 158 ? 5.309 1.357 12.109 1 90 158 SER B O 1
ATOM 2869 N N . SER B 1 159 ? 4.199 -0.462 11.281 1 93.25 159 SER B N 1
ATOM 2870 C CA . SER B 1 159 ? 3.289 -0.583 12.414 1 93.25 159 SER B CA 1
ATOM 2871 C C . SER B 1 159 ? 3.074 -2.045 12.797 1 93.25 159 SER B C 1
ATOM 2873 O O . SER B 1 159 ? 3.266 -2.941 11.977 1 93.25 159 SER B O 1
ATOM 2875 N N . LEU B 1 160 ? 2.818 -2.275 13.984 1 93.44 160 LEU B N 1
ATOM 2876 C CA . LEU B 1 160 ? 2.443 -3.582 14.523 1 93.44 160 LEU B CA 1
ATOM 2877 C C . LEU B 1 160 ? 1.076 -3.523 15.195 1 93.44 160 LEU B C 1
ATOM 2879 O O . LEU B 1 160 ? 0.932 -2.932 16.266 1 93.44 160 LEU B O 1
ATOM 2883 N N . VAL B 1 161 ? 0.068 -4.172 14.547 1 94.75 161 VAL B N 1
ATOM 2884 C CA . VAL B 1 161 ? -1.294 -4.141 15.07 1 94.75 161 VAL B CA 1
ATOM 2885 C C . VAL B 1 161 ? -1.521 -5.336 15.992 1 94.75 161 VAL B C 1
ATOM 2887 O O . VAL B 1 161 ? -1.396 -6.488 15.57 1 94.75 161 VAL B O 1
ATOM 2890 N N . GLU B 1 162 ? -1.862 -5.141 17.219 1 94.62 162 GLU B N 1
ATOM 2891 C CA . GLU B 1 162 ? -2.133 -6.145 18.234 1 94.62 162 GLU B CA 1
ATOM 2892 C C . GLU B 1 162 ? -0.998 -7.16 18.328 1 94.62 162 GLU B C 1
ATOM 2894 O O . GLU B 1 162 ? -1.241 -8.359 18.5 1 94.62 162 GLU B O 1
ATOM 2899 N N . ASN B 1 163 ? 0.15 -6.754 17.969 1 90.94 163 ASN B N 1
ATOM 2900 C CA . ASN B 1 163 ? 1.354 -7.574 18.031 1 90.94 163 ASN B CA 1
ATOM 2901 C C . ASN B 1 163 ? 1.262 -8.773 17.078 1 90.94 163 ASN B C 1
ATOM 2903 O O . ASN B 1 163 ? 1.982 -9.758 17.25 1 90.94 163 ASN B O 1
ATOM 2907 N N . GLU B 1 164 ? 0.351 -8.711 16.125 1 92.69 164 GLU B N 1
ATOM 2908 C CA . GLU B 1 164 ? 0.133 -9.891 15.289 1 92.69 164 GLU B CA 1
ATOM 2909 C C . GLU B 1 164 ? 0.103 -9.516 13.812 1 92.69 164 GLU B C 1
ATOM 2911 O O . GLU B 1 164 ? 0.239 -10.383 12.945 1 92.69 164 GLU B O 1
ATOM 2916 N N . VAL B 1 165 ? -0.093 -8.281 13.539 1 92 165 VAL B N 1
ATOM 2917 C CA . VAL B 1 165 ? -0.158 -7.82 12.156 1 92 165 VAL B CA 1
ATOM 2918 C C . VAL B 1 165 ? 0.948 -6.797 11.898 1 92 165 VAL B C 1
ATOM 2920 O O . VAL B 1 165 ? 0.902 -5.68 12.414 1 92 165 VAL B O 1
ATOM 2923 N N . PHE B 1 166 ? 1.943 -7.188 11.133 1 89.62 166 PHE B N 1
ATOM 2924 C CA . PHE B 1 166 ? 3.055 -6.316 10.773 1 89.62 166 PHE B CA 1
ATOM 2925 C C . PHE B 1 166 ? 2.766 -5.578 9.469 1 89.62 166 PHE B C 1
ATOM 2927 O O . PHE B 1 166 ? 2.473 -6.203 8.445 1 89.62 166 PHE B O 1
ATOM 2934 N N . VAL B 1 167 ? 2.791 -4.262 9.445 1 91.31 167 VAL B N 1
ATOM 2935 C CA . VAL B 1 167 ? 2.418 -3.424 8.312 1 91.31 167 VAL B CA 1
ATOM 2936 C C . VAL B 1 167 ? 3.635 -2.633 7.832 1 91.31 167 VAL B C 1
ATOM 2938 O O . VAL B 1 167 ? 4.227 -1.867 8.594 1 91.31 167 VAL B O 1
ATOM 2941 N N . VAL B 1 168 ? 4.008 -2.77 6.621 1 87.5 168 VAL B N 1
ATOM 2942 C CA . VAL B 1 168 ? 5.16 -2.062 6.078 1 87.5 168 VAL B CA 1
ATOM 2943 C C . VAL B 1 168 ? 4.859 -1.596 4.656 1 87.5 168 VAL B C 1
ATOM 2945 O O . VAL B 1 168 ? 4.09 -2.234 3.936 1 87.5 168 VAL B O 1
ATOM 2948 N N . HIS B 1 169 ? 5.316 -0.412 4.273 1 81.88 169 HIS B N 1
ATOM 2949 C CA . HIS B 1 169 ? 5.098 0.088 2.922 1 81.88 169 HIS B CA 1
ATOM 2950 C C . HIS B 1 169 ? 5.754 -0.818 1.886 1 81.88 169 HIS B C 1
ATOM 2952 O O . HIS B 1 169 ? 5.129 -1.179 0.886 1 81.88 169 HIS B O 1
ATOM 2958 N N . GLY B 1 170 ? 6.992 -1.196 2.076 1 72.69 170 GLY B N 1
ATOM 2959 C CA . GLY B 1 170 ? 7.793 -1.993 1.158 1 72.69 170 GLY B CA 1
ATOM 2960 C C . GLY B 1 170 ? 8.945 -2.707 1.835 1 72.69 170 GLY B C 1
ATOM 2961 O O . GLY B 1 170 ? 8.836 -3.123 2.99 1 72.69 170 GLY B O 1
ATOM 2962 N N . GLY B 1 171 ? 9.969 -2.85 0.967 1 62.88 171 GLY B N 1
ATOM 2963 C CA . GLY B 1 171 ? 11.094 -3.646 1.424 1 62.88 171 GLY B CA 1
ATOM 2964 C C . GLY B 1 171 ? 12.016 -2.898 2.373 1 62.88 171 GLY B C 1
ATOM 2965 O O . GLY B 1 171 ? 12.07 -1.667 2.348 1 62.88 171 GLY B O 1
ATOM 2966 N N . LEU B 1 172 ? 12.336 -3.484 3.463 1 63.5 172 LEU B N 1
ATOM 2967 C CA . LEU B 1 172 ? 13.289 -2.986 4.449 1 63.5 172 LEU B CA 1
ATOM 2968 C C . LEU B 1 172 ? 14.727 -3.242 3.996 1 63.5 172 LEU B C 1
ATOM 2970 O O . LEU B 1 172 ? 14.977 -4.168 3.219 1 63.5 172 LEU B O 1
ATOM 2974 N N . SER B 1 173 ? 15.555 -2.242 4.359 1 62.34 173 SER B N 1
ATOM 2975 C CA . SER B 1 173 ? 16.969 -2.408 4.047 1 62.34 173 SER B CA 1
ATOM 2976 C C . SER B 1 173 ? 17.453 -3.814 4.391 1 62.34 173 SER B C 1
ATOM 2978 O O . SER B 1 173 ? 17.031 -4.391 5.395 1 62.34 173 SER B O 1
ATOM 2980 N N . PRO B 1 174 ? 18.281 -4.363 3.561 1 59.47 174 PRO B N 1
ATOM 2981 C CA . PRO B 1 174 ? 18.812 -5.715 3.77 1 59.47 174 PRO B CA 1
ATOM 2982 C C . PRO B 1 174 ? 19.5 -5.875 5.125 1 59.47 174 PRO B C 1
ATOM 2984 O O . PRO B 1 174 ? 19.656 -6.996 5.613 1 59.47 174 PRO B O 1
ATOM 2987 N N . SER B 1 175 ? 19.922 -4.809 5.656 1 61.84 175 SER B N 1
ATOM 2988 C CA . SER B 1 175 ? 20.641 -4.895 6.918 1 61.84 175 SER B CA 1
ATOM 2989 C C . SER B 1 175 ? 19.688 -5.129 8.086 1 61.84 175 SER B C 1
ATOM 2991 O O . SER B 1 175 ? 20.125 -5.496 9.18 1 61.84 175 SER B O 1
ATOM 2993 N N . ILE B 1 176 ? 18.547 -4.949 7.789 1 65.19 176 ILE B N 1
ATOM 2994 C CA . ILE B 1 176 ? 17.547 -5.109 8.844 1 65.19 176 ILE B CA 1
ATOM 2995 C C . ILE B 1 176 ? 17.031 -6.543 8.852 1 65.19 176 ILE B C 1
ATOM 2997 O O . ILE B 1 176 ? 16.453 -7 7.859 1 65.19 176 ILE B O 1
ATOM 3001 N N . GLN B 1 177 ? 17.234 -7.262 9.961 1 65.19 177 GLN B N 1
ATOM 3002 C CA . GLN B 1 177 ? 16.875 -8.68 9.992 1 65.19 177 GLN B CA 1
ATOM 3003 C C . GLN B 1 177 ? 15.773 -8.953 11.008 1 65.19 177 GLN B C 1
ATOM 3005 O O . GLN B 1 177 ? 15.297 -10.078 11.117 1 65.19 177 GLN B O 1
ATOM 3010 N N . SER B 1 178 ? 15.422 -7.938 11.766 1 71.94 178 SER B N 1
ATOM 3011 C CA . SER B 1 178 ? 14.398 -8.133 12.789 1 71.94 178 SER B CA 1
ATOM 3012 C C . SER B 1 178 ? 13.602 -6.855 13.031 1 71.94 178 SER B C 1
ATOM 3014 O O . SER B 1 178 ? 14.062 -5.758 12.703 1 71.94 178 SER B O 1
ATOM 3016 N N . ILE B 1 179 ? 12.445 -7.066 13.578 1 77.44 179 ILE B N 1
ATOM 3017 C CA . ILE B 1 179 ? 11.609 -5.934 13.945 1 77.44 179 ILE B CA 1
ATOM 3018 C C . ILE B 1 179 ? 12.352 -5.031 14.93 1 77.44 179 ILE B C 1
ATOM 3020 O O . ILE B 1 179 ? 12.219 -3.809 14.883 1 77.44 179 ILE B O 1
ATOM 3024 N N . ASP B 1 180 ? 13.156 -5.625 15.773 1 78.69 180 ASP B N 1
ATOM 3025 C CA . ASP B 1 180 ? 13.922 -4.855 16.766 1 78.69 180 ASP B CA 1
ATOM 3026 C C . ASP B 1 180 ? 14.922 -3.932 16.078 1 78.69 180 ASP B C 1
ATOM 3028 O O . ASP B 1 180 ? 15.188 -2.828 16.562 1 78.69 180 ASP B O 1
ATOM 3032 N N . GLN B 1 181 ? 15.438 -4.367 15.031 1 78.31 181 GLN B N 1
ATOM 3033 C CA . GLN B 1 181 ? 16.375 -3.533 14.281 1 78.31 181 GLN B CA 1
ATOM 3034 C C . GLN B 1 181 ? 15.656 -2.338 13.656 1 78.31 181 GLN B C 1
ATOM 3036 O O . GLN B 1 181 ? 16.234 -1.253 13.547 1 78.31 181 GLN B O 1
ATOM 3041 N N . ILE B 1 182 ? 14.453 -2.578 13.289 1 77.69 182 ILE B N 1
ATOM 3042 C CA . ILE B 1 182 ? 13.664 -1.484 12.727 1 77.69 182 ILE B CA 1
ATOM 3043 C C . ILE B 1 182 ? 13.43 -0.42 13.789 1 77.69 182 ILE B C 1
ATOM 3045 O O . ILE B 1 182 ? 13.523 0.778 13.516 1 77.69 182 ILE B O 1
ATOM 3049 N N . ARG B 1 183 ? 13.18 -0.833 14.984 1 80.06 183 ARG B N 1
ATOM 3050 C CA . ARG B 1 183 ? 12.914 0.08 16.094 1 80.06 183 ARG B CA 1
ATOM 3051 C C . ARG B 1 183 ? 14.117 0.985 16.359 1 80.06 183 ARG B C 1
ATOM 3053 O O . ARG B 1 183 ? 13.961 2.129 16.781 1 80.06 183 ARG B O 1
ATOM 3060 N N . ALA B 1 184 ? 15.234 0.549 15.969 1 77.62 184 ALA B N 1
ATOM 3061 C CA . ALA B 1 184 ? 16.469 1.228 16.344 1 77.62 184 ALA B CA 1
ATOM 3062 C C . ALA B 1 184 ? 16.938 2.164 15.234 1 77.62 184 ALA B C 1
ATOM 3064 O O . ALA B 1 184 ? 17.906 2.916 15.406 1 77.62 184 ALA B O 1
ATOM 3065 N N . ILE B 1 185 ? 16.297 2.166 14.148 1 76.31 185 ILE B N 1
ATOM 3066 C CA . ILE B 1 185 ? 16.688 2.98 13 1 76.31 185 ILE B CA 1
ATOM 3067 C C . ILE B 1 185 ? 16.531 4.461 13.344 1 76.31 185 ILE B C 1
ATOM 3069 O O . ILE B 1 185 ? 15.547 4.859 13.969 1 76.31 185 ILE B O 1
ATOM 3073 N N . ASP B 1 186 ? 17.547 5.262 12.953 1 75.69 186 ASP B N 1
ATOM 3074 C CA . ASP B 1 186 ? 17.391 6.711 12.969 1 75.69 186 ASP B CA 1
ATOM 3075 C C . ASP B 1 186 ? 16.703 7.199 11.695 1 75.69 186 ASP B C 1
ATOM 3077 O O . ASP B 1 186 ? 17.344 7.355 10.656 1 75.69 186 ASP B O 1
ATOM 3081 N N . ARG B 1 187 ? 15.492 7.414 11.773 1 73.06 187 ARG B N 1
ATOM 3082 C CA . ARG B 1 187 ? 14.742 7.664 10.547 1 73.06 187 ARG B CA 1
ATOM 3083 C C . ARG B 1 187 ? 14.93 9.102 10.07 1 73.06 187 ARG B C 1
ATOM 3085 O O . ARG B 1 187 ? 14.656 9.414 8.914 1 73.06 187 ARG B O 1
ATOM 3092 N N . VAL B 1 188 ? 15.289 9.945 10.898 1 68.5 188 VAL B N 1
ATOM 3093 C CA . VAL B 1 188 ? 15.414 11.344 10.5 1 68.5 188 VAL B CA 1
ATOM 3094 C C . VAL B 1 188 ? 16.641 11.516 9.609 1 68.5 188 VAL B C 1
ATOM 3096 O O . VAL B 1 188 ? 17.719 11.852 10.086 1 68.5 188 VAL B O 1
ATOM 3099 N N . VAL B 1 189 ? 17.031 10.375 8.969 1 57.38 189 VAL B N 1
ATOM 3100 C CA . VAL B 1 189 ? 18.156 10.461 8.062 1 57.38 189 VAL B CA 1
ATOM 3101 C C . VAL B 1 189 ? 17.656 10.586 6.621 1 57.38 189 VAL B C 1
ATOM 3103 O O . VAL B 1 189 ? 16.562 10.133 6.301 1 57.38 189 VAL B O 1
ATOM 3106 N N . GLU B 1 190 ? 18.344 11.578 5.93 1 49 190 GLU B N 1
ATOM 3107 C CA . GLU B 1 190 ? 18.047 11.641 4.5 1 49 190 GLU B CA 1
ATOM 3108 C C . GLU B 1 190 ? 18.172 10.266 3.848 1 49 190 GLU B C 1
ATOM 3110 O O . GLU B 1 190 ? 19.156 9.562 4.066 1 49 190 GLU B O 1
ATOM 3115 N N . VAL B 1 191 ? 17.078 9.594 3.795 1 46.44 191 VAL B N 1
ATOM 3116 C CA . VAL B 1 191 ? 17.094 8.266 3.191 1 46.44 191 VAL B CA 1
ATOM 3117 C C . VAL B 1 191 ? 17.797 8.328 1.833 1 46.44 191 VAL B C 1
ATOM 3119 O O . VAL B 1 191 ? 17.406 9.109 0.964 1 46.44 191 VAL B O 1
ATOM 3122 N N . ASP B 1 192 ? 19.125 8.109 1.834 1 37.91 192 ASP B N 1
ATOM 3123 C CA . ASP B 1 192 ? 19.609 7.828 0.486 1 37.91 192 ASP B CA 1
ATOM 3124 C C . ASP B 1 192 ? 18.625 6.945 -0.278 1 37.91 192 ASP B C 1
ATOM 3126 O O . ASP B 1 192 ? 17.859 6.195 0.328 1 37.91 192 ASP B O 1
ATOM 3130 N N . SER B 1 193 ? 18.297 7.168 -1.479 1 35.56 193 SER B N 1
ATOM 3131 C CA . SER B 1 193 ? 17.266 6.641 -2.365 1 35.56 193 SER B CA 1
ATOM 3132 C C . SER B 1 193 ? 16.812 5.254 -1.925 1 35.56 193 SER B C 1
ATOM 3134 O O . SER B 1 193 ? 15.617 4.992 -1.807 1 35.56 193 SER B O 1
ATOM 3136 N N . ILE B 1 194 ? 17.641 4.191 -2.26 1 35.91 194 ILE B N 1
ATOM 3137 C CA . ILE B 1 194 ? 17.312 2.773 -2.383 1 35.91 194 ILE B CA 1
ATOM 3138 C C . ILE B 1 194 ? 17.188 2.15 -0.994 1 35.91 194 ILE B C 1
ATOM 3140 O O . ILE B 1 194 ? 16.422 1.204 -0.797 1 35.91 194 ILE B O 1
ATOM 3144 N N . SER B 1 195 ? 18.016 2.631 -0.088 1 36.38 195 SER B N 1
ATOM 3145 C CA . SER B 1 195 ? 18.359 1.71 0.99 1 36.38 195 SER B CA 1
ATOM 3146 C C . SER B 1 195 ? 17.188 1.531 1.957 1 36.38 195 SER B C 1
ATOM 3148 O O . SER B 1 195 ? 16.875 0.41 2.365 1 36.38 195 SER B O 1
ATOM 3150 N N . TYR B 1 196 ? 17.141 2.543 2.832 1 39.28 196 TYR B N 1
ATOM 3151 C CA . TYR B 1 196 ? 16.266 2.283 3.971 1 39.28 196 TYR B CA 1
ATOM 3152 C C . TYR B 1 196 ? 14.797 2.346 3.557 1 39.28 196 TYR B C 1
ATOM 3154 O O . TYR B 1 196 ? 13.906 2.289 4.406 1 39.28 196 TYR B O 1
ATOM 3162 N N . ILE B 1 197 ? 14.789 3.156 2.596 1 40 197 ILE B N 1
ATOM 3163 C CA . ILE B 1 197 ? 13.391 3.438 2.283 1 40 197 ILE B CA 1
ATOM 3164 C C . ILE B 1 197 ? 12.672 2.141 1.92 1 40 197 ILE B C 1
ATOM 3166 O O . ILE B 1 197 ? 13.164 1.358 1.103 1 40 197 ILE B O 1
ATOM 3170 N N . VAL B 1 198 ? 12.008 1.673 2.811 1 40.25 198 VAL B N 1
ATOM 3171 C CA . VAL B 1 198 ? 10.891 0.824 2.402 1 40.25 198 VAL B CA 1
ATOM 3172 C C . VAL B 1 198 ? 10.398 1.246 1.021 1 40.25 198 VAL B C 1
ATOM 3174 O O . VAL B 1 198 ? 9.75 2.283 0.875 1 40.25 198 VAL B O 1
ATOM 3177 N N . LEU B 1 199 ? 11.398 1.444 -0.037 1 33.34 199 LEU B N 1
ATOM 3178 C CA . LEU B 1 199 ? 10.961 1.662 -1.411 1 33.34 199 LEU B CA 1
ATOM 3179 C C . LEU B 1 199 ? 9.867 0.669 -1.796 1 33.34 199 LEU B C 1
ATOM 3181 O O . LEU B 1 199 ? 9.961 -0.518 -1.476 1 33.34 199 LEU B O 1
#

Foldseek 3Di:
DPPLPDCDLVNLVVLLVQLLVVHADALVVLLSLLVLLLVLLQPAFLAHEAEDDAAEAEACAQVSVVVSVCCVVVHHPPVHAYEYQENQHFPYLRSRSRVSNLSSSCSSPVRRYAYAYALCLADVNVVVRCVQVSCCVVHVDRSSVVSSSQSSLSHHAWYQYVVPDTGGNADAFPVDDDPVSSRVDNSSDNPDRPGGHSD/DPPLPDCDLVNLVVLLVQLLVVHADALVVLLSLLVLLLVLLQPAFLAHEAEDDEAEAEACAQVSVVVSVCCVVVHHPPVHAYEYQENQHFPYLRSRSRVSNLSSSCSSPVRRYAYAYALCLADVNVVVRCVQVSCCVVHVDRSSVVSSSQSSLSHHAWYQYVVPDTGGNADAAPVDDDPVSSRVDNSSDNPPRPGGHSD

Sequence (398 aa):
MSQTLEISLQMLDEWIRGVSECQLLSKPEVEKLCEKAKEILAEESNVQPISCPVTICGDIHGQFRDLIELFKIGGTIPNTNYIFMGDFVDRGFHSVETITLLILLKVRYPDRIWLLRGNHEARQVNISCGFFDECIRKYGDSSVWKCFNDLFDYLTISSLVENEVFVVHGGLSPSIQSIDQIRAIDRVVEVDSISYIVLMSQTLEISLQMLDEWIRGVSECQLLSKPEVEKLCEKAKEILAEESNVQPISCPVTICGDIHGQFRDLIELFKIGGTIPNTNYIFMGDFVDRGFHSVETITLLILLKVRYPDRIWLLRGNHEARQVNISCGFFDECIRKYGDSSVWKCFNDLFDYLTISSLVENEVFVVHGGLSPSIQSIDQIRAIDRVVEVDSISYIVL

pLDDT: mean 87.33, std 16.03, range [31.02, 98.81]

InterPro domains:
  IPR004843 Calcineurin-like, phosphoesterase domain [PF00149] (53-192)
  IPR006186 Serine/threonine-specific protein phosphatase/bis(5-nucleosyl)-tetraphosphatase [PR00114] (53-80)
  IPR006186 Serine/threonine-specific protein phosphatase/bis(5-nucleosyl)-tetraphosphatase [PR00114] (82-109)
  IPR006186 Serine/threonine-specific protein phosphatase/bis(5-nucleosyl)-tetraphosphatase [PR00114] (115-139)
  IPR006186 Serine/threonine-specific protein phosphatase/bis(5-nucleosyl)-tetraphosphatase [PR00114] (150-176)
  IPR006186 Serine/threonine-specific protein phosphatase/bis(5-nucleosyl)-tetraphosphatase [PR00114] (179-199)
  IPR006186 Serine/threonine-specific protein phosphatase/bis(5-nucleosyl)-tetraphosphatase [PS00125] (116-121)
  IPR006186 Serine/threonine-specific protein phosphatase/bis(5-nucleosyl)-tetraphosphatase [SM00156] (25-199)
  IPR029052 Metallo-dependent phosphatase-like [G3DSA:3.60.21.10] (2-197)
  IPR029052 Metallo-dependent phosphatase-like [SSF56300] (7-194)
  IPR047129 Serine/Threonine protein phosphatase PP2A-like [PTHR45619] (12-192)